Protein AF-A0A8T4NSN8-F1 (afdb_monomer_lite)

pLDDT: mean 71.2, std 11.83, range [30.77, 90.0]

Secondary structure (DSSP, 8-state):
--HHHHHHHHHHHHHT-----------PPTTGGGSHHHHHHHHHHHHHHHSSPPPHHHHHHTT-HHHHHHHHHHSS-HHHHHHHTTPPPS-PPTTTTTSHHHHHHHHHHHHHHHSSPPPHHHHHHTT-HHHHHHHHHHSS-HHHHHHHTT--PPPPTTGGGSHHHHHHHHHHHHHHHSSPPPHHHHHHTT-HHHHHHGGGGTHHHHHHHHTTPPPSSPPTTTTTSHHHHHHHHHHHHHHHSSPPPTTGGGSTTTTTHHHHHHHHS--HHHHHHHTTPPP----TTGGGSHHHHHHHHHHHHHHHTSPPPHHHHHHTT-TTHHHHHHHHSS-HHHHHHHTT-------TT-S-HHHHHHHHHHHHHHHSSPPPHHHHHT--STTTTHHHHHHHTTHHHHHHHHTT---SPPPTT--SHHHHHHHHHHHHHHHSS---HHHHHHTT-HHHHHHHHHHT-HHHHHHHTT-----PPTT---HHHHHHHHHHHHHHHSS---HHHHHHTT-HHHHHHHHHTTHHHHHHHHTTPPP--PPTT---HHHHHHHHHHHHHHHSSPPPHHHHHHTT-TTHHHHHHHHHSSHHHHHHHHHHTTT-----GGGG-HHHHHHHHHHHHHHTT-SSPPPHHHHHHTT-HHHHHHHHHHSS-HHHHHHHTTPPPPPPTT---HHHHHHHHHHHHHHTT-SS---HHHHHHTT--SHHHHHHHHHSSHHHHHHHHHHHH-TT------

Radius of gyration: 43.22 Å; chains: 1; bounding box: 116×67×111 Å

Structure (mmCIF, N/CA/C/O backbone):
data_AF-A0A8T4NSN8-F1
#
_entry.id   AF-A0A8T4NSN8-F1
#
loop_
_atom_site.group_PDB
_atom_site.id
_atom_site.type_symbol
_atom_site.label_atom_id
_atom_site.label_alt_id
_atom_site.label_comp_id
_atom_site.label_asym_id
_atom_site.label_entity_id
_atom_site.label_seq_id
_atom_site.pdbx_PDB_ins_code
_atom_site.Cartn_x
_atom_site.Cartn_y
_atom_site.Cartn_z
_atom_site.occupancy
_atom_site.B_iso_or_equiv
_atom_site.auth_seq_id
_atom_site.auth_comp_id
_atom_site.auth_asym_id
_atom_site.auth_atom_id
_atom_site.pdbx_PDB_model_num
ATOM 1 N N . MET A 1 1 ? 42.656 -11.124 -7.553 1.00 43.31 1 MET A N 1
ATOM 2 C CA . MET A 1 1 ? 43.455 -11.627 -6.415 1.00 43.31 1 MET A CA 1
ATOM 3 C C . MET A 1 1 ? 42.505 -12.344 -5.460 1.00 43.31 1 MET A C 1
ATOM 5 O O . MET A 1 1 ? 41.558 -11.720 -5.000 1.00 43.31 1 MET A O 1
ATOM 9 N N . THR A 1 2 ? 42.633 -13.662 -5.276 1.00 46.94 2 THR A N 1
ATOM 10 C CA . THR A 1 2 ? 41.737 -14.428 -4.383 1.00 46.94 2 THR A CA 1
ATOM 11 C C . THR A 1 2 ? 42.083 -14.153 -2.915 1.00 46.94 2 THR A C 1
ATOM 13 O O . THR A 1 2 ? 43.189 -13.708 -2.618 1.00 46.94 2 THR A O 1
ATOM 16 N N . LYS A 1 3 ? 41.165 -14.437 -1.978 1.00 44.88 3 LYS A N 1
ATOM 17 C CA . LYS A 1 3 ? 41.401 -14.251 -0.531 1.00 44.88 3 LYS A CA 1
ATOM 18 C C . LYS A 1 3 ? 42.665 -14.979 -0.040 1.00 44.88 3 LYS A C 1
ATOM 20 O O . LYS A 1 3 ? 43.412 -14.428 0.754 1.00 44.88 3 LYS A O 1
ATOM 25 N N . LYS A 1 4 ? 42.944 -16.158 -0.607 1.00 42.41 4 LYS A N 1
ATOM 26 C CA . LYS A 1 4 ? 44.151 -16.951 -0.336 1.00 42.41 4 LYS A CA 1
ATOM 27 C C . LYS A 1 4 ? 45.431 -16.283 -0.862 1.00 42.41 4 LYS A C 1
ATOM 29 O O . LYS A 1 4 ? 46.445 -16.303 -0.182 1.00 42.41 4 LYS A O 1
ATOM 34 N N . ASN A 1 5 ? 45.372 -15.631 -2.026 1.00 40.62 5 ASN A N 1
ATOM 35 C CA . ASN A 1 5 ? 46.506 -14.864 -2.558 1.00 40.62 5 ASN A CA 1
ATOM 36 C C . ASN A 1 5 ? 46.759 -13.588 -1.743 1.00 40.62 5 ASN A C 1
ATOM 38 O O . ASN A 1 5 ? 47.892 -13.136 -1.671 1.00 40.62 5 ASN A O 1
ATOM 42 N N . LEU A 1 6 ? 45.718 -13.024 -1.121 1.00 51.31 6 LEU A N 1
ATOM 43 C CA . LEU A 1 6 ? 45.852 -11.892 -0.205 1.00 51.31 6 LEU A CA 1
ATOM 44 C C . LEU A 1 6 ? 46.512 -12.315 1.119 1.00 51.31 6 LEU A C 1
ATOM 46 O O . LEU A 1 6 ? 47.332 -11.577 1.643 1.00 51.31 6 LEU A O 1
ATOM 50 N N . GLU A 1 7 ? 46.178 -13.499 1.640 1.00 52.62 7 GLU A N 1
ATOM 51 C CA . GLU A 1 7 ? 46.778 -14.057 2.864 1.00 52.62 7 GLU A CA 1
ATOM 52 C C . GLU A 1 7 ? 48.266 -14.397 2.665 1.00 52.62 7 GLU A C 1
ATOM 54 O O . GLU A 1 7 ? 49.088 -13.959 3.462 1.00 52.62 7 GLU A O 1
ATOM 59 N N . ILE A 1 8 ? 48.633 -15.041 1.548 1.00 50.19 8 ILE A N 1
ATOM 60 C CA . ILE A 1 8 ? 50.039 -15.343 1.203 1.00 50.19 8 ILE A CA 1
ATOM 61 C C . ILE A 1 8 ? 50.852 -14.057 0.978 1.00 50.19 8 ILE A C 1
ATOM 63 O O . ILE A 1 8 ? 51.996 -13.952 1.414 1.00 50.19 8 ILE A O 1
ATOM 67 N N . PHE A 1 9 ? 50.255 -13.050 0.330 1.00 47.56 9 PHE A N 1
ATOM 68 C CA . PHE A 1 9 ? 50.888 -11.744 0.132 1.00 47.56 9 PHE A CA 1
ATOM 69 C C . PHE A 1 9 ? 51.117 -11.005 1.460 1.00 47.56 9 PHE A C 1
ATOM 71 O O . PHE A 1 9 ? 52.137 -10.344 1.633 1.00 47.56 9 PHE A O 1
ATOM 78 N N . LEU A 1 10 ? 50.187 -11.127 2.410 1.00 55.97 10 LEU A N 1
ATOM 79 C CA . LEU A 1 10 ? 50.304 -10.505 3.729 1.00 55.97 10 LEU A CA 1
ATOM 80 C C . LEU A 1 10 ? 51.309 -11.230 4.632 1.00 55.97 10 LEU A C 1
ATOM 82 O O . LEU A 1 10 ? 52.004 -10.554 5.381 1.00 55.97 10 LEU A O 1
ATOM 86 N N . GLU A 1 11 ? 51.435 -12.557 4.540 1.00 51.31 11 GLU A N 1
ATOM 87 C CA . GLU A 1 11 ? 52.481 -13.316 5.246 1.00 51.31 11 GLU A CA 1
ATOM 88 C C . GLU A 1 11 ? 53.883 -12.987 4.704 1.00 51.31 11 GLU A C 1
ATOM 90 O O . GLU A 1 11 ? 54.787 -12.694 5.480 1.00 51.31 11 GLU A O 1
ATOM 95 N N . ALA A 1 12 ? 54.056 -12.901 3.380 1.00 49.34 12 ALA A N 1
ATOM 96 C CA . ALA A 1 12 ? 55.334 -12.526 2.765 1.00 49.34 12 ALA A CA 1
ATOM 97 C C . ALA A 1 12 ? 55.767 -11.076 3.073 1.00 49.34 12 ALA A C 1
ATOM 99 O O . ALA A 1 12 ? 56.957 -10.796 3.227 1.00 49.34 12 ALA A O 1
ATOM 100 N N . TYR A 1 13 ? 54.805 -10.154 3.205 1.00 49.44 13 TYR A N 1
ATOM 101 C CA . TYR A 1 13 ? 55.066 -8.750 3.543 1.00 49.44 13 TYR A CA 1
ATOM 102 C C . TYR A 1 13 ? 55.557 -8.559 4.989 1.00 49.44 13 TYR A C 1
ATOM 104 O O . TYR A 1 13 ? 56.225 -7.570 5.285 1.00 49.44 13 TYR A O 1
ATOM 112 N N . VAL A 1 14 ? 55.245 -9.494 5.894 1.00 52.75 14 VAL A N 1
ATOM 113 C CA . VAL A 1 14 ? 55.689 -9.447 7.298 1.00 52.75 14 VAL A CA 1
ATOM 114 C C . VAL A 1 14 ? 57.152 -9.886 7.449 1.00 52.75 14 VAL A C 1
ATOM 116 O O . VAL A 1 14 ? 57.853 -9.336 8.296 1.00 52.75 14 VAL A O 1
ATOM 119 N N . ASP A 1 15 ? 57.640 -10.780 6.583 1.00 45.19 15 ASP A N 1
ATOM 120 C CA . ASP A 1 15 ? 58.973 -11.394 6.703 1.00 45.19 15 ASP A CA 1
ATOM 121 C C . ASP A 1 15 ? 60.046 -10.798 5.768 1.00 45.19 15 ASP A C 1
ATOM 123 O O . ASP A 1 15 ? 61.200 -11.230 5.785 1.00 45.19 15 ASP A O 1
ATOM 127 N N . GLY A 1 16 ? 59.698 -9.801 4.945 1.00 46.28 16 GLY A N 1
ATOM 128 C CA . GLY A 1 16 ? 60.659 -9.040 4.132 1.00 46.28 16 GLY A CA 1
ATOM 129 C C . GLY A 1 16 ? 61.369 -9.832 3.025 1.00 46.28 16 GLY A C 1
ATOM 130 O O . GLY A 1 16 ? 62.393 -9.378 2.518 1.00 46.28 16 GLY A O 1
ATOM 131 N N . LYS A 1 17 ? 60.852 -11.004 2.637 1.00 46.84 17 LYS A N 1
ATOM 132 C CA . LYS A 1 17 ? 61.375 -11.791 1.511 1.00 46.84 17 LYS A CA 1
ATOM 133 C C . LYS A 1 17 ? 60.618 -11.461 0.227 1.00 46.84 17 LYS A C 1
ATOM 135 O O . LYS A 1 17 ? 59.389 -11.507 0.204 1.00 46.84 17 LYS A O 1
ATOM 140 N N . GLU A 1 18 ? 61.350 -11.181 -0.852 1.00 38.94 18 GLU A N 1
ATOM 141 C CA . GLU A 1 18 ? 60.781 -11.164 -2.201 1.00 38.94 18 GLU A CA 1
ATOM 142 C C . GLU A 1 18 ? 60.285 -12.570 -2.549 1.00 38.94 18 GLU A C 1
ATOM 144 O O . GLU A 1 18 ? 61.045 -13.538 -2.544 1.00 38.94 18 GLU A O 1
ATOM 149 N N . VAL A 1 19 ? 58.986 -12.684 -2.819 1.00 39.09 19 VAL A N 1
ATOM 150 C CA . VAL A 1 19 ? 58.384 -13.911 -3.333 1.00 39.09 19 VAL A CA 1
ATOM 151 C C . VAL A 1 19 ? 58.186 -13.718 -4.827 1.00 39.09 19 VAL A C 1
ATOM 153 O O . VAL A 1 19 ? 57.400 -12.864 -5.242 1.00 39.09 19 VAL A O 1
ATOM 156 N N . GLU A 1 20 ? 58.882 -14.520 -5.635 1.00 34.34 20 GLU A N 1
ATOM 157 C CA . GLU A 1 20 ? 58.523 -14.711 -7.039 1.00 34.34 20 GLU A CA 1
ATOM 158 C C . GLU A 1 20 ? 57.070 -15.188 -7.099 1.00 34.34 20 GLU A C 1
ATOM 160 O O . GLU A 1 20 ? 56.727 -16.291 -6.664 1.00 34.34 20 GLU A O 1
ATOM 165 N N . ILE A 1 21 ? 56.192 -14.338 -7.632 1.00 36.50 21 ILE A N 1
ATOM 166 C CA . ILE A 1 21 ? 54.833 -14.737 -7.978 1.00 36.50 21 ILE A CA 1
ATOM 167 C C . ILE A 1 21 ? 54.958 -15.616 -9.218 1.00 36.50 21 ILE A C 1
ATOM 169 O O . ILE A 1 21 ? 54.878 -15.142 -10.349 1.00 36.50 21 ILE A O 1
ATOM 173 N N . VAL A 1 22 ? 55.153 -16.914 -9.003 1.00 35.22 22 VAL A N 1
ATOM 174 C CA . VAL A 1 22 ? 54.892 -17.896 -10.047 1.00 35.22 22 VAL A CA 1
ATOM 175 C C . VAL A 1 22 ? 53.382 -17.880 -10.253 1.00 35.22 22 VAL A C 1
ATOM 177 O O . VAL A 1 22 ? 52.615 -18.389 -9.432 1.00 35.22 22 VAL A O 1
ATOM 180 N N . GLU A 1 23 ? 52.926 -17.238 -11.327 1.00 36.19 23 GLU A N 1
ATOM 181 C CA . GLU A 1 23 ? 51.589 -17.493 -11.838 1.00 36.19 23 GLU A CA 1
ATOM 182 C C . GLU A 1 23 ? 51.524 -18.982 -12.188 1.00 36.19 23 GLU A C 1
ATOM 184 O O . GLU A 1 23 ? 51.917 -19.397 -13.279 1.00 36.19 23 GLU A O 1
ATOM 189 N N . GLU A 1 24 ? 50.998 -19.810 -11.281 1.00 35.75 24 GLU A N 1
ATOM 190 C CA . GLU A 1 24 ? 50.406 -21.084 -11.672 1.00 35.75 24 GLU A CA 1
ATOM 191 C C . GLU A 1 24 ? 49.175 -20.763 -12.526 1.00 35.75 24 GLU A C 1
ATOM 193 O O . GLU A 1 24 ? 48.019 -20.818 -12.095 1.00 35.75 24 GLU A O 1
ATOM 198 N N . ASN A 1 25 ? 49.440 -20.410 -13.780 1.00 40.09 25 ASN A N 1
ATOM 199 C CA . ASN A 1 25 ? 48.504 -20.510 -14.869 1.00 40.09 25 ASN A CA 1
ATOM 200 C C . ASN A 1 25 ? 48.143 -21.990 -14.971 1.00 40.09 25 ASN A C 1
ATOM 202 O O . ASN A 1 25 ? 48.745 -22.770 -15.702 1.00 40.09 25 ASN A O 1
ATOM 206 N N . ASN A 1 26 ? 47.132 -22.378 -14.194 1.00 47.28 26 ASN A N 1
ATOM 207 C CA . ASN A 1 26 ? 46.470 -23.675 -14.214 1.00 47.28 26 ASN A CA 1
ATOM 208 C C . ASN A 1 26 ? 45.646 -23.795 -15.516 1.00 47.28 26 ASN A C 1
ATOM 210 O O . ASN A 1 26 ? 44.453 -24.115 -15.505 1.00 47.28 26 ASN A O 1
ATOM 214 N N . ILE A 1 27 ? 46.272 -23.479 -16.656 1.00 53.75 27 ILE A N 1
ATOM 215 C CA . ILE A 1 27 ? 45.757 -23.709 -17.996 1.00 53.75 27 ILE A CA 1
ATOM 216 C C . ILE A 1 27 ? 45.714 -25.219 -18.130 1.00 53.75 27 ILE A C 1
ATOM 218 O O . ILE A 1 27 ? 46.708 -25.894 -18.387 1.00 53.75 27 ILE A O 1
ATOM 222 N N . LYS A 1 28 ? 44.533 -25.767 -17.862 1.00 69.06 28 LYS A N 1
ATOM 223 C CA . LYS A 1 28 ? 44.295 -27.182 -18.069 1.00 69.06 28 LYS A CA 1
ATOM 224 C C . LYS A 1 28 ? 44.540 -27.491 -19.551 1.00 69.06 28 LYS A C 1
ATOM 226 O O . LYS A 1 28 ? 44.109 -26.697 -20.393 1.00 69.06 28 LYS A O 1
ATOM 231 N N . PRO A 1 29 ? 45.218 -28.606 -19.873 1.00 68.69 29 PRO A N 1
ATOM 232 C CA . PRO A 1 29 ? 45.622 -28.910 -21.239 1.00 68.69 29 PRO A CA 1
ATOM 233 C C . PRO A 1 29 ? 44.414 -28.927 -22.177 1.00 68.69 29 PRO A C 1
ATOM 235 O O . PRO A 1 29 ? 43.277 -29.188 -21.761 1.00 68.69 29 PRO A O 1
ATOM 238 N N . GLN A 1 30 ? 44.652 -28.646 -23.456 1.00 60.28 30 GLN A N 1
ATOM 239 C CA . GLN A 1 30 ? 43.602 -28.615 -24.469 1.00 60.28 30 GLN A CA 1
ATOM 240 C C . GLN A 1 30 ? 42.805 -29.932 -24.447 1.00 60.28 30 GLN A C 1
ATOM 242 O O . GLN A 1 30 ? 43.364 -31.019 -24.534 1.00 60.28 30 GLN A O 1
ATOM 247 N N . GLY A 1 31 ? 41.482 -29.842 -24.278 1.00 72.31 31 GLY A N 1
ATOM 248 C CA . GLY A 1 31 ? 40.605 -31.015 -24.164 1.00 72.31 31 GLY A CA 1
ATOM 249 C C . GLY A 1 31 ? 40.368 -31.537 -22.740 1.00 72.31 31 GLY A C 1
ATOM 250 O O . GLY A 1 31 ? 39.499 -32.388 -22.574 1.00 72.31 31 GLY A O 1
ATOM 251 N N . HIS A 1 32 ? 41.012 -30.988 -21.702 1.00 81.44 32 HIS A N 1
ATOM 252 C CA . HIS A 1 32 ? 40.790 -31.395 -20.303 1.00 81.44 32 HIS A CA 1
ATOM 253 C C . HIS A 1 32 ? 39.307 -31.374 -19.899 1.00 81.44 32 HIS A C 1
ATOM 255 O O . HIS A 1 32 ? 38.822 -32.309 -19.266 1.00 81.44 32 HIS A O 1
ATOM 261 N N . TRP A 1 33 ? 38.566 -30.346 -20.324 1.00 86.00 33 TRP A N 1
ATOM 262 C CA . TRP A 1 33 ? 37.142 -30.191 -20.016 1.00 86.00 33 TRP A CA 1
ATOM 263 C C . TRP A 1 33 ? 36.194 -30.981 -20.927 1.00 86.00 33 TRP A C 1
ATOM 265 O O . TRP A 1 33 ? 34.992 -30.998 -20.675 1.00 86.00 33 TRP A O 1
ATOM 275 N N . LYS A 1 34 ? 36.702 -31.661 -21.965 1.00 86.12 34 LYS A N 1
ATOM 276 C CA . LYS A 1 34 ? 35.897 -32.614 -22.747 1.00 86.12 34 LYS A CA 1
ATOM 277 C C . LYS A 1 34 ? 35.608 -33.885 -21.943 1.00 86.12 34 LYS A C 1
ATOM 279 O O . LYS A 1 34 ? 34.569 -34.501 -22.136 1.00 86.12 34 LYS A O 1
ATOM 284 N N . ASN A 1 35 ? 36.497 -34.256 -21.019 1.00 86.00 35 ASN A N 1
ATOM 285 C CA . ASN A 1 35 ? 36.339 -35.446 -20.189 1.00 86.00 35 ASN A CA 1
ATOM 286 C C . ASN A 1 35 ? 35.360 -35.188 -19.028 1.00 86.00 35 ASN A C 1
ATOM 288 O O . ASN A 1 35 ? 35.591 -34.313 -18.190 1.00 86.00 35 ASN A O 1
ATOM 292 N N . TRP A 1 36 ? 34.289 -35.983 -18.966 1.00 82.12 36 TRP A N 1
ATOM 293 C CA . TRP A 1 36 ? 33.267 -35.914 -17.920 1.00 82.12 36 TRP A CA 1
ATOM 294 C C . TRP A 1 36 ? 33.846 -36.061 -16.505 1.00 82.12 36 TRP A C 1
ATOM 296 O O . TRP A 1 36 ? 33.484 -35.288 -15.621 1.00 82.12 36 TRP A O 1
ATOM 306 N N . ASN A 1 37 ? 34.806 -36.966 -16.298 1.00 82.44 37 ASN A N 1
ATOM 307 C CA . ASN A 1 37 ? 35.368 -37.244 -14.970 1.00 82.44 37 ASN A CA 1
ATOM 308 C C . ASN A 1 37 ? 36.069 -36.016 -14.364 1.00 82.44 37 ASN A C 1
ATOM 310 O O . ASN A 1 37 ? 36.048 -35.819 -13.146 1.00 82.44 37 ASN A O 1
ATOM 314 N N . ASN A 1 38 ? 36.642 -35.154 -15.211 1.00 86.94 38 ASN A N 1
ATOM 315 C CA . ASN A 1 38 ? 37.282 -33.909 -14.782 1.00 86.94 38 ASN A CA 1
ATOM 316 C C . ASN A 1 38 ? 36.240 -32.865 -14.354 1.00 86.94 38 ASN A C 1
ATOM 318 O O . ASN A 1 38 ? 36.426 -32.182 -13.349 1.00 86.94 38 ASN A O 1
ATOM 322 N N . ILE A 1 39 ? 35.119 -32.772 -15.078 1.00 88.19 39 ILE A N 1
ATOM 323 C CA . ILE A 1 39 ? 33.987 -31.901 -14.727 1.00 88.19 39 ILE A CA 1
ATOM 324 C C . ILE A 1 39 ? 33.340 -32.363 -13.419 1.00 88.19 39 ILE A C 1
ATOM 326 O O . ILE A 1 39 ? 33.121 -31.557 -12.515 1.00 88.19 39 ILE A O 1
ATOM 330 N N . GLU A 1 40 ? 33.062 -33.661 -13.307 1.00 87.19 40 GLU A N 1
ATOM 331 C CA . GLU A 1 40 ? 32.437 -34.275 -12.139 1.00 87.19 40 GLU A CA 1
ATOM 332 C C . GLU A 1 40 ? 33.279 -34.083 -10.873 1.00 87.19 40 GLU A C 1
ATOM 334 O O . GLU A 1 40 ? 32.754 -33.648 -9.846 1.00 87.19 40 GLU A O 1
ATOM 339 N N . SER A 1 41 ? 34.585 -34.350 -10.945 1.00 83.50 41 SER A N 1
ATOM 340 C CA . SER A 1 41 ? 35.493 -34.208 -9.800 1.00 83.50 41 SER A CA 1
ATOM 341 C C . SER A 1 41 ? 35.569 -32.760 -9.311 1.00 83.50 41 SER A C 1
ATOM 343 O O . SER A 1 41 ? 35.465 -32.490 -8.109 1.00 83.50 41 SER A O 1
ATOM 345 N N . GLU A 1 42 ? 35.679 -31.814 -10.244 1.00 86.62 42 GLU A N 1
ATOM 346 C CA . GLU A 1 42 ? 35.807 -30.396 -9.924 1.00 86.62 42 GLU A CA 1
ATOM 347 C C . GLU A 1 42 ? 34.500 -29.820 -9.358 1.00 86.62 42 GLU A C 1
ATOM 349 O O . GLU A 1 42 ? 34.510 -29.098 -8.357 1.00 86.62 42 GLU A O 1
ATOM 354 N N . LEU A 1 43 ? 33.351 -30.208 -9.923 1.00 87.50 43 LEU A N 1
ATOM 355 C CA . LEU A 1 43 ? 32.044 -29.821 -9.396 1.00 87.50 43 LEU A CA 1
ATOM 356 C C . LEU A 1 43 ? 31.763 -30.444 -8.029 1.00 87.50 43 LEU A C 1
ATOM 358 O O . LEU A 1 43 ? 31.295 -29.728 -7.147 1.00 87.50 43 LEU A O 1
ATOM 362 N N . LYS A 1 44 ? 32.088 -31.723 -7.794 1.00 85.81 44 LYS A N 1
ATOM 363 C CA . LYS A 1 44 ? 31.947 -32.347 -6.464 1.00 85.81 44 LYS A CA 1
ATOM 364 C C . LYS A 1 44 ? 32.769 -31.606 -5.409 1.00 85.81 44 LYS A C 1
ATOM 366 O O . LYS A 1 44 ? 32.277 -31.375 -4.301 1.00 85.81 44 LYS A O 1
ATOM 371 N N . ARG A 1 45 ? 33.985 -31.166 -5.754 1.00 85.56 45 ARG A N 1
ATOM 372 C CA . ARG A 1 45 ? 34.831 -30.347 -4.873 1.00 85.56 45 ARG A CA 1
ATOM 373 C C . ARG A 1 45 ? 34.169 -29.010 -4.529 1.00 85.56 45 ARG A C 1
ATOM 375 O O . ARG A 1 45 ? 34.078 -28.666 -3.351 1.00 85.56 45 ARG A O 1
ATOM 382 N N . ILE A 1 46 ? 33.654 -28.298 -5.532 1.00 84.56 46 ILE A N 1
ATOM 383 C CA . ILE A 1 46 ? 32.959 -27.012 -5.355 1.00 84.56 46 ILE A CA 1
ATOM 384 C C . ILE A 1 46 ? 31.685 -27.189 -4.517 1.00 84.56 46 ILE A C 1
ATOM 386 O O . ILE A 1 46 ? 31.447 -26.440 -3.570 1.00 84.56 46 ILE A O 1
ATOM 390 N N . ILE A 1 47 ? 30.886 -28.219 -4.810 1.00 83.81 47 ILE A N 1
ATOM 391 C CA . ILE A 1 47 ? 29.660 -28.541 -4.070 1.00 83.81 47 ILE A CA 1
ATOM 392 C C . ILE A 1 47 ? 29.975 -28.829 -2.602 1.00 83.81 47 ILE A C 1
ATOM 394 O O . ILE A 1 47 ? 29.274 -28.324 -1.726 1.00 83.81 47 ILE A O 1
ATOM 398 N N . LYS A 1 48 ? 31.046 -29.578 -2.313 1.00 79.44 48 LYS A N 1
ATOM 399 C CA . LYS A 1 48 ? 31.488 -29.859 -0.940 1.00 79.44 48 LYS A CA 1
ATOM 400 C C . LYS A 1 48 ? 31.866 -28.581 -0.183 1.00 79.44 48 LYS A C 1
ATOM 402 O O . LYS A 1 48 ? 31.539 -28.464 0.995 1.00 79.44 48 LYS A O 1
ATOM 407 N N . GLN A 1 49 ? 32.507 -27.619 -0.849 1.00 73.50 49 GLN A N 1
ATOM 408 C CA . GLN A 1 49 ? 32.935 -26.356 -0.236 1.00 73.50 49 GLN A CA 1
ATOM 409 C C . GLN A 1 49 ? 31.760 -25.428 0.102 1.00 73.50 49 GLN A C 1
ATOM 411 O O . GLN A 1 49 ? 31.712 -24.880 1.199 1.00 73.50 49 GLN A O 1
ATOM 416 N N . GLN A 1 50 ? 30.788 -25.274 -0.802 1.00 77.75 50 GLN A N 1
ATOM 417 C CA . GLN A 1 50 ? 29.669 -24.335 -0.610 1.00 77.75 50 GLN A CA 1
ATOM 418 C C . GLN A 1 50 ? 28.365 -24.990 -0.120 1.00 77.75 50 GLN A C 1
ATOM 420 O O . GLN A 1 50 ? 27.370 -24.301 0.112 1.00 77.75 50 GLN A O 1
ATOM 425 N N . ARG A 1 51 ? 28.343 -26.325 -0.006 1.00 75.38 51 ARG A N 1
ATOM 426 C CA . ARG A 1 51 ? 27.176 -27.158 0.348 1.00 75.38 51 ARG A CA 1
ATOM 427 C C . ARG A 1 51 ? 25.942 -26.948 -0.546 1.00 75.38 51 ARG A C 1
ATOM 429 O O . ARG A 1 51 ? 24.815 -27.184 -0.117 1.00 75.38 51 ARG A O 1
ATOM 436 N N . LYS A 1 52 ? 26.138 -26.482 -1.783 1.00 79.31 52 LYS A N 1
ATOM 437 C CA . LYS A 1 52 ? 25.093 -26.206 -2.788 1.00 79.31 52 LYS A CA 1
ATOM 438 C C . LYS A 1 52 ? 25.620 -26.489 -4.195 1.00 79.31 52 LYS A C 1
ATOM 440 O O . LYS A 1 52 ? 26.822 -26.402 -4.437 1.00 79.31 52 LYS A O 1
ATOM 445 N N . PHE A 1 53 ? 24.721 -26.787 -5.132 1.00 79.62 53 PHE A N 1
ATOM 446 C CA . PHE A 1 53 ? 25.091 -26.916 -6.542 1.00 79.62 53 PHE A CA 1
ATOM 447 C C . PHE A 1 53 ? 25.404 -25.533 -7.148 1.00 79.62 53 PHE A C 1
ATOM 449 O O . PHE A 1 53 ? 24.559 -24.638 -7.034 1.00 79.62 53 PHE A O 1
ATOM 456 N N . PRO A 1 54 ? 26.579 -25.327 -7.774 1.00 79.06 54 PRO A N 1
ATOM 457 C CA . PRO A 1 54 ? 27.001 -24.016 -8.269 1.00 79.06 54 PRO A CA 1
ATOM 458 C C . PRO A 1 54 ? 26.118 -23.497 -9.410 1.00 79.06 54 PRO A C 1
ATOM 460 O O . PRO A 1 54 ? 25.660 -24.255 -10.264 1.00 79.06 54 PRO A O 1
ATOM 463 N N . THR A 1 55 ? 25.900 -22.181 -9.448 1.00 82.00 55 THR A N 1
ATOM 464 C CA . THR A 1 55 ? 25.249 -21.498 -10.578 1.00 82.00 55 THR A CA 1
ATOM 465 C C . THR A 1 55 ? 26.283 -21.063 -11.619 1.00 82.00 55 THR A C 1
ATOM 467 O O . THR A 1 55 ? 27.474 -20.957 -11.325 1.00 82.00 55 THR A O 1
ATOM 470 N N . SER A 1 56 ? 25.839 -20.762 -12.843 1.00 79.31 56 SER A N 1
ATOM 471 C CA . SER A 1 56 ? 26.712 -20.218 -13.895 1.00 79.31 56 SER A CA 1
ATOM 472 C C . SER A 1 56 ? 27.375 -18.898 -13.480 1.00 79.31 56 SER A C 1
ATOM 474 O O . SER A 1 56 ? 28.551 -18.684 -13.768 1.00 79.31 56 SER A O 1
ATOM 476 N N . THR A 1 57 ? 26.650 -18.041 -12.757 1.00 76.62 57 THR A N 1
ATOM 477 C CA . THR A 1 57 ? 27.178 -16.808 -12.155 1.00 76.62 57 THR A CA 1
ATOM 478 C C . THR A 1 57 ? 28.258 -17.111 -11.120 1.00 76.62 57 THR A C 1
ATOM 480 O O . THR A 1 57 ? 29.360 -16.580 -11.221 1.00 76.62 57 THR A O 1
ATOM 483 N N . TYR A 1 58 ? 27.993 -18.042 -10.196 1.00 84.50 58 TYR A N 1
ATOM 484 C CA . TYR A 1 58 ? 28.955 -18.427 -9.164 1.00 84.50 58 TYR A CA 1
ATOM 485 C C . TYR A 1 58 ? 30.275 -18.930 -9.763 1.00 84.50 58 TYR A C 1
ATOM 487 O O . TYR A 1 58 ? 31.342 -18.477 -9.351 1.00 84.50 58 TYR A O 1
ATOM 495 N N . LEU A 1 59 ? 30.216 -19.820 -10.764 1.00 84.19 59 LEU A N 1
ATOM 496 C CA . LEU A 1 59 ? 31.418 -20.358 -11.412 1.00 84.19 59 LEU A CA 1
ATOM 497 C C . LEU A 1 59 ? 32.244 -19.263 -12.100 1.00 84.19 59 LEU A C 1
ATOM 499 O O . LEU A 1 59 ? 33.470 -19.291 -12.039 1.00 84.19 59 LEU A O 1
ATOM 503 N N . ARG A 1 60 ? 31.592 -18.278 -12.729 1.00 80.81 60 ARG A N 1
ATOM 504 C CA . ARG A 1 60 ? 32.281 -17.160 -13.391 1.00 80.81 60 ARG A CA 1
ATOM 505 C C . ARG A 1 60 ? 32.940 -16.203 -12.400 1.00 80.81 60 ARG A C 1
ATOM 507 O O . ARG A 1 60 ? 34.062 -15.775 -12.645 1.00 80.81 60 ARG A O 1
ATOM 514 N N . GLU A 1 61 ? 32.260 -15.880 -11.306 1.00 77.50 61 GLU A N 1
ATOM 515 C CA . GLU A 1 61 ? 32.716 -14.878 -10.332 1.00 77.50 61 GLU A CA 1
ATOM 516 C C . GLU A 1 61 ? 33.749 -15.424 -9.337 1.00 77.50 61 GLU A C 1
ATOM 518 O O . GLU A 1 61 ? 34.533 -14.657 -8.789 1.00 77.50 61 GLU A O 1
ATOM 523 N N . ASN A 1 62 ? 33.804 -16.746 -9.133 1.00 76.44 62 ASN A N 1
ATOM 524 C CA . ASN A 1 62 ? 34.685 -17.382 -8.144 1.00 76.44 62 ASN A CA 1
ATOM 525 C C . ASN A 1 62 ? 35.875 -18.127 -8.775 1.00 76.44 62 ASN A C 1
ATOM 527 O O . ASN A 1 62 ? 36.386 -19.081 -8.202 1.00 76.44 62 ASN A O 1
ATOM 531 N N . GLY A 1 63 ? 36.331 -17.704 -9.960 1.00 76.69 63 GLY A N 1
ATOM 532 C CA . GLY A 1 63 ? 37.558 -18.232 -10.577 1.00 76.69 63 GLY A CA 1
ATOM 533 C C . GLY A 1 63 ? 37.423 -19.594 -11.271 1.00 76.69 63 GLY A C 1
ATOM 534 O O . GLY A 1 63 ? 38.425 -20.169 -11.680 1.00 76.69 63 GLY A O 1
ATOM 535 N N . HIS A 1 64 ? 36.201 -20.095 -11.476 1.00 84.62 64 HIS A N 1
ATOM 536 C CA . HIS A 1 64 ? 35.914 -21.349 -12.190 1.00 84.62 64 HIS A CA 1
ATOM 537 C C . HIS A 1 64 ? 35.366 -21.101 -13.609 1.00 84.62 64 HIS A C 1
ATOM 539 O O . HIS A 1 64 ? 34.560 -21.871 -14.138 1.00 84.62 64 HIS A O 1
ATOM 545 N N . ALA A 1 65 ? 35.788 -20.004 -14.245 1.00 81.31 65 ALA A N 1
ATOM 546 C CA . ALA A 1 65 ? 35.286 -19.598 -15.555 1.00 81.31 65 ALA A CA 1
ATOM 547 C C . ALA A 1 65 ? 35.626 -20.614 -16.663 1.00 81.31 65 ALA A C 1
ATOM 549 O O . ALA A 1 65 ? 34.787 -20.872 -17.525 1.00 81.31 65 ALA A O 1
ATOM 550 N N . SER A 1 66 ? 36.810 -21.237 -16.620 1.00 84.25 66 SER A N 1
ATOM 551 C CA . SER A 1 66 ? 37.230 -22.267 -17.585 1.00 84.25 66 SER A CA 1
ATOM 552 C C . SER A 1 66 ? 36.390 -23.547 -17.477 1.00 84.25 66 SER A C 1
ATOM 554 O O . SER A 1 66 ? 35.957 -24.079 -18.498 1.00 84.25 66 SER A O 1
ATOM 556 N N . LEU A 1 67 ? 36.067 -23.974 -16.251 1.00 86.56 67 LEU A N 1
ATOM 557 C CA . LEU A 1 67 ? 35.129 -25.065 -15.973 1.00 86.56 67 LEU A CA 1
ATOM 558 C C . LEU A 1 67 ? 33.736 -24.755 -16.542 1.00 86.56 67 LEU A C 1
ATOM 560 O O . LEU A 1 67 ? 33.151 -25.587 -17.230 1.00 86.56 67 LEU A O 1
ATOM 564 N N . TYR A 1 68 ? 33.216 -23.543 -16.312 1.00 90.00 68 TYR A N 1
ATOM 565 C CA . TYR A 1 68 ? 31.923 -23.128 -16.868 1.00 90.00 68 TYR A CA 1
ATOM 566 C C . TYR A 1 68 ? 31.905 -23.164 -18.405 1.00 90.00 68 TYR A C 1
ATOM 568 O O . TYR A 1 68 ? 30.943 -23.667 -18.989 1.00 90.00 68 TYR A O 1
ATOM 576 N N . GLN A 1 69 ? 32.959 -22.671 -19.063 1.00 85.19 69 GLN A N 1
ATOM 577 C CA . GLN A 1 69 ? 33.059 -22.730 -20.525 1.00 85.19 69 GLN A CA 1
ATOM 578 C C . GLN A 1 69 ? 33.111 -24.178 -21.026 1.00 85.19 69 GLN A C 1
ATOM 580 O O . GLN A 1 69 ? 32.409 -24.512 -21.976 1.00 85.19 69 GLN A O 1
ATOM 585 N N . GLY A 1 70 ? 33.852 -25.056 -20.345 1.00 87.69 70 GLY A N 1
ATOM 586 C CA . GLY A 1 70 ? 33.890 -26.486 -20.647 1.00 87.69 70 GLY A CA 1
ATOM 587 C C . GLY A 1 70 ? 32.526 -27.174 -20.532 1.00 87.69 70 GLY A C 1
ATOM 588 O O . GLY A 1 70 ? 32.114 -27.892 -21.442 1.00 87.69 70 GLY A O 1
ATOM 589 N N . ILE A 1 71 ? 31.784 -26.889 -19.457 1.00 88.38 71 ILE A N 1
ATOM 590 C CA . ILE A 1 71 ? 30.407 -27.369 -19.250 1.00 88.38 71 ILE A CA 1
ATOM 591 C C . ILE A 1 71 ? 29.486 -26.903 -20.385 1.00 88.38 71 ILE A C 1
ATOM 593 O O . ILE A 1 71 ? 28.701 -27.691 -20.914 1.00 88.38 71 ILE A O 1
ATOM 597 N N . LYS A 1 72 ? 29.582 -25.622 -20.765 1.00 87.62 72 LYS A N 1
ATOM 598 C CA . LYS A 1 72 ? 28.760 -25.023 -21.823 1.00 87.62 72 LYS A CA 1
ATOM 599 C C . LYS A 1 72 ? 29.086 -25.597 -23.205 1.00 87.62 72 LYS A C 1
ATOM 601 O O . LYS A 1 72 ? 28.169 -25.813 -23.987 1.00 87.62 72 LYS A O 1
ATOM 606 N N . GLN A 1 73 ? 30.365 -25.803 -23.509 1.00 85.38 73 GLN A N 1
ATOM 607 C CA . GLN A 1 73 ? 30.825 -26.195 -24.840 1.00 85.38 73 GLN A CA 1
ATOM 608 C C . GLN A 1 73 ? 30.683 -27.699 -25.109 1.00 85.38 73 GLN A C 1
ATOM 610 O O . GLN A 1 73 ? 30.414 -28.072 -26.246 1.00 85.38 73 GLN A O 1
ATOM 615 N N . TYR A 1 74 ? 30.864 -28.553 -24.093 1.00 87.62 74 TYR A N 1
ATOM 616 C CA . TYR A 1 74 ? 30.986 -30.005 -24.299 1.00 87.62 74 TYR A CA 1
ATOM 617 C C . TYR A 1 74 ? 29.935 -30.859 -23.580 1.00 87.62 74 TYR A C 1
ATOM 619 O O . TYR A 1 74 ? 29.782 -32.023 -23.934 1.00 87.62 74 TYR A O 1
ATOM 627 N N . HIS A 1 75 ? 29.207 -30.325 -22.590 1.00 81.31 75 HIS A N 1
ATOM 628 C CA . HIS A 1 75 ? 28.350 -31.138 -21.705 1.00 81.31 75 HIS A CA 1
ATOM 629 C C . HIS A 1 75 ? 26.910 -30.625 -21.580 1.00 81.31 75 HIS A C 1
ATOM 631 O O . HIS A 1 75 ? 26.271 -30.848 -20.555 1.00 81.31 75 HIS A O 1
ATOM 637 N N . GLY A 1 76 ? 26.403 -29.912 -22.593 1.00 75.56 76 GLY A N 1
ATOM 638 C CA . GLY A 1 76 ? 24.987 -29.507 -22.662 1.00 75.56 76 GLY A CA 1
ATOM 639 C C . GLY A 1 76 ? 24.575 -28.379 -21.702 1.00 75.56 76 GLY A C 1
ATOM 640 O O . GLY A 1 76 ? 23.426 -27.938 -21.677 1.00 75.56 76 GLY A O 1
ATOM 641 N N . GLY A 1 77 ? 25.528 -27.833 -20.940 1.00 82.62 77 GLY A N 1
ATOM 642 C CA . GLY A 1 77 ? 25.297 -26.743 -19.997 1.00 82.62 77 GLY A CA 1
ATOM 643 C C . GLY A 1 77 ? 25.018 -27.198 -18.560 1.00 82.62 77 GLY A C 1
ATOM 644 O O . GLY A 1 77 ? 24.855 -28.373 -18.248 1.00 82.62 77 GLY A O 1
ATOM 645 N N . ILE A 1 78 ? 24.990 -26.224 -17.642 1.00 81.44 78 ILE A N 1
ATOM 646 C CA . ILE A 1 78 ? 25.042 -26.480 -16.191 1.00 81.44 78 ILE A CA 1
ATOM 647 C C . ILE A 1 78 ? 23.849 -27.285 -15.652 1.00 81.44 78 ILE A C 1
ATOM 649 O O . ILE A 1 78 ? 24.001 -28.006 -14.672 1.00 81.44 78 ILE A O 1
ATOM 653 N N . GLU A 1 79 ? 22.680 -27.194 -16.292 1.00 77.94 79 GLU A N 1
ATOM 654 C CA . GLU A 1 79 ? 21.477 -27.930 -15.876 1.00 77.94 79 GLU A CA 1
ATOM 655 C C . GLU A 1 79 ? 21.511 -29.407 -16.302 1.00 77.94 79 GLU A C 1
ATOM 657 O O . GLU A 1 79 ? 21.026 -30.261 -15.568 1.00 77.94 79 GLU A O 1
ATOM 662 N N . GLU A 1 80 ? 22.135 -29.731 -17.434 1.00 78.19 80 GLU A N 1
ATOM 663 C CA . GLU A 1 80 ? 22.277 -31.117 -17.897 1.00 78.19 80 GLU A CA 1
ATOM 664 C C . GLU A 1 80 ? 23.344 -31.857 -17.077 1.00 78.19 80 GLU A C 1
ATOM 666 O O . GLU A 1 80 ? 23.151 -32.991 -16.639 1.00 78.19 80 GLU A O 1
ATOM 671 N N . VAL A 1 81 ? 24.431 -31.157 -16.741 1.00 83.25 81 VAL A N 1
ATOM 672 C CA . VAL A 1 81 ? 25.450 -31.636 -15.796 1.00 83.25 81 VAL A CA 1
ATOM 673 C C . VAL A 1 81 ? 24.876 -31.833 -14.387 1.00 83.25 81 VAL A C 1
ATOM 675 O O . VAL A 1 81 ? 25.205 -32.808 -13.715 1.00 83.25 81 VAL A O 1
ATOM 678 N N . ARG A 1 82 ? 23.983 -30.941 -13.939 1.00 81.00 82 ARG A N 1
ATOM 679 C CA . ARG A 1 82 ? 23.251 -31.061 -12.667 1.00 81.00 82 ARG A CA 1
ATOM 680 C C . ARG A 1 82 ? 22.397 -32.329 -12.621 1.00 81.00 82 ARG A C 1
ATOM 682 O O . ARG A 1 82 ? 22.448 -33.043 -11.622 1.00 81.00 82 ARG A O 1
ATOM 689 N N . GLN A 1 83 ? 21.682 -32.629 -13.705 1.00 76.38 83 GLN A N 1
ATOM 690 C CA . GLN A 1 83 ? 20.881 -33.846 -13.828 1.00 76.38 83 GLN A CA 1
ATOM 691 C C . GLN A 1 83 ? 21.757 -35.109 -13.835 1.00 76.38 83 GLN A C 1
ATOM 693 O O . GLN A 1 83 ? 21.465 -36.050 -13.102 1.00 76.38 83 GLN A O 1
ATOM 698 N N . LYS A 1 84 ? 22.870 -35.110 -14.585 1.00 79.19 84 LYS A N 1
ATOM 699 C CA . LYS A 1 84 ? 23.841 -36.224 -14.607 1.00 79.19 84 LYS A CA 1
ATOM 700 C C . LYS A 1 84 ? 24.475 -36.512 -13.241 1.00 79.19 84 LYS A C 1
ATOM 702 O O . LYS A 1 84 ? 24.810 -37.654 -12.959 1.00 79.19 84 LYS A O 1
ATOM 707 N N . LEU A 1 85 ? 24.614 -35.496 -12.386 1.00 75.44 85 LEU A N 1
ATOM 708 C CA . LEU A 1 85 ? 25.115 -35.635 -11.012 1.00 75.44 85 LEU A CA 1
ATOM 709 C C . LEU A 1 85 ? 24.019 -35.972 -9.983 1.00 75.44 85 LEU A C 1
ATOM 711 O O . LEU A 1 85 ? 24.307 -36.007 -8.789 1.00 75.44 85 LEU A O 1
ATOM 715 N N . GLY A 1 86 ? 22.775 -36.197 -10.421 1.00 70.50 86 GLY A N 1
ATOM 716 C CA . GLY A 1 86 ? 21.660 -36.582 -9.550 1.00 70.50 86 GLY A CA 1
ATOM 717 C C . GLY A 1 86 ? 21.057 -35.440 -8.725 1.00 70.50 86 GLY A C 1
ATOM 718 O O . GLY A 1 86 ? 20.385 -35.701 -7.731 1.00 70.50 86 GLY A O 1
ATOM 719 N N . TYR A 1 87 ? 21.286 -34.176 -9.102 1.00 70.19 87 TYR A N 1
ATOM 720 C CA . TYR A 1 87 ? 20.708 -33.008 -8.425 1.00 70.19 87 TYR A CA 1
ATOM 721 C C . TYR A 1 87 ? 19.426 -32.521 -9.121 1.00 70.19 87 TYR A C 1
ATOM 723 O O . TYR A 1 87 ? 19.332 -32.510 -10.347 1.00 70.19 87 TYR A O 1
ATOM 731 N N . GLU A 1 88 ? 18.456 -32.033 -8.340 1.00 59.34 88 GLU A N 1
ATOM 732 C CA . GLU A 1 88 ? 17.183 -31.496 -8.850 1.00 59.34 88 GLU A CA 1
ATOM 733 C C . GLU A 1 88 ? 17.382 -30.250 -9.738 1.00 59.34 88 GLU A C 1
ATOM 735 O O . GLU A 1 88 ? 18.052 -29.290 -9.335 1.00 59.34 88 GLU A O 1
ATOM 740 N N . THR A 1 89 ? 16.790 -30.253 -10.941 1.00 59.88 89 THR A N 1
ATOM 741 C CA . THR A 1 89 ? 16.878 -29.176 -11.949 1.00 59.88 89 THR A CA 1
ATOM 742 C C . THR A 1 89 ? 15.923 -28.013 -11.675 1.00 59.88 89 THR A C 1
ATOM 744 O O . THR A 1 89 ? 14.785 -28.220 -11.256 1.00 59.88 89 THR A O 1
ATOM 747 N N . ASN A 1 90 ? 16.329 -26.782 -12.014 1.00 57.38 90 ASN A N 1
ATOM 748 C CA . ASN A 1 90 ? 15.481 -25.587 -11.848 1.00 57.38 90 ASN A CA 1
ATOM 749 C C . ASN A 1 90 ? 14.444 -25.402 -12.973 1.00 57.38 90 ASN A C 1
ATOM 751 O O . ASN A 1 90 ? 13.523 -24.591 -12.842 1.00 57.38 90 ASN A O 1
ATOM 755 N N . LYS A 1 91 ? 14.572 -26.131 -14.090 1.00 55.31 91 LYS A N 1
ATOM 756 C CA . LYS A 1 91 ? 13.568 -26.138 -15.160 1.00 55.31 91 LYS A CA 1
ATOM 757 C C . LYS A 1 91 ? 12.429 -27.080 -14.784 1.00 55.31 91 LYS A C 1
ATOM 759 O O . LYS A 1 91 ? 12.539 -28.291 -14.924 1.00 55.31 91 LYS A O 1
ATOM 764 N N . LYS A 1 92 ? 11.317 -26.508 -14.326 1.00 63.44 92 LYS A N 1
ATOM 765 C CA . LYS A 1 92 ? 10.050 -27.236 -14.236 1.00 63.44 92 LYS A CA 1
ATOM 766 C C . LYS A 1 92 ? 9.601 -27.598 -15.662 1.00 63.44 92 LYS A C 1
ATOM 768 O O . LYS A 1 92 ? 9.652 -26.743 -16.547 1.00 63.44 92 LYS A O 1
ATOM 773 N N . THR A 1 93 ? 9.231 -28.855 -15.890 1.00 54.47 93 THR A N 1
ATOM 774 C CA . THR A 1 93 ? 8.853 -29.390 -17.210 1.00 54.47 93 THR A CA 1
ATOM 775 C C . THR A 1 93 ? 7.644 -28.658 -17.805 1.00 54.47 93 THR A C 1
ATOM 777 O O . THR A 1 93 ? 6.861 -28.018 -17.095 1.00 54.47 93 THR A O 1
ATOM 780 N N . VAL A 1 94 ? 7.479 -28.733 -19.130 1.00 53.38 94 VAL A N 1
ATOM 781 C CA . VAL A 1 94 ? 6.281 -28.208 -19.805 1.00 53.38 94 VAL A CA 1
ATOM 782 C C . VAL A 1 94 ? 5.049 -28.895 -19.206 1.00 53.38 94 VAL A C 1
ATOM 784 O O . VAL A 1 94 ? 5.007 -30.115 -19.108 1.00 53.38 94 VAL A O 1
ATOM 787 N N . GLY A 1 95 ? 4.074 -28.107 -18.747 1.00 66.94 95 GLY A N 1
ATOM 788 C CA . GLY A 1 95 ? 2.868 -28.614 -18.081 1.00 66.94 95 GLY A CA 1
ATOM 789 C C . GLY A 1 95 ? 2.953 -28.740 -16.551 1.00 66.94 95 GLY A C 1
ATOM 790 O O . GLY A 1 95 ? 1.927 -28.940 -15.902 1.00 66.94 95 GLY A O 1
ATOM 791 N N . TYR A 1 96 ? 4.128 -28.535 -15.938 1.00 72.62 96 TYR A N 1
ATOM 792 C CA . TYR A 1 96 ? 4.281 -28.589 -14.475 1.00 72.62 96 TYR A CA 1
ATOM 793 C C . TYR A 1 96 ? 3.332 -27.621 -13.759 1.00 72.62 96 TYR A C 1
ATOM 795 O O . TYR A 1 96 ? 2.671 -27.991 -12.795 1.00 72.62 96 TYR A O 1
ATOM 803 N N . TRP A 1 97 ? 3.239 -26.390 -14.267 1.00 81.50 97 TRP A N 1
ATOM 804 C CA . TRP A 1 97 ? 2.436 -25.313 -13.688 1.00 81.50 97 TRP A CA 1
ATOM 805 C C . TRP A 1 97 ? 0.940 -25.390 -14.005 1.00 81.50 97 TRP A C 1
ATOM 807 O O . TRP A 1 97 ? 0.148 -24.734 -13.333 1.00 81.50 97 TRP A O 1
ATOM 817 N N . SER A 1 98 ? 0.540 -26.165 -15.013 1.00 81.06 98 SER A N 1
ATOM 818 C CA . SER A 1 98 ? -0.876 -26.433 -15.289 1.00 81.06 98 SER A CA 1
ATOM 819 C C . SER A 1 98 ? -1.442 -27.537 -14.396 1.00 81.06 98 SER A C 1
ATOM 821 O O . SER A 1 98 ? -2.653 -27.583 -14.210 1.00 81.06 98 SER A O 1
ATOM 823 N N . ASN A 1 99 ? -0.596 -28.390 -13.806 1.00 75.62 99 ASN A N 1
ATOM 824 C CA . ASN A 1 99 ? -1.038 -29.390 -12.837 1.00 75.62 99 ASN A CA 1
ATOM 825 C C . ASN A 1 99 ? -1.332 -28.727 -11.477 1.00 75.62 99 ASN A C 1
ATOM 827 O O . ASN A 1 99 ? -0.488 -28.027 -10.912 1.00 75.62 99 ASN A O 1
ATOM 831 N N . TRP A 1 100 ? -2.541 -28.962 -10.966 1.00 78.69 100 TRP A N 1
ATOM 832 C CA . TRP A 1 100 ? -3.008 -28.464 -9.675 1.00 78.69 100 TRP A CA 1
ATOM 833 C C . TRP A 1 100 ? -2.129 -28.919 -8.502 1.00 78.69 100 TRP A C 1
ATOM 835 O O . TRP A 1 100 ? -1.726 -28.078 -7.702 1.00 78.69 100 TRP A O 1
ATOM 845 N N . GLU A 1 101 ? -1.770 -30.202 -8.432 1.00 69.12 101 GLU A N 1
ATOM 846 C CA . GLU A 1 101 ? -1.017 -30.780 -7.306 1.00 69.12 101 GLU A CA 1
ATOM 847 C C . GLU A 1 101 ? 0.351 -30.109 -7.135 1.00 69.12 101 GLU A C 1
ATOM 849 O O . GLU A 1 101 ? 0.815 -29.853 -6.025 1.00 69.12 101 GLU A O 1
ATOM 854 N N . ASN A 1 102 ? 0.990 -29.739 -8.245 1.00 75.12 102 ASN A N 1
ATOM 855 C CA . ASN A 1 102 ? 2.276 -29.046 -8.230 1.00 75.12 102 ASN A CA 1
ATOM 856 C C . ASN A 1 102 ? 2.163 -27.612 -7.694 1.00 75.12 102 ASN A C 1
ATOM 858 O O . ASN A 1 102 ? 3.056 -27.140 -6.986 1.00 75.12 102 ASN A O 1
ATOM 862 N N . VAL A 1 103 ? 1.079 -26.912 -8.039 1.00 83.88 103 VAL A N 1
ATOM 863 C CA . VAL A 1 103 ? 0.797 -25.552 -7.555 1.00 83.88 103 VAL A CA 1
ATOM 864 C C . VAL A 1 103 ? 0.438 -25.578 -6.073 1.00 83.88 103 VAL A C 1
ATOM 866 O O . VAL A 1 103 ? 0.971 -24.775 -5.306 1.00 83.88 103 VAL A O 1
ATOM 869 N N . GLU A 1 104 ? -0.397 -26.530 -5.665 1.00 82.88 104 GLU A N 1
ATOM 870 C CA . GLU A 1 104 ? -0.775 -26.768 -4.274 1.00 82.88 104 GLU A CA 1
ATOM 871 C C . GLU A 1 104 ? 0.449 -27.085 -3.402 1.00 82.88 104 GLU A C 1
ATOM 873 O O . GLU A 1 104 ? 0.653 -26.449 -2.367 1.00 82.88 104 GLU A O 1
ATOM 878 N N . ASN A 1 105 ? 1.331 -27.980 -3.852 1.00 72.75 105 ASN A N 1
ATOM 879 C CA . ASN A 1 105 ? 2.553 -28.337 -3.131 1.00 72.75 105 ASN A CA 1
ATOM 880 C C . ASN A 1 105 ? 3.518 -27.153 -2.960 1.00 72.75 105 ASN A C 1
ATOM 882 O O . ASN A 1 105 ? 4.043 -26.930 -1.865 1.00 72.75 105 ASN A O 1
ATOM 886 N N . GLU A 1 106 ? 3.747 -26.361 -4.012 1.00 82.75 106 GLU A N 1
ATOM 887 C CA . GLU A 1 106 ? 4.610 -25.173 -3.929 1.00 82.75 106 GLU A CA 1
ATOM 888 C C . GLU A 1 106 ? 4.004 -24.100 -3.008 1.00 82.75 106 GLU A C 1
ATOM 890 O O . GLU A 1 106 ? 4.729 -23.484 -2.220 1.00 82.75 106 GLU A O 1
ATOM 895 N N . LEU A 1 107 ? 2.681 -23.900 -3.046 1.00 85.12 107 LEU A N 1
ATOM 896 C CA . LEU A 1 107 ? 1.994 -22.979 -2.139 1.00 85.12 107 LEU A CA 1
ATOM 897 C C . LEU A 1 107 ? 2.029 -23.463 -0.689 1.00 85.12 107 LEU A C 1
ATOM 899 O O . LEU A 1 107 ? 2.347 -22.662 0.186 1.00 85.12 107 LEU A O 1
ATOM 903 N N . ASN A 1 108 ? 1.813 -24.750 -0.420 1.00 81.44 108 ASN A N 1
ATOM 904 C CA . ASN A 1 108 ? 1.895 -25.322 0.928 1.00 81.44 108 ASN A CA 1
ATOM 905 C C . ASN A 1 108 ? 3.282 -25.122 1.559 1.00 81.44 108 ASN A C 1
ATOM 907 O O . ASN A 1 108 ? 3.393 -24.749 2.731 1.00 81.44 108 ASN A O 1
ATOM 911 N N . GLN A 1 109 ? 4.357 -25.280 0.781 1.00 78.38 109 GLN A N 1
ATOM 912 C CA . GLN A 1 109 ? 5.715 -24.990 1.255 1.00 78.38 109 GLN A CA 1
ATOM 913 C C . GLN A 1 109 ? 5.914 -23.512 1.617 1.00 78.38 109 GLN A C 1
ATOM 915 O O . GLN A 1 109 ? 6.637 -23.199 2.567 1.00 78.38 109 GLN A O 1
ATOM 920 N N . ILE A 1 110 ? 5.293 -22.599 0.868 1.00 82.62 110 ILE A N 1
ATOM 921 C CA . ILE A 1 110 ? 5.355 -21.158 1.132 1.00 82.62 110 ILE A CA 1
ATOM 922 C C . ILE A 1 110 ? 4.521 -20.816 2.365 1.00 82.62 110 ILE A C 1
ATOM 924 O O . ILE A 1 110 ? 5.040 -20.175 3.276 1.00 82.62 110 ILE A O 1
ATOM 928 N N . ILE A 1 111 ? 3.284 -21.307 2.445 1.00 83.38 111 ILE A N 1
ATOM 929 C CA . ILE A 1 111 ? 2.376 -21.115 3.581 1.00 83.38 111 ILE A CA 1
ATOM 930 C C . ILE A 1 111 ? 3.033 -21.590 4.878 1.00 83.38 111 ILE A C 1
ATOM 932 O O . ILE A 1 111 ? 2.991 -20.878 5.877 1.00 83.38 111 ILE A O 1
ATOM 936 N N . LYS A 1 112 ? 3.734 -22.731 4.866 1.00 78.44 112 LYS A N 1
ATOM 937 C CA . LYS A 1 112 ? 4.482 -23.218 6.037 1.00 78.44 112 LYS A CA 1
ATOM 938 C C . LYS A 1 112 ? 5.565 -22.234 6.505 1.00 78.44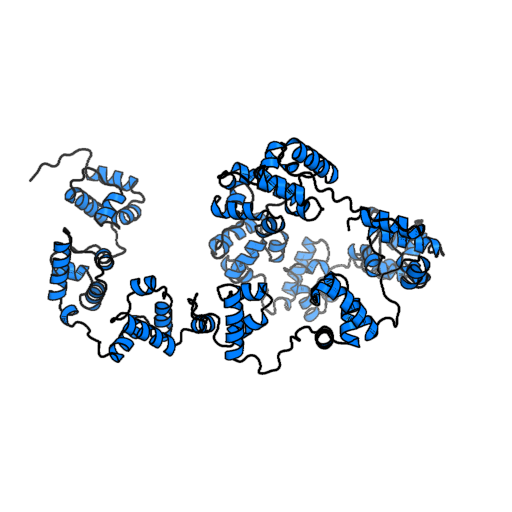 112 LYS A C 1
ATOM 940 O O . LYS A 1 112 ? 5.835 -22.153 7.701 1.00 78.44 112 LYS A O 1
ATOM 945 N N . LYS A 1 113 ? 6.179 -21.483 5.584 1.00 76.31 113 LYS A N 1
ATOM 946 C CA . LYS A 1 113 ? 7.213 -20.480 5.892 1.00 76.31 113 LYS A CA 1
ATOM 947 C C . LYS A 1 113 ? 6.623 -19.156 6.377 1.00 76.31 113 LYS A C 1
ATOM 949 O O . LYS A 1 113 ? 7.124 -18.611 7.354 1.00 76.31 113 LYS A O 1
ATOM 954 N N . VAL A 1 114 ? 5.583 -18.646 5.713 1.00 77.62 114 VAL A N 1
ATOM 955 C CA . VAL A 1 114 ? 4.987 -17.332 6.032 1.00 77.62 114 VAL A CA 1
ATOM 956 C C . VAL A 1 114 ? 3.846 -17.405 7.057 1.00 77.62 114 VAL A C 1
ATOM 958 O O . VAL A 1 114 ? 3.430 -16.385 7.589 1.00 77.62 114 VAL A O 1
ATOM 961 N N . LYS A 1 115 ? 3.365 -18.611 7.387 1.00 76.81 115 LYS A N 1
ATOM 962 C CA . LYS A 1 115 ? 2.256 -18.901 8.319 1.00 76.81 115 LYS A CA 1
ATOM 963 C C . LYS A 1 115 ? 0.898 -18.284 7.941 1.00 76.81 115 LYS A C 1
ATOM 965 O O . LYS A 1 115 ? -0.008 -18.249 8.767 1.00 76.81 115 LYS A O 1
ATOM 970 N N . HIS A 1 116 ? 0.726 -17.835 6.701 1.00 79.38 116 HIS A N 1
ATOM 971 C CA . HIS A 1 116 ? -0.549 -17.393 6.131 1.00 79.38 116 HIS A CA 1
ATOM 972 C C . HIS A 1 116 ? -0.585 -17.677 4.624 1.00 79.38 116 HIS A C 1
ATOM 974 O O . HIS A 1 116 ? 0.427 -18.038 4.023 1.00 79.38 116 HIS A O 1
ATOM 980 N N . PHE A 1 117 ? -1.748 -17.508 3.991 1.00 81.25 117 PHE A N 1
ATOM 981 C CA . PHE A 1 117 ? -1.840 -17.611 2.535 1.00 81.25 117 PHE A CA 1
ATOM 982 C C . PHE A 1 117 ? -1.073 -16.441 1.884 1.00 81.25 117 PHE A C 1
ATOM 984 O O . PHE A 1 117 ? -1.357 -15.290 2.233 1.00 81.25 117 PHE A O 1
ATOM 991 N N . PRO A 1 118 ? -0.094 -16.690 0.996 1.00 80.81 118 PRO A N 1
ATOM 992 C CA . PRO A 1 118 ? 0.752 -15.639 0.437 1.00 80.81 118 PRO A CA 1
ATOM 993 C C . PRO A 1 118 ? -0.018 -14.745 -0.541 1.00 80.81 118 PRO A C 1
ATOM 995 O O . PRO A 1 118 ? -0.887 -15.203 -1.281 1.00 80.81 118 PRO A O 1
ATOM 998 N N . THR A 1 119 ? 0.332 -13.464 -0.576 1.00 85.00 119 THR A N 1
ATOM 999 C CA . THR A 1 119 ? -0.132 -12.481 -1.564 1.00 85.00 119 THR A CA 1
ATOM 1000 C C . THR A 1 119 ? 0.744 -12.493 -2.819 1.00 85.00 119 THR A C 1
ATOM 1002 O O . THR A 1 119 ? 1.881 -12.964 -2.806 1.00 85.00 119 THR A O 1
ATOM 1005 N N . GLN A 1 120 ? 0.262 -11.894 -3.914 1.00 79.88 120 GLN A N 1
ATOM 1006 C CA . GLN A 1 120 ? 1.047 -11.768 -5.150 1.00 79.88 120 GLN A CA 1
ATOM 1007 C C . GLN A 1 120 ? 2.380 -11.027 -4.929 1.00 79.88 120 GLN A C 1
ATOM 1009 O O . GLN A 1 120 ? 3.396 -11.381 -5.525 1.00 79.88 120 GLN A O 1
ATOM 1014 N N . SER A 1 121 ? 2.387 -10.014 -4.054 1.00 77.44 121 SER A N 1
ATOM 1015 C CA . SER A 1 121 ? 3.596 -9.257 -3.712 1.00 77.44 121 SER A CA 1
ATOM 1016 C C . SER A 1 121 ? 4.590 -10.103 -2.917 1.00 77.44 121 SER A C 1
ATOM 1018 O O . SER A 1 121 ? 5.791 -10.020 -3.153 1.00 77.44 121 SER A O 1
ATOM 1020 N N . GLU A 1 122 ? 4.111 -10.942 -2.001 1.00 80.19 122 GLU A N 1
ATOM 1021 C CA . GLU A 1 122 ? 4.973 -11.837 -1.221 1.00 80.19 122 GLU A CA 1
ATOM 1022 C C . GLU A 1 122 ? 5.555 -12.949 -2.090 1.00 80.19 122 GLU A C 1
ATOM 1024 O O . GLU A 1 122 ? 6.741 -13.249 -1.981 1.00 80.19 122 GLU A O 1
ATOM 1029 N N . LEU A 1 123 ? 4.776 -13.500 -3.028 1.00 85.38 123 LEU A N 1
ATOM 1030 C CA . LEU A 1 123 ? 5.301 -14.431 -4.030 1.00 85.38 123 LEU A CA 1
ATOM 1031 C C . LEU A 1 123 ? 6.424 -13.787 -4.858 1.00 85.38 123 LEU A C 1
ATOM 1033 O O . LEU A 1 123 ? 7.436 -14.435 -5.124 1.00 85.38 123 LEU A O 1
ATOM 1037 N N . LEU A 1 124 ? 6.289 -12.510 -5.225 1.00 79.81 124 LEU A N 1
ATOM 1038 C CA . LEU A 1 124 ? 7.329 -11.774 -5.944 1.00 79.81 124 LEU A CA 1
ATOM 1039 C C . LEU A 1 124 ? 8.585 -11.558 -5.084 1.00 79.81 124 LEU A C 1
ATOM 1041 O O . LEU A 1 124 ? 9.690 -11.840 -5.544 1.00 79.81 124 LEU A O 1
ATOM 1045 N N . GLN A 1 125 ? 8.423 -11.112 -3.836 1.00 75.25 125 GLN A N 1
ATOM 1046 C CA . GLN A 1 125 ? 9.534 -10.885 -2.900 1.00 75.25 125 GLN A CA 1
ATOM 1047 C C . GLN A 1 125 ? 10.295 -12.174 -2.561 1.00 75.25 125 GLN A C 1
ATOM 1049 O O . GLN A 1 125 ? 11.507 -12.145 -2.370 1.00 75.25 125 GLN A O 1
ATOM 1054 N N . LEU A 1 126 ? 9.605 -13.316 -2.547 1.00 76.06 126 LEU A N 1
ATOM 1055 C CA . LEU A 1 126 ? 10.202 -14.637 -2.345 1.00 76.06 126 LEU A CA 1
ATOM 1056 C C . LEU A 1 126 ? 10.845 -15.222 -3.618 1.00 76.06 126 LEU A C 1
ATOM 1058 O O . LEU A 1 126 ? 11.285 -16.373 -3.605 1.00 76.06 126 LEU A O 1
ATOM 1062 N N . GLY A 1 127 ? 10.881 -14.473 -4.727 1.00 75.44 127 GLY A N 1
ATOM 1063 C CA . GLY A 1 127 ? 11.425 -14.939 -6.007 1.00 75.44 127 GLY A CA 1
ATOM 1064 C C . GLY A 1 127 ? 10.572 -16.018 -6.687 1.00 75.44 127 GLY A C 1
ATOM 1065 O O . GLY A 1 127 ? 11.047 -16.728 -7.569 1.00 75.44 127 GLY A O 1
ATOM 1066 N N . LYS A 1 128 ? 9.303 -16.161 -6.290 1.00 83.50 128 LYS A N 1
ATOM 1067 C CA . LYS A 1 128 ? 8.331 -17.141 -6.802 1.00 83.50 128 LYS A CA 1
ATOM 1068 C C . LYS A 1 128 ? 7.394 -16.512 -7.844 1.00 83.50 128 LYS A C 1
ATOM 1070 O O . LYS A 1 128 ? 6.214 -16.851 -7.931 1.00 83.50 128 LYS A O 1
ATOM 1075 N N . SER A 1 129 ? 7.924 -15.613 -8.673 1.00 77.75 129 SER A N 1
ATOM 1076 C CA . SER A 1 129 ? 7.173 -14.904 -9.720 1.00 77.75 129 SER A CA 1
ATOM 1077 C C . SER A 1 129 ? 6.559 -15.849 -10.760 1.00 77.75 129 SER A C 1
ATOM 1079 O O . SER A 1 129 ? 5.422 -15.634 -11.174 1.00 77.75 129 SER A O 1
ATOM 1081 N N . SER A 1 130 ? 7.249 -16.937 -11.120 1.00 81.44 130 SER A N 1
ATOM 1082 C CA . SER A 1 130 ? 6.731 -17.959 -12.044 1.00 81.44 130 SER A CA 1
ATOM 1083 C C . SER A 1 130 ? 5.496 -18.684 -11.504 1.00 81.44 130 SER A C 1
ATOM 1085 O O . SER A 1 130 ? 4.561 -18.927 -12.261 1.00 81.44 130 SER A O 1
ATOM 1087 N N . LEU A 1 131 ? 5.457 -18.974 -10.196 1.00 84.81 131 LEU A N 1
ATOM 1088 C CA . LEU A 1 131 ? 4.287 -19.553 -9.526 1.00 84.81 131 LEU A CA 1
ATOM 1089 C C . LEU A 1 131 ? 3.120 -18.556 -9.535 1.00 84.81 131 LEU A C 1
ATOM 1091 O O . LEU A 1 131 ? 2.009 -18.910 -9.919 1.00 84.81 131 LEU A O 1
ATOM 1095 N N . GLY A 1 132 ? 3.379 -17.292 -9.186 1.00 86.69 132 GLY A N 1
ATOM 1096 C CA . GLY A 1 132 ? 2.358 -16.241 -9.228 1.00 86.69 132 GLY A CA 1
ATOM 1097 C C . GLY A 1 132 ? 1.777 -16.019 -10.631 1.00 86.69 132 GLY A C 1
ATOM 1098 O O . GLY A 1 132 ? 0.573 -15.812 -10.774 1.00 86.69 132 GLY A O 1
ATOM 1099 N N . ALA A 1 133 ? 2.607 -16.093 -11.676 1.00 85.06 133 ALA A N 1
ATOM 1100 C CA . ALA A 1 133 ? 2.163 -16.003 -13.067 1.00 85.06 133 ALA A CA 1
ATOM 1101 C C . ALA A 1 133 ? 1.361 -17.243 -13.503 1.00 85.06 133 ALA A C 1
ATOM 1103 O O . ALA A 1 133 ? 0.323 -17.114 -14.151 1.00 85.06 133 ALA A O 1
ATOM 1104 N N . ALA A 1 134 ? 1.810 -18.439 -13.113 1.00 86.19 134 ALA A N 1
ATOM 1105 C CA . ALA A 1 134 ? 1.128 -19.702 -13.381 1.00 86.19 134 ALA A CA 1
ATOM 1106 C C . ALA A 1 134 ? -0.275 -19.763 -12.767 1.00 86.19 134 ALA A C 1
ATOM 1108 O O . ALA A 1 134 ? -1.226 -20.140 -13.449 1.00 86.19 134 ALA A O 1
ATOM 1109 N N . ILE A 1 135 ? -0.410 -19.341 -11.507 1.00 89.38 135 ILE A N 1
ATOM 1110 C CA . ILE A 1 135 ? -1.690 -19.256 -10.794 1.00 89.38 135 ILE A CA 1
ATOM 1111 C C . ILE A 1 135 ? -2.685 -18.379 -11.566 1.00 89.38 135 ILE A C 1
ATOM 1113 O O . ILE A 1 135 ? -3.837 -18.769 -11.758 1.00 89.38 135 ILE A O 1
ATOM 1117 N N . GLY A 1 136 ? -2.235 -17.219 -12.057 1.00 85.81 136 GLY A N 1
ATOM 1118 C CA . GLY A 1 136 ? -3.060 -16.323 -12.870 1.00 85.81 136 GLY A CA 1
ATOM 1119 C C . GLY A 1 136 ? -3.459 -16.922 -14.219 1.00 85.81 136 GLY A C 1
ATOM 1120 O O . GLY A 1 136 ? -4.607 -16.792 -14.630 1.00 85.81 136 GLY A O 1
ATOM 1121 N N . LYS A 1 137 ? -2.523 -17.592 -14.899 1.00 86.88 137 LYS A N 1
ATOM 1122 C CA . LYS A 1 137 ? -2.726 -18.109 -16.258 1.00 86.88 137 LYS A CA 1
ATOM 1123 C C . LYS A 1 137 ? -3.558 -19.393 -16.314 1.00 86.88 137 LYS A C 1
ATOM 1125 O O . LYS A 1 137 ? -4.330 -19.558 -17.252 1.00 86.88 137 LYS A O 1
ATOM 1130 N N . HIS A 1 138 ? -3.374 -20.304 -15.360 1.00 88.62 138 HIS A N 1
ATOM 1131 C CA . HIS A 1 138 ? -3.913 -21.668 -15.437 1.00 88.62 138 HIS A CA 1
ATOM 1132 C C . HIS A 1 138 ? -4.951 -22.003 -14.361 1.00 88.62 138 HIS A C 1
ATOM 1134 O O . HIS A 1 138 ? -5.720 -22.936 -14.558 1.00 88.62 138 HIS A O 1
ATOM 1140 N N . HIS A 1 139 ? -5.009 -21.259 -13.250 1.00 84.94 139 HIS A N 1
ATOM 1141 C CA . HIS A 1 139 ? -5.803 -21.650 -12.072 1.00 84.94 139 HIS A CA 1
ATOM 1142 C C . HIS A 1 139 ? -6.800 -20.579 -11.610 1.00 84.94 139 HIS A C 1
ATOM 1144 O O . HIS A 1 139 ? -7.208 -20.562 -10.452 1.00 84.94 139 HIS A O 1
ATOM 1150 N N . GLY A 1 140 ? -7.196 -19.665 -12.503 1.00 79.56 140 GLY A N 1
ATOM 1151 C CA . GLY A 1 140 ? -8.226 -18.654 -12.215 1.00 79.56 140 GLY A CA 1
ATOM 1152 C C . GLY A 1 140 ? -7.772 -17.517 -11.291 1.00 79.56 140 GLY A C 1
ATOM 1153 O O . GLY A 1 140 ? -8.578 -16.678 -10.896 1.00 79.56 140 GLY A O 1
ATOM 1154 N N . GLY A 1 141 ? -6.478 -17.449 -10.970 1.00 85.50 141 GLY A N 1
ATOM 1155 C CA . GLY A 1 141 ? -5.912 -16.427 -10.099 1.00 85.50 141 GLY A CA 1
ATOM 1156 C C . GLY A 1 141 ? -5.872 -16.815 -8.622 1.00 85.50 141 GLY A C 1
ATOM 1157 O O . GLY A 1 141 ? -6.417 -17.821 -8.175 1.00 85.50 141 GLY A O 1
ATOM 1158 N N . LEU A 1 142 ? -5.176 -15.985 -7.845 1.00 83.50 142 LEU A N 1
ATOM 1159 C CA . LEU A 1 142 ? -4.798 -16.300 -6.467 1.00 83.50 142 LEU A CA 1
ATOM 1160 C C . LEU A 1 142 ? -6.006 -16.454 -5.531 1.00 83.50 142 LEU A C 1
ATOM 1162 O O . LEU A 1 142 ? -5.939 -17.231 -4.588 1.00 83.50 142 LEU A O 1
ATOM 1166 N N . LEU A 1 143 ? -7.115 -15.758 -5.813 1.00 79.31 143 LEU A N 1
ATOM 1167 C CA . LEU A 1 143 ? -8.371 -15.908 -5.072 1.00 79.31 143 LEU A CA 1
ATOM 1168 C C . LEU A 1 143 ? -9.012 -17.278 -5.310 1.00 79.31 143 LEU A C 1
ATOM 1170 O O . LEU A 1 143 ? -9.340 -17.948 -4.342 1.00 79.31 143 LEU A O 1
ATOM 1174 N N . SER A 1 144 ? -9.115 -17.728 -6.563 1.00 81.69 144 SER A N 1
ATOM 1175 C CA . SER A 1 144 ? -9.669 -19.048 -6.889 1.00 81.69 144 SER A CA 1
ATOM 1176 C C . SER A 1 144 ? -8.830 -20.182 -6.305 1.00 81.69 144 SER A C 1
ATOM 1178 O O . SER A 1 144 ? -9.374 -21.150 -5.786 1.00 81.69 144 SER A O 1
ATOM 1180 N N . VAL A 1 145 ? -7.502 -20.041 -6.317 1.00 86.56 145 VAL A N 1
ATOM 1181 C CA . VAL A 1 145 ? -6.604 -21.002 -5.662 1.00 86.56 145 VAL A CA 1
ATOM 1182 C C . VAL A 1 145 ? -6.763 -20.975 -4.140 1.00 86.56 145 VAL A C 1
ATOM 1184 O O . VAL A 1 145 ? -6.766 -22.030 -3.515 1.00 86.56 145 VAL A O 1
ATOM 1187 N N . LYS A 1 146 ? -6.960 -19.794 -3.541 1.00 84.75 146 LYS A N 1
ATOM 1188 C CA . LYS A 1 146 ? -7.228 -19.643 -2.105 1.00 84.75 146 LYS A CA 1
ATOM 1189 C C . LYS A 1 146 ? -8.530 -20.339 -1.689 1.00 84.75 146 LYS A C 1
ATOM 1191 O O . LYS A 1 146 ? -8.504 -21.097 -0.724 1.00 84.75 146 LYS A O 1
ATOM 1196 N N . GLU A 1 147 ? -9.613 -20.152 -2.452 1.00 79.75 147 GLU A N 1
ATOM 1197 C CA . GLU A 1 147 ? -10.894 -20.865 -2.271 1.00 79.75 147 GLU A CA 1
ATOM 1198 C C . GLU A 1 147 ? -10.696 -22.380 -2.390 1.00 79.75 147 GLU A C 1
ATOM 1200 O O . GLU A 1 147 ? -11.129 -23.138 -1.525 1.00 79.75 147 GLU A O 1
ATOM 1205 N N . LYS A 1 148 ? -9.988 -22.820 -3.437 1.00 81.81 148 LYS A N 1
ATOM 1206 C CA . 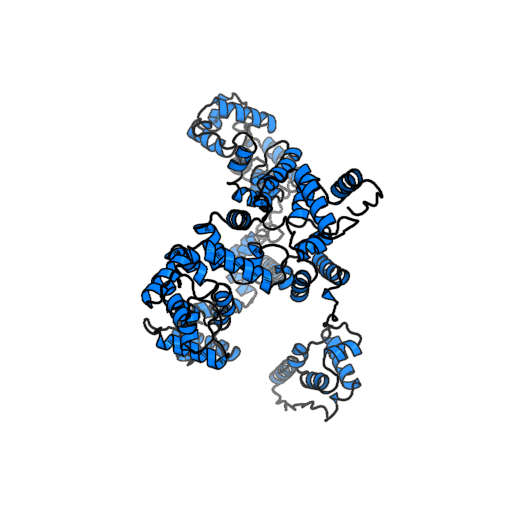LYS A 1 148 ? -9.758 -24.240 -3.724 1.00 81.81 148 LYS A CA 1
ATOM 1207 C C . LYS A 1 148 ? -8.903 -24.943 -2.663 1.00 81.81 148 LYS A C 1
ATOM 1209 O O . LYS A 1 148 ? -9.098 -26.128 -2.433 1.00 81.81 148 LYS A O 1
ATOM 1214 N N . MET A 1 149 ? -8.006 -24.220 -1.988 1.00 80.19 149 MET A N 1
ATOM 1215 C CA . MET A 1 149 ? -7.219 -24.725 -0.852 1.00 80.19 149 MET A CA 1
ATOM 1216 C C . MET A 1 149 ? -7.952 -24.610 0.500 1.00 80.19 149 MET A C 1
ATOM 1218 O O . MET A 1 149 ? -7.338 -24.816 1.544 1.00 80.19 149 MET A O 1
ATOM 1222 N N . GLY A 1 150 ? -9.238 -24.239 0.512 1.00 70.38 150 GLY A N 1
ATOM 1223 C CA . GLY A 1 150 ? -10.042 -24.149 1.736 1.00 70.38 150 GLY A CA 1
ATOM 1224 C C . GLY A 1 150 ? -9.725 -22.940 2.624 1.00 70.38 150 GLY A C 1
ATOM 1225 O O . GLY A 1 150 ? -10.126 -22.909 3.786 1.00 70.38 150 GLY A O 1
ATOM 1226 N N . TYR A 1 151 ? -9.015 -21.935 2.104 1.00 69.56 151 TYR A N 1
ATOM 1227 C CA . TYR A 1 151 ? -8.770 -20.678 2.810 1.00 69.56 151 TYR A CA 1
ATOM 1228 C C . TYR A 1 151 ? -9.880 -19.669 2.500 1.00 69.56 151 TYR A C 1
ATOM 1230 O O . TYR A 1 151 ? -10.321 -19.556 1.359 1.00 69.56 151 TYR A O 1
ATOM 1238 N N . ASP A 1 152 ? -10.269 -18.862 3.494 1.00 59.75 152 ASP A N 1
ATOM 1239 C CA . ASP A 1 152 ? -11.278 -17.809 3.321 1.00 59.75 152 ASP A CA 1
ATOM 1240 C C . ASP A 1 152 ? -10.814 -16.784 2.271 1.00 59.75 152 ASP A C 1
ATOM 1242 O O . ASP A 1 152 ? -9.904 -15.967 2.496 1.00 59.75 152 ASP A O 1
ATOM 1246 N N . ALA A 1 153 ? -11.370 -16.876 1.067 1.00 57.28 153 ALA A N 1
ATOM 1247 C CA . ALA A 1 153 ? -11.055 -15.967 -0.010 1.00 57.28 153 ALA A CA 1
ATOM 1248 C C . ALA A 1 153 ? -11.847 -14.682 0.169 1.00 57.28 153 ALA A C 1
ATOM 1250 O O . ALA A 1 153 ? -13.073 -14.670 0.254 1.00 57.28 153 ALA A O 1
ATOM 1251 N N . GLY A 1 154 ? -11.117 -13.568 0.224 1.00 61.22 154 GLY A N 1
ATOM 1252 C CA . GLY A 1 154 ? -11.739 -12.257 0.297 1.00 61.22 154 GLY A CA 1
ATOM 1253 C C . GLY A 1 154 ? -12.764 -12.089 -0.824 1.00 61.22 154 GLY A C 1
ATOM 1254 O O . GLY A 1 154 ? -12.569 -12.557 -1.946 1.00 61.22 154 GLY A O 1
ATOM 1255 N N . LYS A 1 155 ? -13.866 -11.412 -0.509 1.00 67.44 155 LYS A N 1
ATOM 1256 C CA . LYS A 1 155 ? -14.986 -11.222 -1.432 1.00 67.44 155 LYS A CA 1
ATOM 1257 C C . LYS A 1 155 ? -14.526 -10.563 -2.745 1.00 67.44 155 LYS A C 1
ATOM 1259 O O . LYS A 1 155 ? -13.690 -9.657 -2.730 1.00 67.44 155 LYS A O 1
ATOM 1264 N N . LYS A 1 156 ? -15.090 -11.011 -3.875 1.00 63.25 156 LYS A N 1
ATOM 1265 C CA . LYS A 1 156 ? -14.735 -10.564 -5.238 1.00 63.25 156 LYS A CA 1
ATOM 1266 C C . LYS A 1 156 ? -14.851 -9.041 -5.408 1.00 63.25 156 LYS A C 1
ATOM 1268 O O . LYS A 1 156 ? -15.648 -8.376 -4.743 1.00 63.25 156 LYS A O 1
ATOM 1273 N N . SER A 1 157 ? -14.076 -8.486 -6.344 1.00 54.78 157 SER A N 1
ATOM 1274 C CA . SER A 1 157 ? -14.143 -7.061 -6.700 1.00 54.78 157 SER A CA 1
ATOM 1275 C C . SER A 1 157 ? -15.575 -6.672 -7.086 1.00 54.78 157 SER A C 1
ATOM 1277 O O . SER A 1 157 ? -16.172 -7.296 -7.957 1.00 54.78 157 SER A O 1
ATOM 1279 N N . GLY A 1 158 ? -16.136 -5.663 -6.413 1.00 72.50 158 GLY A N 1
ATOM 1280 C CA . GLY A 1 158 ? -17.522 -5.220 -6.604 1.00 72.50 158 GLY A CA 1
ATOM 1281 C C . GLY A 1 158 ? -18.534 -5.761 -5.588 1.00 72.50 158 GLY A C 1
ATOM 1282 O O . GLY A 1 158 ? -19.575 -5.133 -5.434 1.00 72.50 158 GLY A O 1
ATOM 1283 N N . TYR A 1 159 ? -18.212 -6.811 -4.820 1.00 77.06 159 TYR A N 1
ATOM 1284 C CA . TYR A 1 159 ? -19.116 -7.395 -3.812 1.00 77.06 159 TYR A CA 1
ATOM 1285 C C . TYR A 1 159 ? -19.678 -6.345 -2.844 1.00 77.06 159 TYR A C 1
ATOM 1287 O O . TYR A 1 159 ? -20.879 -6.274 -2.615 1.00 77.06 159 TYR A O 1
ATOM 1295 N N . TRP A 1 160 ? -18.811 -5.460 -2.348 1.00 84.94 160 TRP A N 1
ATOM 1296 C CA . TRP A 1 160 ? -19.179 -4.415 -1.393 1.00 84.94 160 TRP A CA 1
ATOM 1297 C C . TRP A 1 160 ? -19.910 -3.207 -1.998 1.00 84.94 160 TRP A C 1
ATOM 1299 O O . TRP A 1 160 ? -20.380 -2.346 -1.254 1.00 84.94 160 TRP A O 1
ATOM 1309 N N . LYS A 1 161 ? -19.982 -3.099 -3.332 1.00 84.56 161 LYS A N 1
ATOM 1310 C CA . LYS A 1 161 ? -20.753 -2.037 -3.999 1.00 84.56 161 LYS A CA 1
ATOM 1311 C C . LYS A 1 161 ? -22.250 -2.328 -3.973 1.00 84.56 161 LYS A C 1
ATOM 1313 O O . LYS A 1 161 ? -23.035 -1.391 -4.063 1.00 84.56 161 LYS A O 1
ATOM 1318 N N . ASP A 1 162 ? -22.631 -3.590 -3.815 1.00 84.62 162 ASP A N 1
ATOM 1319 C CA . ASP A 1 162 ? -24.013 -3.986 -3.587 1.00 84.62 162 ASP A CA 1
ATOM 1320 C C . ASP A 1 162 ? -24.385 -3.758 -2.114 1.00 84.62 162 ASP A C 1
ATOM 1322 O O . ASP A 1 162 ? -23.662 -4.168 -1.201 1.00 84.62 162 ASP A O 1
ATOM 1326 N N . PHE A 1 163 ? -25.500 -3.066 -1.877 1.00 85.94 163 PHE A N 1
ATOM 1327 C CA . PHE A 1 163 ? -25.990 -2.822 -0.524 1.00 85.94 163 PHE A CA 1
ATOM 1328 C C . PHE A 1 163 ? -26.542 -4.097 0.128 1.00 85.94 163 PHE A C 1
ATOM 1330 O O . PHE A 1 163 ? -26.414 -4.229 1.343 1.00 85.94 163 PHE A O 1
ATOM 1337 N N . GLY A 1 164 ? -27.093 -5.039 -0.649 1.00 80.94 164 GLY A N 1
ATOM 1338 C CA . GLY A 1 164 ? -27.587 -6.327 -0.147 1.00 80.94 164 GLY A CA 1
ATOM 1339 C C . GLY A 1 164 ? -26.475 -7.128 0.526 1.00 80.94 164 GLY A C 1
ATOM 1340 O O . GLY A 1 164 ? -26.581 -7.485 1.691 1.00 80.94 164 GLY A O 1
ATOM 1341 N N . ASN A 1 165 ? -25.322 -7.240 -0.134 1.00 84.81 165 ASN A N 1
ATOM 1342 C CA . ASN A 1 165 ? -24.148 -7.915 0.429 1.00 84.81 165 ASN A CA 1
ATOM 1343 C C . ASN A 1 165 ? -23.621 -7.247 1.711 1.00 84.81 165 ASN A C 1
ATOM 1345 O O . ASN A 1 165 ? -23.142 -7.916 2.624 1.00 84.81 165 ASN A O 1
ATOM 1349 N N . VAL A 1 166 ? -23.670 -5.912 1.783 1.00 87.69 166 VAL A N 1
ATOM 1350 C CA . VAL A 1 166 ? -23.281 -5.167 2.992 1.00 87.69 166 VAL A CA 1
ATOM 1351 C C . VAL A 1 166 ? -24.278 -5.409 4.124 1.00 87.69 166 VAL A C 1
ATOM 1353 O O . VAL A 1 166 ? -23.860 -5.546 5.273 1.00 87.69 166 VAL A O 1
ATOM 1356 N N . LYS A 1 167 ? -25.575 -5.464 3.805 1.00 88.00 167 LYS A N 1
ATOM 1357 C CA . LYS A 1 167 ? -26.652 -5.767 4.747 1.00 88.00 167 LYS A CA 1
ATOM 1358 C C . LYS A 1 167 ? -26.489 -7.173 5.330 1.00 88.00 167 LYS A C 1
ATOM 1360 O O . LYS A 1 167 ? -26.403 -7.279 6.546 1.00 88.00 167 LYS A O 1
ATOM 1365 N N . ASP A 1 168 ? -26.340 -8.200 4.499 1.00 80.06 168 ASP A N 1
ATOM 1366 C CA . ASP A 1 168 ? -26.262 -9.597 4.949 1.00 80.06 168 ASP A CA 1
ATOM 1367 C C . ASP A 1 168 ? -25.056 -9.845 5.872 1.00 80.06 168 ASP A C 1
ATOM 1369 O O . ASP A 1 168 ? -25.153 -10.519 6.896 1.00 80.06 168 ASP A O 1
ATOM 1373 N N . GLU A 1 169 ? -23.893 -9.274 5.539 1.00 85.06 169 GLU A N 1
ATOM 1374 C CA . GLU A 1 169 ? -22.692 -9.393 6.376 1.00 85.06 169 GLU A CA 1
ATOM 1375 C C . GLU A 1 169 ? -22.832 -8.627 7.702 1.00 85.06 169 GLU A C 1
ATOM 1377 O O . GLU A 1 169 ? -22.304 -9.061 8.726 1.00 85.06 169 GLU A O 1
ATOM 1382 N N . LEU A 1 170 ? -23.560 -7.504 7.718 1.00 85.19 170 LEU A N 1
ATOM 1383 C CA . LEU A 1 170 ? -23.887 -6.801 8.960 1.00 85.19 170 LEU A CA 1
ATOM 1384 C C . LEU A 1 170 ? -24.905 -7.570 9.800 1.00 85.19 170 LEU A C 1
ATOM 1386 O O . LEU A 1 170 ? -24.734 -7.621 11.013 1.00 85.19 170 LEU A O 1
ATOM 1390 N N . GLU A 1 171 ? -25.924 -8.172 9.189 1.00 81.88 171 GLU A N 1
ATOM 1391 C CA . GLU A 1 171 ? -26.949 -8.953 9.888 1.00 81.88 171 GLU A CA 1
ATOM 1392 C C . GLU A 1 171 ? -26.342 -10.155 10.610 1.00 81.88 171 GLU A C 1
ATOM 1394 O O . GLU A 1 171 ? -26.627 -10.334 11.789 1.00 81.88 171 GLU A O 1
ATOM 1399 N N . LYS A 1 172 ? -25.394 -10.876 9.997 1.00 78.12 172 LYS A N 1
ATOM 1400 C CA . LYS A 1 172 ? -24.637 -11.951 10.675 1.00 78.12 172 LYS A CA 1
ATOM 1401 C C . LYS A 1 172 ? -23.885 -11.461 11.913 1.00 78.12 172 LYS A C 1
ATOM 1403 O O . LYS A 1 172 ? -23.820 -12.145 12.934 1.00 78.12 172 LYS A O 1
ATOM 1408 N N . ILE A 1 173 ? -23.274 -10.276 11.827 1.00 76.88 173 ILE A N 1
ATOM 1409 C CA . ILE A 1 173 ? -22.563 -9.685 12.967 1.00 76.88 173 ILE A CA 1
ATOM 1410 C C . ILE A 1 173 ? -23.568 -9.293 14.047 1.00 76.88 173 ILE A C 1
ATOM 1412 O O . ILE A 1 173 ? -23.335 -9.600 15.208 1.00 76.88 173 ILE A O 1
ATOM 1416 N N . ILE A 1 174 ? -24.681 -8.666 13.665 1.00 78.31 174 ILE A N 1
ATOM 1417 C CA . ILE A 1 174 ? -25.738 -8.233 14.583 1.00 78.31 174 ILE A CA 1
ATOM 1418 C C . ILE A 1 174 ? -26.398 -9.425 15.273 1.00 78.31 174 ILE A C 1
ATOM 1420 O O . ILE A 1 174 ? -26.638 -9.356 16.471 1.00 78.31 174 ILE A O 1
ATOM 1424 N N . GLU A 1 175 ? -26.648 -10.518 14.560 1.00 70.00 175 GLU A N 1
ATOM 1425 C CA . GLU A 1 175 ? -27.165 -11.767 15.121 1.00 70.00 175 GLU A CA 1
ATOM 1426 C C . GLU A 1 175 ? -26.203 -12.329 16.176 1.00 70.00 175 GLU A C 1
ATOM 1428 O O . GLU A 1 175 ? -26.618 -12.716 17.265 1.00 70.00 175 GLU A O 1
ATOM 1433 N N . LYS A 1 176 ? -24.894 -12.269 15.903 1.00 64.88 176 LYS A N 1
ATOM 1434 C CA . LYS A 1 176 ? -23.857 -12.709 16.841 1.00 64.88 176 LYS A CA 1
ATOM 1435 C C . LYS A 1 176 ? -23.683 -11.779 18.047 1.00 64.88 176 LYS A C 1
ATOM 1437 O O . LYS A 1 176 ? -23.366 -12.254 19.134 1.00 64.88 176 LYS A O 1
ATOM 1442 N N . THR A 1 177 ? -23.799 -10.462 17.868 1.00 66.19 177 THR A N 1
ATOM 1443 C CA . THR A 1 177 ? -23.491 -9.472 18.918 1.00 66.19 177 THR A CA 1
ATOM 1444 C C . THR A 1 177 ? -24.714 -8.910 19.630 1.00 66.19 177 THR A C 1
ATOM 1446 O O . THR A 1 177 ? -24.552 -8.227 20.638 1.00 66.19 177 THR A O 1
ATOM 1449 N N . GLY A 1 178 ? -25.920 -9.100 19.097 1.00 62.28 178 GLY A N 1
ATOM 1450 C CA . GLY A 1 178 ? -27.168 -8.486 19.565 1.00 62.28 178 GLY A CA 1
ATOM 1451 C C . GLY A 1 178 ? -27.258 -6.960 19.378 1.00 62.28 178 GLY A C 1
ATOM 1452 O O . GLY A 1 178 ? -28.336 -6.379 19.493 1.00 62.28 178 GLY A O 1
ATOM 1453 N N . GLU A 1 179 ? -26.147 -6.283 19.074 1.00 73.75 179 GLU A N 1
ATOM 1454 C CA . GLU A 1 179 ? -26.070 -4.839 18.837 1.00 73.75 179 GLU A CA 1
ATOM 1455 C C . GLU A 1 179 ? -25.514 -4.515 17.441 1.00 73.75 179 GLU A C 1
ATOM 1457 O O . GLU A 1 179 ? -24.682 -5.241 16.897 1.00 73.75 179 GLU A O 1
ATOM 1462 N N . PHE A 1 180 ? -25.918 -3.366 16.883 1.00 77.50 180 PHE A N 1
ATOM 1463 C CA . PHE A 1 180 ? -25.345 -2.844 15.640 1.00 77.50 180 PHE A CA 1
ATOM 1464 C C . PHE A 1 180 ? -23.858 -2.491 15.828 1.00 77.50 180 PHE A C 1
ATOM 1466 O O . PHE A 1 180 ? -23.553 -1.640 16.675 1.00 77.50 180 PHE A O 1
ATOM 1473 N N . PRO A 1 181 ? -22.936 -3.067 15.035 1.00 76.62 181 PRO A N 1
ATOM 1474 C CA . PRO A 1 181 ? -21.505 -2.978 15.298 1.00 76.62 181 PRO A CA 1
ATOM 1475 C C . PRO A 1 181 ? -20.960 -1.550 15.151 1.00 76.62 181 PRO A C 1
ATOM 1477 O O . PRO A 1 181 ? -21.375 -0.776 14.285 1.00 76.62 181 PRO A O 1
ATOM 1480 N N . THR A 1 182 ? -19.985 -1.196 15.994 1.00 78.75 182 THR A N 1
ATOM 1481 C CA . THR A 1 182 ? -19.245 0.073 15.892 1.00 78.75 182 THR A CA 1
ATOM 1482 C C . THR A 1 182 ? -18.061 -0.051 14.934 1.00 78.75 182 THR A C 1
ATOM 1484 O O . THR A 1 182 ? -17.555 -1.142 14.665 1.00 78.75 182 THR A O 1
ATOM 1487 N N . GLN A 1 183 ? -17.550 1.080 14.443 1.00 76.31 183 GLN A N 1
ATOM 1488 C CA . GLN A 1 183 ? -16.391 1.074 13.546 1.00 76.31 183 GLN A CA 1
ATOM 1489 C C . GLN A 1 183 ? -15.131 0.492 14.211 1.00 76.31 183 GLN A C 1
ATOM 1491 O O . GLN A 1 183 ? -14.347 -0.212 13.568 1.00 76.31 183 GLN A O 1
ATOM 1496 N N . THR A 1 184 ? -14.968 0.731 15.514 1.00 73.19 184 THR A N 1
ATOM 1497 C CA . THR A 1 184 ? -13.899 0.146 16.331 1.00 73.19 184 THR A CA 1
ATOM 1498 C C . THR A 1 184 ? -14.057 -1.367 16.445 1.00 73.19 184 THR A C 1
ATOM 1500 O O . THR A 1 184 ? -13.081 -2.090 16.243 1.00 73.19 184 THR A O 1
ATOM 1503 N N . TYR A 1 185 ? -15.276 -1.851 16.711 1.00 79.31 185 TYR A N 1
ATOM 1504 C CA . TYR A 1 185 ? -15.566 -3.283 16.789 1.00 79.31 185 TYR A CA 1
ATOM 1505 C C . TYR A 1 185 ? -15.229 -3.992 15.473 1.00 79.31 185 TYR A C 1
ATOM 1507 O O . TYR A 1 185 ? -14.502 -4.985 15.484 1.00 79.31 185 TYR A O 1
ATOM 1515 N N . LEU A 1 186 ? -15.677 -3.444 14.338 1.00 81.06 186 LEU A N 1
ATOM 1516 C CA . LEU A 1 186 ? -15.412 -4.025 13.020 1.00 81.06 186 LEU A CA 1
ATOM 1517 C C . LEU A 1 186 ? -13.915 -4.116 12.720 1.00 81.06 186 LEU A C 1
ATOM 1519 O O . LEU A 1 186 ? -13.443 -5.127 12.216 1.00 81.06 186 LEU A O 1
ATOM 1523 N N . THR A 1 187 ? -13.154 -3.081 13.071 1.00 74.56 187 THR A N 1
ATOM 1524 C CA . THR A 1 187 ? -11.706 -3.052 12.827 1.00 74.56 187 THR A CA 1
ATOM 1525 C C . THR A 1 187 ? -10.972 -4.068 13.709 1.00 74.56 187 THR A C 1
ATOM 1527 O O . THR A 1 187 ? -10.145 -4.822 13.206 1.00 74.56 187 THR A O 1
ATOM 1530 N N . ARG A 1 188 ? -11.285 -4.129 15.012 1.00 69.06 188 ARG A N 1
ATOM 1531 C CA . ARG A 1 188 ? -10.611 -5.031 15.967 1.00 69.06 188 ARG A CA 1
ATOM 1532 C C . ARG A 1 188 ? -10.920 -6.509 15.737 1.00 69.06 188 ARG A C 1
ATOM 1534 O O . ARG A 1 188 ? -10.087 -7.344 16.057 1.00 69.06 188 ARG A O 1
ATOM 1541 N N . ASN A 1 189 ? -12.083 -6.818 15.168 1.00 71.00 189 ASN A N 1
ATOM 1542 C CA . ASN A 1 189 ? -12.529 -8.191 14.923 1.00 71.00 189 ASN A CA 1
ATOM 1543 C C . ASN A 1 189 ? -12.343 -8.635 13.460 1.00 71.00 189 ASN A C 1
ATOM 1545 O O . ASN A 1 189 ? -12.989 -9.577 13.019 1.00 71.00 189 ASN A O 1
ATOM 1549 N N . GLY A 1 190 ? -11.479 -7.960 12.690 1.00 70.75 190 GLY A N 1
ATOM 1550 C CA . GLY A 1 190 ? -11.094 -8.407 11.344 1.00 70.75 190 GLY A CA 1
ATOM 1551 C C . GLY A 1 190 ? -12.071 -8.053 10.213 1.00 70.75 190 GLY A C 1
ATOM 1552 O O . GLY A 1 190 ? -11.803 -8.359 9.055 1.00 70.75 190 GLY A O 1
ATOM 1553 N N . TYR A 1 191 ? -13.149 -7.316 10.484 1.00 81.50 191 TYR A N 1
ATOM 1554 C CA . TYR A 1 191 ? -14.141 -6.878 9.491 1.00 81.50 191 TYR A CA 1
ATOM 1555 C C . TYR A 1 191 ? -13.742 -5.577 8.761 1.00 81.50 191 TYR A C 1
ATOM 1557 O O . TYR A 1 191 ? -14.584 -4.742 8.414 1.00 81.50 191 TYR A O 1
ATOM 1565 N N . ALA A 1 192 ? -12.446 -5.376 8.504 1.00 77.44 192 ALA A N 1
ATOM 1566 C CA . ALA A 1 192 ? -11.922 -4.168 7.855 1.00 77.44 192 ALA A CA 1
ATOM 1567 C C . ALA A 1 192 ? -12.443 -3.988 6.412 1.00 77.44 192 ALA A C 1
ATOM 1569 O O . ALA A 1 192 ? -12.687 -2.861 5.965 1.00 77.44 192 ALA A O 1
ATOM 1570 N N . SER A 1 193 ? -12.674 -5.096 5.703 1.00 81.56 193 SER A N 1
ATOM 1571 C CA . SER A 1 193 ? -13.236 -5.104 4.346 1.00 81.56 193 SER A CA 1
ATOM 1572 C C . SER A 1 193 ? -14.692 -4.638 4.325 1.00 81.56 193 SER A C 1
ATOM 1574 O O . SER A 1 193 ? -15.039 -3.794 3.504 1.00 81.56 193 SER A O 1
ATOM 1576 N N . LEU A 1 194 ? -15.514 -5.089 5.279 1.00 83.25 194 LEU A N 1
ATOM 1577 C CA . LEU A 1 194 ? -16.892 -4.616 5.457 1.00 83.25 194 LEU A CA 1
ATOM 1578 C C . LEU A 1 194 ? -16.920 -3.129 5.837 1.00 83.25 194 LEU A C 1
ATOM 1580 O O . LEU A 1 194 ? -17.692 -2.351 5.279 1.00 83.25 194 LEU A O 1
ATOM 1584 N N . ASN A 1 195 ? -16.021 -2.707 6.733 1.00 83.81 195 ASN A N 1
ATOM 1585 C CA . ASN A 1 195 ? -15.871 -1.301 7.108 1.00 83.81 195 ASN A CA 1
ATOM 1586 C C . ASN A 1 195 ? -15.544 -0.406 5.898 1.00 83.81 195 ASN A C 1
ATOM 1588 O O . ASN A 1 195 ? -16.101 0.681 5.743 1.00 83.81 195 ASN A O 1
ATOM 1592 N N . SER A 1 196 ? -14.669 -0.883 5.013 1.00 83.06 196 SER A N 1
ATOM 1593 C CA . SER A 1 196 ? -14.343 -0.203 3.755 1.00 83.06 196 SER A CA 1
ATOM 1594 C C . SER A 1 196 ? -15.521 -0.235 2.780 1.00 83.06 196 SER A C 1
ATOM 1596 O O . SER A 1 196 ? -15.852 0.788 2.188 1.00 83.06 196 SER A O 1
ATOM 1598 N N . GLY A 1 197 ? -16.207 -1.374 2.681 1.00 86.38 197 GLY A N 1
ATOM 1599 C CA . GLY A 1 197 ? -17.377 -1.573 1.835 1.00 86.38 197 GLY A CA 1
ATOM 1600 C C . GLY A 1 197 ? -18.521 -0.611 2.138 1.00 86.38 197 GLY A C 1
ATOM 1601 O O . GLY A 1 197 ? -19.054 0.035 1.238 1.00 86.38 197 GLY A O 1
ATOM 1602 N N . MET A 1 198 ? -18.820 -0.398 3.420 1.00 88.00 198 MET A N 1
ATOM 1603 C CA . MET A 1 198 ? -19.829 0.572 3.852 1.00 88.00 198 MET A CA 1
ATOM 1604 C C . MET A 1 198 ? -19.530 2.013 3.420 1.00 88.00 198 MET A C 1
ATOM 1606 O O . MET A 1 198 ? -20.458 2.817 3.331 1.00 88.00 198 MET A O 1
ATOM 1610 N N . ARG A 1 199 ? -18.272 2.375 3.118 1.00 86.50 199 ARG A N 1
ATOM 1611 C CA . ARG A 1 199 ? -17.939 3.723 2.622 1.00 86.50 199 ARG A CA 1
ATOM 1612 C C . ARG A 1 199 ? -18.569 4.005 1.258 1.00 86.50 199 ARG A C 1
ATOM 1614 O O . ARG A 1 199 ? -18.992 5.135 1.037 1.00 86.50 199 ARG A O 1
ATOM 1621 N N . HIS A 1 200 ? -18.727 2.992 0.401 1.00 86.12 200 HIS A N 1
ATOM 1622 C CA . HIS A 1 200 ? -19.462 3.125 -0.866 1.00 86.12 200 HIS A CA 1
ATOM 1623 C C . HIS A 1 200 ? -20.942 3.472 -0.659 1.00 86.12 200 HIS A C 1
ATOM 1625 O O . HIS A 1 200 ? -21.565 4.071 -1.529 1.00 86.12 200 HIS A O 1
ATOM 1631 N N . HIS A 1 201 ? -21.482 3.166 0.522 1.00 87.25 201 HIS A N 1
ATOM 1632 C CA . HIS A 1 201 ? -22.878 3.400 0.896 1.00 87.25 201 HIS A CA 1
ATOM 1633 C C . HIS A 1 201 ? -23.055 4.594 1.840 1.00 87.25 201 HIS A C 1
ATOM 1635 O O . HIS A 1 201 ? -24.106 4.755 2.463 1.00 87.25 201 HIS A O 1
ATOM 1641 N N . GLY A 1 202 ? -22.036 5.453 1.942 1.00 81.06 202 GLY A N 1
ATOM 1642 C CA . GLY A 1 202 ? -22.076 6.663 2.760 1.00 81.06 202 GLY A CA 1
ATOM 1643 C C . GLY A 1 202 ? -21.677 6.463 4.227 1.00 81.06 202 GLY A C 1
ATOM 1644 O O . GLY A 1 202 ? -21.961 7.323 5.060 1.00 81.06 202 GLY A O 1
ATOM 1645 N N . GLY A 1 203 ? -21.007 5.352 4.540 1.00 84.56 203 GLY A N 1
ATOM 1646 C CA . GLY A 1 203 ? -20.424 5.068 5.850 1.00 84.56 203 GLY A CA 1
ATOM 1647 C C . GLY A 1 203 ? -21.407 4.486 6.869 1.00 84.56 203 GLY A C 1
ATOM 1648 O O . GLY A 1 203 ? -22.616 4.421 6.641 1.00 84.56 203 GLY A O 1
ATOM 1649 N N . LEU A 1 204 ? -20.867 4.075 8.024 1.00 83.88 204 LEU A N 1
ATOM 1650 C CA . LEU A 1 204 ? -21.586 3.342 9.077 1.00 83.88 204 LEU A CA 1
ATOM 1651 C C . LEU A 1 204 ? -22.898 4.028 9.490 1.00 83.88 204 LEU A C 1
ATOM 1653 O O . LEU A 1 204 ? -23.916 3.364 9.640 1.00 83.88 204 LEU A O 1
ATOM 1657 N N . THR A 1 205 ? -22.900 5.358 9.620 1.00 80.50 205 THR A N 1
ATOM 1658 C CA . THR A 1 205 ? -24.078 6.135 10.038 1.00 80.50 205 THR A CA 1
ATOM 1659 C C . THR A 1 205 ? -25.232 6.043 9.037 1.00 80.50 205 THR A C 1
ATOM 1661 O O . THR A 1 205 ? -26.371 5.805 9.434 1.00 80.50 205 THR A O 1
ATOM 1664 N N . ARG A 1 206 ? -24.958 6.193 7.732 1.00 82.56 206 ARG A N 1
ATOM 1665 C CA . ARG A 1 206 ? -25.994 6.107 6.688 1.00 82.56 206 ARG A CA 1
ATOM 1666 C C . ARG A 1 206 ? -26.470 4.674 6.485 1.00 82.56 206 ARG A C 1
ATOM 1668 O O . ARG A 1 206 ? -27.666 4.462 6.324 1.00 82.56 206 ARG A O 1
ATOM 1675 N N . VAL A 1 207 ? -25.560 3.702 6.548 1.00 88.75 207 VAL A N 1
ATOM 1676 C CA . VAL A 1 207 ? -25.893 2.271 6.473 1.00 88.75 207 VAL A CA 1
ATOM 1677 C C . VAL A 1 207 ? -26.792 1.860 7.643 1.00 88.75 207 VAL A C 1
ATOM 1679 O O . VAL A 1 207 ? -27.840 1.263 7.426 1.00 88.75 207 VAL A O 1
ATOM 1682 N N . ARG A 1 208 ? -26.459 2.280 8.869 1.00 85.88 208 ARG A N 1
ATOM 1683 C CA . ARG A 1 208 ? -27.281 2.068 10.070 1.00 85.88 208 ARG A CA 1
ATOM 1684 C C . ARG A 1 208 ? -28.692 2.642 9.923 1.00 85.88 208 ARG A C 1
ATOM 1686 O O . ARG A 1 208 ? -29.659 1.966 10.257 1.00 85.88 208 ARG A O 1
ATOM 1693 N N . LYS A 1 209 ? -28.807 3.858 9.376 1.00 83.38 209 LYS A N 1
ATOM 1694 C CA . LYS A 1 209 ? -30.098 4.505 9.096 1.00 83.38 209 LYS A CA 1
ATOM 1695 C C . LYS A 1 209 ? -30.905 3.753 8.033 1.00 83.38 209 LYS A C 1
ATOM 1697 O O . LYS A 1 209 ? -32.097 3.547 8.227 1.00 83.38 209 LYS A O 1
ATOM 1702 N N . LYS A 1 210 ? -30.265 3.310 6.942 1.00 85.19 210 LYS A N 1
ATOM 1703 C CA . LYS A 1 210 ? -30.909 2.498 5.890 1.00 85.19 210 LYS A CA 1
ATOM 1704 C C . LYS A 1 210 ? -31.452 1.167 6.418 1.00 85.19 210 LYS A C 1
ATOM 1706 O O . LYS A 1 210 ? -32.450 0.688 5.903 1.00 85.19 210 LYS A O 1
ATOM 1711 N N . LEU A 1 211 ? -30.813 0.599 7.440 1.00 81.50 211 LEU A N 1
ATOM 1712 C CA . LEU A 1 211 ? -31.237 -0.639 8.099 1.00 81.50 211 LEU A CA 1
ATOM 1713 C C . LEU A 1 211 ? -32.252 -0.412 9.237 1.00 81.50 211 LEU A C 1
ATOM 1715 O O . LEU A 1 211 ? -32.570 -1.344 9.962 1.00 81.50 211 LEU A O 1
ATOM 1719 N N . GLY A 1 212 ? -32.750 0.816 9.428 1.00 78.75 212 GLY A N 1
ATOM 1720 C CA . GLY A 1 212 ? -33.783 1.122 10.428 1.00 78.75 212 GLY A CA 1
ATOM 1721 C C . GLY A 1 212 ? -33.287 1.204 11.879 1.00 78.75 212 GLY A C 1
ATOM 1722 O O . GLY A 1 212 ? -34.092 1.344 12.799 1.00 78.75 212 GLY A O 1
ATOM 1723 N N . TYR A 1 213 ? -31.973 1.165 12.120 1.00 75.25 213 TYR A N 1
ATOM 1724 C CA . TYR A 1 213 ? -31.412 1.250 13.471 1.00 75.25 213 TYR A CA 1
ATOM 1725 C C . TYR A 1 213 ? -31.306 2.706 13.956 1.00 75.25 213 TYR A C 1
ATOM 1727 O O . TYR A 1 213 ? -30.863 3.598 13.230 1.00 75.25 213 TYR A O 1
ATOM 1735 N N . LYS A 1 214 ? -31.640 2.944 15.235 1.00 66.94 214 LYS A N 1
ATOM 1736 C CA . LYS A 1 214 ? -31.600 4.275 15.887 1.00 66.94 214 LYS A CA 1
ATOM 1737 C C . LYS A 1 214 ? -30.204 4.910 15.814 1.00 66.94 214 LYS A C 1
ATOM 1739 O O . LYS A 1 214 ? -29.218 4.217 16.074 1.00 66.94 214 LYS A O 1
ATOM 1744 N N . GLU A 1 215 ? -30.117 6.209 15.511 1.00 58.16 215 GLU A N 1
ATOM 1745 C CA . GLU A 1 215 ? -28.851 6.947 15.346 1.00 58.16 215 GLU A CA 1
ATOM 1746 C C . GLU A 1 215 ? -27.943 6.898 16.591 1.00 58.16 215 GLU A C 1
ATOM 1748 O O . GLU A 1 215 ? -28.392 6.908 17.740 1.00 58.16 215 GLU A O 1
ATOM 1753 N N . LEU A 1 216 ? -26.635 6.818 16.326 1.00 58.66 216 LEU A N 1
ATOM 1754 C CA . LEU A 1 216 ? -25.562 6.685 17.318 1.00 58.66 216 LEU A CA 1
ATOM 1755 C C . LEU A 1 216 ? -25.045 8.064 17.771 1.00 58.66 216 LEU A C 1
ATOM 1757 O O . LEU A 1 216 ? -24.670 8.241 18.927 1.00 58.66 216 LEU A O 1
ATOM 1761 N N . VAL A 1 217 ? -25.089 9.049 16.867 1.00 55.56 217 VAL A N 1
ATOM 1762 C CA . VAL A 1 217 ? -24.784 10.455 17.146 1.00 55.56 217 VAL A CA 1
ATOM 1763 C C . VAL A 1 217 ? -26.047 11.105 17.692 1.00 55.56 217 VAL A C 1
ATOM 1765 O O . VAL A 1 217 ? -27.081 11.131 17.031 1.00 55.56 217 VAL A O 1
ATOM 1768 N N . LYS A 1 218 ? -25.978 11.590 18.928 1.00 60.00 218 LYS A N 1
ATOM 1769 C CA . LYS A 1 218 ? -27.087 12.310 19.548 1.00 60.00 218 LYS A CA 1
ATOM 1770 C C . LYS A 1 218 ? -27.188 13.726 18.958 1.00 60.00 218 LYS A C 1
ATOM 1772 O O . LYS A 1 218 ? -26.141 14.314 18.681 1.00 60.00 218 LYS A O 1
ATOM 1777 N N . PRO A 1 219 ? -28.402 14.275 18.757 1.00 55.44 219 PRO A N 1
ATOM 1778 C CA . PRO A 1 219 ? -28.575 15.613 18.196 1.00 55.44 219 PRO A CA 1
ATOM 1779 C C . PRO A 1 219 ? -27.850 16.673 19.036 1.00 55.44 219 PRO A C 1
ATOM 1781 O O . PRO A 1 219 ? -27.635 16.502 20.240 1.00 55.44 219 PRO A O 1
ATOM 1784 N N . LYS A 1 220 ? -27.458 17.779 18.393 1.00 52.94 220 LYS A N 1
ATOM 1785 C CA . LYS A 1 220 ? -26.795 18.912 19.055 1.00 52.94 220 LYS A CA 1
ATOM 1786 C C . LYS A 1 220 ? -27.678 19.397 20.215 1.00 52.94 220 LYS A C 1
ATOM 1788 O O . LYS A 1 220 ? -28.852 19.667 20.004 1.00 52.94 220 LYS A O 1
ATOM 1793 N N . GLY A 1 221 ? -27.127 19.455 21.428 1.00 63.38 221 GLY A N 1
ATOM 1794 C CA . GLY A 1 221 ? -27.870 19.815 22.647 1.00 63.38 221 GLY A CA 1
ATOM 1795 C C . GLY A 1 221 ? -28.372 18.634 23.491 1.00 63.38 221 GLY A C 1
ATOM 1796 O O . GLY A 1 221 ? -28.653 18.820 24.667 1.00 63.38 221 GLY A O 1
ATOM 1797 N N . TYR A 1 222 ? -28.375 17.396 22.979 1.00 71.12 222 TYR A N 1
ATOM 1798 C CA . TYR A 1 222 ? -28.876 16.224 23.722 1.00 71.12 222 TYR A CA 1
ATOM 1799 C C . TYR A 1 222 ? -28.208 16.023 25.094 1.00 71.12 222 TYR A C 1
ATOM 1801 O O . TYR A 1 222 ? -28.871 15.652 26.060 1.00 71.12 222 TYR A O 1
ATOM 1809 N N . TRP A 1 223 ? -26.898 16.277 25.194 1.00 76.81 223 TRP A N 1
ATOM 1810 C CA . TRP A 1 223 ? -26.142 16.149 26.446 1.00 76.81 223 TRP A CA 1
ATOM 1811 C C . TRP A 1 223 ? -26.217 17.385 27.355 1.00 76.81 223 TRP A C 1
ATOM 1813 O O . TRP A 1 223 ? -25.713 17.332 28.473 1.00 76.81 223 TRP A O 1
ATOM 1823 N N . GLN A 1 224 ? -26.834 18.484 26.910 1.00 78.56 224 GLN A N 1
ATOM 1824 C CA . GLN A 1 224 ? -27.103 19.647 27.766 1.00 78.56 224 GLN A CA 1
ATOM 1825 C C . GLN A 1 224 ? -28.227 19.336 28.762 1.00 78.56 224 GLN A C 1
ATOM 1827 O O . GLN A 1 224 ? -28.217 19.823 29.888 1.00 78.56 224 GLN A O 1
ATOM 1832 N N . GLU A 1 225 ? -29.159 18.459 28.389 1.00 76.56 225 GLU A N 1
ATOM 1833 C CA . GLU A 1 225 ? -30.232 18.012 29.270 1.00 76.56 225 GLU A CA 1
ATOM 1834 C C . GLU A 1 225 ? -29.729 17.008 30.319 1.00 76.56 225 GLU A C 1
ATOM 1836 O O . GLU A 1 225 ? -29.306 15.890 30.001 1.00 76.56 225 GLU A O 1
ATOM 1841 N N . TRP A 1 226 ? -29.853 17.377 31.598 1.00 78.69 226 TRP A N 1
ATOM 1842 C CA . TRP A 1 226 ? -29.437 16.550 32.739 1.00 78.69 226 TRP A CA 1
ATOM 1843 C C . TRP A 1 226 ? -30.009 15.123 32.697 1.00 78.69 226 TRP A C 1
ATOM 1845 O O . TRP A 1 226 ? -29.281 14.154 32.907 1.00 78.69 226 TRP A O 1
ATOM 1855 N N . LYS A 1 227 ? -31.290 14.978 32.332 1.00 76.38 227 LYS A N 1
ATOM 1856 C CA . LYS A 1 227 ? -32.000 13.691 32.222 1.00 76.38 227 LYS A CA 1
ATOM 1857 C C . LYS A 1 227 ? -31.257 12.667 31.356 1.00 76.38 227 LYS A C 1
ATOM 1859 O O . LYS A 1 227 ? -31.274 11.470 31.650 1.00 76.38 227 LYS A O 1
ATOM 1864 N N . HIS A 1 228 ? -30.614 13.113 30.277 1.00 78.69 228 HIS A N 1
ATOM 1865 C CA . HIS A 1 228 ? -29.902 12.230 29.355 1.00 78.69 228 HIS A CA 1
ATOM 1866 C C . HIS A 1 228 ? -28.543 11.791 29.902 1.00 78.69 228 HIS A C 1
ATOM 1868 O O . HIS A 1 228 ? -28.163 10.626 29.733 1.00 78.69 228 HIS A O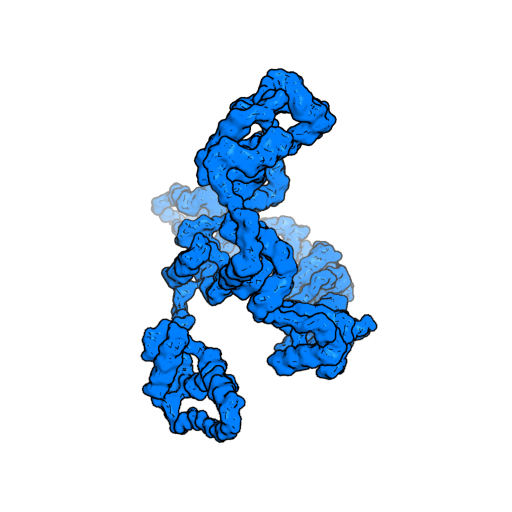 1
ATOM 1874 N N . VAL A 1 229 ? -27.842 12.695 30.588 1.00 80.94 229 VAL A N 1
ATOM 1875 C CA . VAL A 1 229 ? -26.581 12.407 31.283 1.00 80.94 229 VAL A CA 1
ATOM 1876 C C . VAL A 1 229 ? -26.833 11.433 32.434 1.00 80.94 229 VAL A C 1
ATOM 1878 O O . VAL A 1 229 ? -26.230 10.361 32.470 1.00 80.94 229 VAL A O 1
ATOM 1881 N N . GLU A 1 230 ? -27.808 11.730 33.295 1.00 82.06 230 GLU A N 1
ATOM 1882 C CA . GLU A 1 230 ? -28.175 10.907 34.451 1.00 82.06 230 GLU A CA 1
ATOM 1883 C C . GLU A 1 230 ? -28.581 9.485 34.039 1.00 82.06 230 GLU A C 1
ATOM 1885 O O . GLU A 1 230 ? -28.065 8.505 34.576 1.00 82.06 230 GLU A O 1
ATOM 1890 N N . LYS A 1 231 ? -29.463 9.346 33.038 1.00 77.31 231 LYS A N 1
ATOM 1891 C CA . LYS A 1 231 ? -29.902 8.033 32.537 1.00 77.31 231 LYS A CA 1
ATOM 1892 C C . LYS A 1 231 ? -28.733 7.191 32.024 1.00 77.31 231 LYS A C 1
ATOM 1894 O O . LYS A 1 231 ? -28.722 5.974 32.214 1.00 77.31 231 LYS A O 1
ATOM 1899 N N . THR A 1 232 ? -27.775 7.827 31.352 1.00 80.00 232 THR A N 1
ATOM 1900 C CA . THR A 1 232 ? -26.632 7.126 30.760 1.00 80.00 232 THR A CA 1
ATOM 1901 C C . THR A 1 232 ? -25.634 6.708 31.833 1.00 80.00 232 THR A C 1
ATOM 1903 O O . THR A 1 232 ? -25.231 5.549 31.856 1.00 80.00 232 THR A O 1
ATOM 1906 N N . LEU A 1 233 ? -25.324 7.590 32.786 1.00 82.81 233 LEU A N 1
ATOM 1907 C CA . LEU A 1 233 ? -24.447 7.262 33.910 1.00 82.81 233 LEU A CA 1
ATOM 1908 C C . LEU A 1 233 ? -25.057 6.184 34.814 1.00 82.81 233 LEU A C 1
ATOM 1910 O O . LEU A 1 233 ? -24.367 5.225 35.131 1.00 82.81 233 LEU A O 1
ATOM 1914 N N . LYS A 1 234 ? -26.362 6.231 35.128 1.00 79.81 234 LYS A N 1
ATOM 1915 C CA . LYS A 1 234 ? -27.051 5.147 35.866 1.00 79.81 234 LYS A CA 1
ATOM 1916 C C . LYS A 1 234 ? -26.988 3.799 35.149 1.00 79.81 234 LYS A C 1
ATOM 1918 O O . LYS A 1 234 ? -27.003 2.751 35.789 1.00 79.81 234 LYS A O 1
ATOM 1923 N N . LYS A 1 235 ? -26.978 3.795 33.814 1.00 75.06 235 LYS A N 1
ATOM 1924 C CA . LYS A 1 235 ? -26.786 2.566 33.038 1.00 75.06 235 LYS A CA 1
ATOM 1925 C C . LYS A 1 235 ? -25.343 2.070 33.158 1.00 75.06 235 LYS A C 1
ATOM 1927 O O . LYS A 1 235 ? -25.157 0.912 33.500 1.00 75.06 235 LYS A O 1
ATOM 1932 N N . MET A 1 236 ? -24.357 2.942 32.952 1.00 74.94 236 MET A N 1
ATOM 1933 C CA . MET A 1 236 ? -22.942 2.572 33.058 1.00 74.94 236 MET A CA 1
ATOM 1934 C C . MET A 1 236 ? -22.569 2.095 34.466 1.00 74.94 236 MET A C 1
ATOM 1936 O O . MET A 1 236 ? -21.864 1.108 34.592 1.00 74.94 236 MET A O 1
ATOM 1940 N N . ILE A 1 237 ? -23.093 2.731 35.517 1.00 74.94 237 ILE A N 1
ATOM 1941 C CA . ILE A 1 237 ? -22.896 2.304 36.912 1.00 74.94 237 ILE A CA 1
ATOM 1942 C C . ILE A 1 237 ? -23.400 0.871 37.121 1.00 74.94 237 ILE A C 1
ATOM 1944 O O . ILE A 1 237 ? -22.711 0.067 37.736 1.00 74.94 237 ILE A O 1
ATOM 1948 N N . ARG A 1 238 ? -24.575 0.527 36.575 1.00 68.94 238 ARG A N 1
ATOM 1949 C CA . ARG A 1 238 ? -25.116 -0.842 36.655 1.00 68.94 238 ARG A CA 1
ATOM 1950 C C . ARG A 1 238 ? -24.273 -1.863 35.891 1.00 68.94 238 ARG A C 1
ATOM 1952 O O . ARG A 1 238 ? -24.208 -3.006 36.315 1.00 68.94 238 ARG A O 1
ATOM 1959 N N . GLU A 1 239 ? -23.674 -1.465 34.771 1.00 67.94 239 GLU A N 1
ATOM 1960 C CA . GLU A 1 239 ? -22.843 -2.345 33.935 1.00 67.94 239 GLU A CA 1
ATOM 1961 C C . GLU A 1 239 ? -21.425 -2.530 34.500 1.00 67.94 239 GLU A C 1
ATOM 1963 O O . GLU A 1 239 ? -20.872 -3.619 34.409 1.00 67.94 239 GLU A O 1
ATOM 1968 N N . LEU A 1 240 ? -20.838 -1.477 35.075 1.00 66.75 240 LEU A N 1
ATOM 1969 C CA . LEU A 1 240 ? -19.455 -1.461 35.564 1.00 66.75 240 LEU A CA 1
ATOM 1970 C C . LEU A 1 240 ? -19.335 -1.826 37.049 1.00 66.75 240 LEU A C 1
ATOM 1972 O O . LEU A 1 240 ? -18.250 -2.169 37.507 1.00 66.75 240 LEU A O 1
ATOM 1976 N N . GLY A 1 241 ? -20.418 -1.696 37.818 1.00 56.97 241 GLY A N 1
ATOM 1977 C CA . GLY A 1 241 ? -20.402 -1.853 39.274 1.00 56.97 241 GLY A CA 1
ATOM 1978 C C . GLY A 1 241 ? -19.746 -0.690 40.030 1.00 56.97 241 GLY A C 1
ATOM 1979 O O . GLY A 1 241 ? -19.718 -0.709 41.252 1.00 56.97 241 GLY A O 1
ATOM 1980 N N . HIS A 1 242 ? -19.245 0.334 39.332 1.00 65.69 242 HIS A N 1
ATOM 1981 C CA . HIS A 1 242 ? -18.659 1.541 39.919 1.00 65.69 242 HIS A CA 1
ATOM 1982 C C . HIS A 1 242 ? -18.992 2.788 39.087 1.00 65.69 242 HIS A C 1
ATOM 1984 O O . HIS A 1 242 ? -19.438 2.698 37.938 1.00 65.69 242 HIS A O 1
ATOM 1990 N N . PHE A 1 243 ? -18.737 3.982 39.636 1.00 72.19 243 PHE A N 1
ATOM 1991 C CA . PHE A 1 243 ? -18.905 5.222 38.877 1.00 72.19 243 PHE A CA 1
ATOM 1992 C C . PHE A 1 243 ? -17.908 5.283 37.701 1.00 72.19 243 PHE A C 1
ATOM 1994 O O . PHE A 1 243 ? -16.723 4.992 37.905 1.00 72.19 243 PHE A O 1
ATOM 2001 N N . PRO A 1 244 ? -18.337 5.650 36.477 1.00 73.38 244 PRO A N 1
ATOM 2002 C CA . PRO A 1 244 ? -17.463 5.660 35.304 1.00 73.38 244 PRO A CA 1
ATOM 2003 C C . PRO A 1 244 ? -16.244 6.587 35.445 1.00 73.38 244 PRO A C 1
ATOM 2005 O O . PRO A 1 244 ? -16.373 7.772 35.759 1.00 73.38 244 PRO A O 1
ATOM 2008 N N . LYS A 1 245 ? -15.055 6.063 35.147 1.00 73.44 245 LYS A N 1
ATOM 2009 C CA . LYS A 1 245 ? -13.758 6.754 35.117 1.00 73.44 245 LYS A CA 1
ATOM 2010 C C . LYS A 1 245 ? -13.393 7.150 33.683 1.00 73.44 245 LYS A C 1
ATOM 2012 O O . LYS A 1 245 ? -13.973 6.678 32.713 1.00 73.44 245 LYS A O 1
ATOM 2017 N N . SER A 1 246 ? -12.363 7.987 33.523 1.00 65.31 246 SER A N 1
ATOM 2018 C CA . SER A 1 246 ? -11.903 8.481 32.207 1.00 65.31 246 SER A CA 1
ATOM 2019 C C . SER A 1 246 ? -11.616 7.364 31.184 1.00 65.31 246 SER A C 1
ATOM 2021 O O . SER A 1 246 ? -11.856 7.531 29.988 1.00 65.31 246 SER A O 1
ATOM 2023 N N . ILE A 1 247 ? -11.146 6.198 31.644 1.00 64.75 247 ILE A N 1
ATOM 2024 C CA . ILE A 1 247 ? -10.891 5.036 30.783 1.00 64.75 247 ILE A CA 1
ATOM 2025 C C . ILE A 1 247 ? -12.185 4.410 30.233 1.00 64.75 247 ILE A C 1
ATOM 2027 O O . ILE A 1 247 ? -12.196 3.973 29.083 1.00 64.75 247 ILE A O 1
ATOM 2031 N N . ASP A 1 248 ? -13.281 4.463 30.991 1.00 73.31 248 ASP A N 1
ATOM 2032 C CA . ASP A 1 248 ? -14.561 3.822 30.660 1.00 73.31 248 ASP A CA 1
ATOM 2033 C C . ASP A 1 248 ? -15.320 4.578 29.556 1.00 73.31 248 ASP A C 1
ATOM 2035 O O . ASP A 1 248 ? -16.162 4.016 28.858 1.00 73.31 248 ASP A O 1
ATOM 2039 N N . PHE A 1 249 ? -14.975 5.851 29.331 1.00 74.25 249 PHE A N 1
ATOM 2040 C CA . PHE A 1 249 ? -15.519 6.675 28.245 1.00 74.25 249 PHE A CA 1
ATOM 2041 C C . PHE A 1 249 ? -14.741 6.565 26.930 1.00 74.25 249 PHE A C 1
ATOM 2043 O O . PHE A 1 249 ? -15.115 7.208 25.949 1.00 74.25 249 PHE A O 1
ATOM 2050 N N . LYS A 1 250 ? -13.653 5.781 26.876 1.00 62.78 250 LYS A N 1
ATOM 2051 C CA . LYS A 1 250 ? -12.859 5.632 25.643 1.00 62.78 250 LYS A CA 1
ATOM 2052 C C . LYS A 1 250 ? -13.588 4.862 24.541 1.00 62.78 250 LYS A C 1
ATOM 2054 O O . LYS A 1 250 ? -13.137 4.899 23.396 1.00 62.78 250 LYS A O 1
ATOM 2059 N N . ASP A 1 251 ? -14.695 4.185 24.851 1.00 58.22 251 ASP A N 1
ATOM 2060 C CA . ASP A 1 251 ? -15.557 3.622 23.816 1.00 58.22 251 ASP A CA 1
ATOM 2061 C C . ASP A 1 251 ? -16.331 4.729 23.076 1.00 58.22 251 ASP A C 1
ATOM 2063 O O . ASP A 1 251 ? -16.907 5.647 23.662 1.00 58.22 251 ASP A O 1
ATOM 2067 N N . SER A 1 252 ? -16.383 4.593 21.754 1.00 55.56 252 SER A N 1
ATOM 2068 C CA . SER A 1 252 ? -17.074 5.465 20.799 1.00 55.56 252 SER A CA 1
ATOM 2069 C C . SER A 1 252 ? -18.546 5.749 21.133 1.00 55.56 252 SER A C 1
ATOM 2071 O O . SER A 1 252 ? -19.091 6.754 20.684 1.00 55.56 252 SER A O 1
ATOM 2073 N N . LYS A 1 253 ? -19.193 4.886 21.930 1.00 62.72 253 LYS A N 1
ATOM 2074 C CA . LYS A 1 253 ? -20.583 5.040 22.393 1.00 62.72 253 LYS A CA 1
ATOM 2075 C C . LYS A 1 253 ? -20.751 6.165 23.424 1.00 62.72 253 LYS A C 1
ATOM 2077 O O . LYS A 1 253 ? -21.820 6.770 23.478 1.00 62.72 253 LYS A O 1
ATOM 2082 N N . TYR A 1 254 ? -19.715 6.453 24.218 1.00 69.62 254 TYR A N 1
ATOM 2083 C CA . TYR A 1 254 ? -19.772 7.398 25.344 1.00 69.62 254 TYR A CA 1
ATOM 2084 C C . TYR A 1 254 ? -18.707 8.500 25.282 1.00 69.62 254 TYR A C 1
ATOM 2086 O O . TYR A 1 254 ? -18.698 9.387 26.134 1.00 69.62 254 TYR A O 1
ATOM 2094 N N . SER A 1 255 ? -17.857 8.509 24.252 1.00 69.50 255 SER A N 1
ATOM 2095 C CA . SER A 1 255 ? -16.729 9.439 24.123 1.00 69.50 255 SER A CA 1
ATOM 2096 C C . SER A 1 255 ? -17.116 10.922 24.094 1.00 69.50 255 SER A C 1
ATOM 2098 O O . SER A 1 255 ? -16.284 11.776 24.388 1.00 69.50 255 SER A O 1
ATOM 2100 N N . SER A 1 256 ? -18.368 11.256 23.759 1.00 75.12 256 SER A N 1
ATOM 2101 C CA . SER A 1 256 ? -18.871 12.639 23.759 1.00 75.12 256 SER A CA 1
ATOM 2102 C C . SER A 1 256 ? -19.381 13.127 25.122 1.00 75.12 256 SER A C 1
ATOM 2104 O O . SER A 1 256 ? -19.542 14.331 25.309 1.00 75.12 256 SER A O 1
ATOM 2106 N N . ILE A 1 257 ? -19.666 12.221 26.065 1.00 81.19 257 ILE A N 1
ATOM 2107 C CA . ILE A 1 257 ? -20.256 12.552 27.374 1.00 81.19 257 ILE A CA 1
ATOM 2108 C C . ILE A 1 257 ? -19.294 13.343 28.276 1.00 81.19 257 ILE A C 1
ATOM 2110 O O . ILE A 1 257 ? -19.739 14.345 28.836 1.00 81.19 257 ILE A O 1
ATOM 2114 N N . PRO A 1 258 ? -17.997 12.986 28.410 1.00 81.56 258 PRO A N 1
ATOM 2115 C CA . PRO A 1 258 ? -17.084 13.696 29.311 1.00 81.56 258 PRO A CA 1
ATOM 2116 C C . PRO A 1 258 ? -16.962 15.191 29.009 1.00 81.56 258 PRO A C 1
ATOM 2118 O O . PRO A 1 258 ? -16.972 16.011 29.927 1.00 81.56 258 PRO A O 1
ATOM 2121 N N . ASN A 1 259 ? -16.904 15.555 27.724 1.00 79.62 259 ASN A N 1
ATOM 2122 C CA . ASN A 1 259 ? -16.836 16.956 27.307 1.00 79.62 259 ASN A CA 1
ATOM 2123 C C . ASN A 1 259 ? -18.123 17.703 27.668 1.00 79.62 259 ASN A C 1
ATOM 2125 O O . ASN A 1 259 ? -18.055 18.791 28.229 1.00 79.62 259 ASN A O 1
ATOM 2129 N N . ALA A 1 260 ? -19.289 17.093 27.441 1.00 82.12 260 ALA A N 1
ATOM 2130 C CA . ALA A 1 260 ? -20.565 17.705 27.796 1.00 82.12 260 ALA A CA 1
ATOM 2131 C C . ALA A 1 260 ? -20.755 17.855 29.316 1.00 82.12 260 ALA A C 1
ATOM 2133 O O . ALA A 1 260 ? -21.283 18.867 29.770 1.00 82.12 260 ALA A O 1
ATOM 2134 N N . ILE 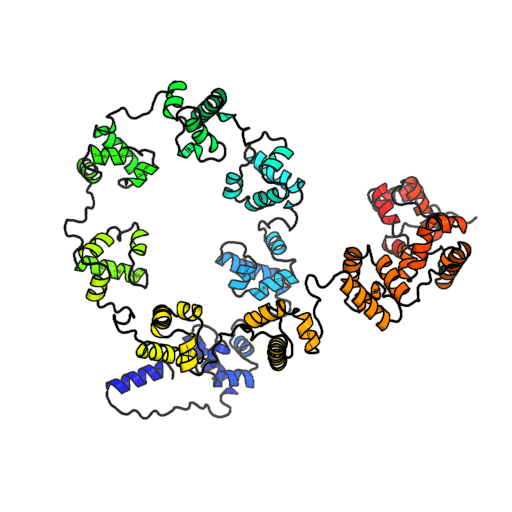A 1 261 ? -20.291 16.888 30.114 1.00 84.19 261 ILE A N 1
ATOM 2135 C CA . ILE A 1 261 ? -20.282 16.990 31.582 1.00 84.19 261 ILE A CA 1
ATOM 2136 C C . ILE A 1 261 ? -19.419 18.171 32.037 1.00 84.19 261 ILE A C 1
ATOM 2138 O O . ILE A 1 261 ? -19.824 18.931 32.917 1.00 84.19 261 ILE A O 1
ATOM 2142 N N . LYS A 1 262 ? -18.243 18.345 31.425 1.00 82.44 262 LYS A N 1
ATOM 2143 C CA . LYS A 1 262 ? -17.340 19.458 31.726 1.00 82.44 262 LYS A CA 1
ATOM 2144 C C . LYS A 1 262 ? -17.947 20.812 31.342 1.00 82.44 262 LYS A C 1
ATOM 2146 O O . LYS A 1 262 ? -17.889 21.730 32.151 1.00 82.44 262 LYS A O 1
ATOM 2151 N N . GLU A 1 263 ? -18.510 20.929 30.141 1.00 82.31 263 GLU A N 1
ATOM 2152 C CA . GLU A 1 263 ? -19.017 22.198 29.599 1.00 82.31 263 GLU A CA 1
ATOM 2153 C C . GLU A 1 263 ? -20.361 22.629 30.200 1.00 82.31 263 GLU A C 1
ATOM 2155 O O . GLU A 1 263 ? -20.538 23.808 30.491 1.00 82.31 263 GLU A O 1
ATOM 2160 N N . PHE A 1 264 ? -21.297 21.697 30.410 1.00 84.50 264 PHE A N 1
ATOM 2161 C CA . PHE A 1 264 ? -22.686 22.032 30.765 1.00 84.50 264 PHE A CA 1
ATOM 2162 C C . PHE A 1 264 ? -23.098 21.616 32.179 1.00 84.50 264 PHE A C 1
ATOM 2164 O O . PHE A 1 264 ? -24.048 22.175 32.719 1.00 84.50 264 PHE A O 1
ATOM 2171 N N . HIS A 1 265 ? -22.401 20.658 32.799 1.00 81.69 265 HIS A N 1
ATOM 2172 C CA . HIS A 1 265 ? -22.784 20.107 34.112 1.00 81.69 265 HIS A CA 1
ATOM 2173 C C . HIS A 1 265 ? -21.727 20.331 35.198 1.00 81.69 265 HIS A C 1
ATOM 2175 O O . HIS A 1 265 ? -21.831 19.781 36.292 1.00 81.69 265 HIS A O 1
ATOM 2181 N N . GLY A 1 266 ? -20.729 21.174 34.915 1.00 77.19 266 GLY A N 1
ATOM 2182 C CA . GLY A 1 266 ? -19.752 21.647 35.894 1.00 77.19 266 GLY A CA 1
ATOM 2183 C C . GLY A 1 266 ? -18.738 20.599 36.359 1.00 77.19 266 GLY A C 1
ATOM 2184 O O . GLY A 1 266 ? -18.148 20.760 37.426 1.00 77.19 266 GLY A O 1
ATOM 2185 N N . GLY A 1 267 ? -18.513 19.557 35.554 1.00 78.62 267 GLY A N 1
ATOM 2186 C CA . GLY A 1 267 ? -17.502 18.532 35.804 1.00 78.62 267 GLY A CA 1
ATOM 2187 C C . GLY A 1 267 ? -18.015 17.312 36.571 1.00 78.62 267 GLY A C 1
ATOM 2188 O O . GLY A 1 267 ? -19.111 17.297 37.126 1.00 78.62 267 GLY A O 1
ATOM 2189 N N . MET A 1 268 ? -17.205 16.252 36.572 1.00 74.62 268 MET A N 1
ATOM 2190 C CA . MET A 1 268 ? -17.617 14.929 37.054 1.00 74.62 268 MET A CA 1
ATOM 2191 C C . MET A 1 268 ? -17.959 14.913 38.551 1.00 74.62 268 MET A C 1
ATOM 2193 O O . MET A 1 268 ? -18.865 14.191 38.957 1.00 74.62 268 MET A O 1
ATOM 2197 N N . ASP A 1 269 ? -17.300 15.753 39.353 1.00 68.94 269 ASP A N 1
ATOM 2198 C CA . ASP A 1 269 ? -17.573 15.890 40.788 1.00 68.94 269 ASP A CA 1
ATOM 2199 C C . ASP A 1 269 ? -18.983 16.415 41.078 1.00 68.94 269 ASP A C 1
ATOM 2201 O O . ASP A 1 269 ? -19.714 15.806 41.858 1.00 68.94 269 ASP A O 1
ATOM 2205 N N . LYS A 1 270 ? -19.412 17.481 40.387 1.00 78.31 270 LYS A N 1
ATOM 2206 C CA . LYS A 1 270 ? -20.771 18.026 40.536 1.00 78.31 270 LYS A CA 1
ATOM 2207 C C . LYS A 1 270 ? -21.837 17.049 40.055 1.00 78.31 270 LYS A C 1
ATOM 2209 O O . LYS A 1 270 ? -22.928 16.988 40.613 1.00 78.31 270 LYS A O 1
ATOM 2214 N N . VAL A 1 271 ? -21.525 16.267 39.022 1.00 82.19 271 VAL A N 1
ATOM 2215 C CA . VAL A 1 271 ? -22.419 15.219 38.520 1.00 82.19 271 VAL A CA 1
ATOM 2216 C C . VAL A 1 271 ? -22.578 14.089 39.540 1.00 82.19 271 VAL A C 1
ATOM 2218 O O . VAL A 1 271 ? -23.705 13.655 39.764 1.00 82.19 271 VAL A O 1
ATOM 2221 N N . MET A 1 272 ? -21.499 13.645 40.193 1.00 75.00 272 MET A N 1
ATOM 2222 C CA . MET A 1 272 ? -21.562 12.641 41.268 1.00 75.00 272 MET A CA 1
ATOM 2223 C C . MET A 1 272 ? -22.395 13.124 42.459 1.00 75.00 272 MET A C 1
ATOM 2225 O O . MET A 1 272 ? -23.276 12.398 42.921 1.00 75.00 272 MET A O 1
ATOM 2229 N N . GLU A 1 273 ? -22.163 14.362 42.906 1.00 74.88 273 GLU A N 1
ATOM 2230 C CA . GLU A 1 273 ? -22.923 15.002 43.987 1.00 74.88 273 GLU A CA 1
ATOM 2231 C C . GLU A 1 273 ? -24.415 15.085 43.639 1.00 74.88 273 GLU A C 1
ATOM 2233 O O . GLU A 1 273 ? -25.276 14.653 44.406 1.00 74.88 273 GLU A O 1
ATOM 2238 N N . ARG A 1 274 ? -24.727 15.542 42.420 1.00 82.75 274 ARG A N 1
ATOM 2239 C CA . ARG A 1 274 ? -26.102 15.643 41.919 1.00 82.75 274 ARG A CA 1
ATOM 2240 C C . ARG A 1 274 ? -26.792 14.284 41.786 1.00 82.75 274 ARG A C 1
ATOM 2242 O O . ARG A 1 274 ? -28.006 14.203 41.950 1.00 82.75 274 ARG A O 1
ATOM 2249 N N . MET A 1 275 ? -26.039 13.220 41.504 1.00 79.75 275 MET A N 1
ATOM 2250 C CA . MET A 1 275 ? -26.547 11.844 41.468 1.00 79.75 275 MET A CA 1
ATOM 2251 C C . MET A 1 275 ? -26.647 11.191 42.851 1.00 79.75 275 MET A C 1
ATOM 2253 O O . MET A 1 275 ? -27.155 10.073 42.928 1.00 79.75 275 MET A O 1
ATOM 2257 N N . ARG A 1 276 ? -26.184 11.862 43.919 1.00 73.75 276 ARG A N 1
ATOM 2258 C CA . ARG A 1 276 ? -26.072 11.304 45.276 1.00 73.75 276 ARG A CA 1
ATOM 2259 C C . ARG A 1 276 ? -25.321 9.967 45.294 1.00 73.75 276 ARG A C 1
ATOM 2261 O O . ARG A 1 276 ? -25.691 9.053 46.022 1.00 73.75 276 ARG A O 1
ATOM 2268 N N . TYR A 1 277 ? -24.301 9.834 44.444 1.00 66.94 277 TYR A N 1
ATOM 2269 C CA . TYR A 1 277 ? -23.477 8.630 44.392 1.00 66.94 277 TYR A CA 1
ATOM 2270 C C . TYR A 1 277 ? -22.424 8.694 45.503 1.00 66.94 277 TYR A C 1
ATOM 2272 O O . TYR A 1 277 ? -21.590 9.604 45.507 1.00 66.94 277 TYR A O 1
ATOM 2280 N N . GLU A 1 278 ? -22.464 7.754 46.448 1.00 53.03 278 GLU A N 1
ATOM 2281 C CA . GLU A 1 278 ? -21.487 7.692 47.536 1.00 53.03 278 GLU A CA 1
ATOM 2282 C C . GLU A 1 278 ? -20.085 7.399 46.989 1.00 53.03 278 GLU A C 1
ATOM 2284 O O . GLU A 1 278 ? -19.860 6.503 46.174 1.00 53.03 278 GLU A O 1
ATOM 2289 N N . ARG A 1 279 ? -19.118 8.217 47.405 1.00 52.19 279 ARG A N 1
ATOM 2290 C CA . ARG A 1 279 ? -17.721 8.104 46.992 1.00 52.19 279 ARG A CA 1
ATOM 2291 C C . ARG A 1 279 ? -17.112 6.815 47.562 1.00 52.19 279 ARG A C 1
ATOM 2293 O O . ARG A 1 279 ? -16.857 6.756 48.755 1.00 52.19 279 ARG A O 1
ATOM 2300 N N . GLU A 1 280 ? -16.635 5.921 46.695 1.00 49.78 280 GLU A N 1
ATOM 2301 C CA . GLU A 1 280 ? -15.450 5.083 46.987 1.00 49.78 280 GLU A CA 1
ATOM 2302 C C . GLU A 1 280 ? -14.151 5.912 46.871 1.00 49.78 280 GLU A C 1
ATOM 2304 O O . GLU A 1 280 ? -13.091 5.438 46.464 1.00 49.78 280 GLU A O 1
ATOM 2309 N N . SER A 1 281 ? -14.213 7.215 47.155 1.00 46.53 281 SER A N 1
ATOM 2310 C CA . SER A 1 281 ? -12.997 8.003 47.291 1.00 46.53 281 SER A CA 1
ATOM 2311 C C . SER A 1 281 ? -12.352 7.525 48.570 1.00 46.53 281 SER A C 1
ATOM 2313 O O . SER A 1 281 ? -12.915 7.739 49.642 1.00 46.53 281 SER A O 1
ATOM 2315 N N . THR A 1 282 ? -11.164 6.934 48.457 1.00 51.84 282 THR A N 1
ATOM 2316 C CA . THR A 1 282 ? -10.272 6.744 49.600 1.00 51.84 282 THR A CA 1
ATOM 2317 C C . THR A 1 282 ? -10.307 8.037 50.426 1.00 51.84 282 THR A C 1
ATOM 2319 O O . THR A 1 282 ? -9.997 9.095 49.855 1.00 51.84 282 THR A O 1
ATOM 2322 N N . PRO A 1 283 ? -10.786 8.001 51.684 1.00 50.81 283 PRO A N 1
ATOM 2323 C CA . PRO A 1 283 ? -11.010 9.195 52.489 1.00 50.81 283 PRO A CA 1
ATOM 2324 C C . PRO A 1 283 ? -9.780 10.102 52.516 1.00 50.81 283 PRO A C 1
ATOM 2326 O O . PRO A 1 283 ? -8.647 9.642 52.351 1.00 50.81 283 PRO A O 1
ATOM 2329 N N . MET A 1 284 ? -9.977 11.403 52.725 1.00 46.25 284 MET A N 1
ATOM 2330 C CA . MET A 1 284 ? -8.869 12.352 52.841 1.00 46.25 284 MET A CA 1
ATOM 2331 C C . MET A 1 284 ? -7.928 11.899 53.972 1.00 46.25 284 MET A C 1
ATOM 2333 O O . MET A 1 284 ? -8.273 11.994 55.142 1.00 46.25 284 MET A O 1
ATOM 2337 N N . GLY A 1 285 ? -6.745 11.383 53.624 1.00 59.69 285 GLY A N 1
ATOM 2338 C CA . GLY A 1 285 ? -5.799 10.805 54.589 1.00 59.69 285 GLY A CA 1
ATOM 2339 C C . GLY A 1 285 ? -5.655 9.279 54.557 1.00 59.69 285 GLY A C 1
ATOM 2340 O O . GLY A 1 285 ? -4.735 8.780 55.189 1.00 59.69 285 GLY A O 1
ATOM 2341 N N . TYR A 1 286 ? -6.447 8.551 53.767 1.00 68.44 286 TYR A N 1
ATOM 2342 C CA . TYR A 1 286 ? -6.349 7.090 53.612 1.00 68.44 286 TYR A CA 1
ATOM 2343 C C . TYR A 1 286 ? -4.929 6.617 53.264 1.00 68.44 286 TYR A C 1
ATOM 2345 O O . TYR A 1 286 ? -4.408 5.692 53.873 1.00 68.44 286 TYR A O 1
ATOM 2353 N N . TRP A 1 287 ? -4.256 7.322 52.347 1.00 75.88 287 TRP A N 1
ATOM 2354 C CA . TRP A 1 287 ? -2.875 7.022 51.955 1.00 75.88 287 TRP A CA 1
ATOM 2355 C C . TRP A 1 287 ? -1.804 7.561 52.913 1.00 75.88 287 TRP A C 1
ATOM 2357 O O . TRP A 1 287 ? -0.622 7.349 52.660 1.00 75.88 287 TRP A O 1
ATOM 2367 N N . LYS A 1 288 ? -2.174 8.296 53.971 1.00 79.31 288 LYS A N 1
ATOM 2368 C CA . LYS A 1 288 ? -1.230 8.653 55.045 1.00 79.31 288 LYS A CA 1
ATOM 2369 C C . LYS A 1 288 ? -0.971 7.462 55.962 1.00 79.31 288 LYS A C 1
ATOM 2371 O O . LYS A 1 288 ? 0.109 7.377 56.532 1.00 79.31 288 LYS A O 1
ATOM 2376 N N . ASP A 1 289 ? -1.944 6.567 56.080 1.00 80.38 289 ASP A N 1
ATOM 2377 C CA . ASP A 1 289 ? -1.822 5.329 56.831 1.00 80.38 289 ASP A CA 1
ATOM 2378 C C . ASP A 1 289 ? -0.973 4.319 56.043 1.00 80.38 289 ASP A C 1
ATOM 2380 O O . ASP A 1 289 ? -1.221 4.053 54.861 1.00 80.38 289 ASP A O 1
ATOM 2384 N N . PHE A 1 290 ? 0.070 3.805 56.690 1.00 80.06 290 PHE A N 1
ATOM 2385 C CA . PHE A 1 290 ? 0.985 2.853 56.078 1.00 80.06 290 PHE A CA 1
ATOM 2386 C C . PHE A 1 290 ? 0.325 1.488 55.860 1.00 80.06 290 PHE A C 1
ATOM 2388 O O . PHE A 1 290 ? 0.645 0.834 54.870 1.00 80.06 290 PHE A O 1
ATOM 2395 N N . ASP A 1 291 ? -0.640 1.089 56.690 1.00 75.75 291 ASP A N 1
ATOM 2396 C CA . ASP A 1 291 ? -1.289 -0.221 56.585 1.00 75.75 291 ASP A CA 1
ATOM 2397 C C . ASP A 1 291 ? -2.141 -0.319 55.313 1.00 75.75 291 ASP A C 1
ATOM 2399 O O . ASP A 1 291 ? -2.119 -1.328 54.604 1.00 75.75 291 ASP A O 1
ATOM 2403 N N . ASN A 1 292 ? -2.794 0.783 54.934 1.00 77.75 292 ASN A N 1
ATOM 2404 C CA . ASN A 1 292 ? -3.529 0.888 53.671 1.00 77.75 292 ASN A CA 1
ATOM 2405 C C . ASN A 1 292 ? -2.600 0.818 52.452 1.00 77.75 292 ASN A C 1
ATOM 2407 O O . ASN A 1 292 ? -2.920 0.176 51.451 1.00 77.75 292 ASN A O 1
ATOM 2411 N N . VAL A 1 293 ? -1.430 1.461 52.525 1.00 81.81 293 VAL A N 1
ATOM 2412 C CA . VAL A 1 293 ? -0.412 1.385 51.465 1.00 81.81 293 VAL A CA 1
ATOM 2413 C C . VAL A 1 293 ? 0.158 -0.034 51.371 1.00 81.81 293 VAL A C 1
ATOM 2415 O O . VAL A 1 293 ? 0.248 -0.581 50.275 1.00 81.81 293 VAL A O 1
ATOM 2418 N N . SER A 1 294 ? 0.492 -0.642 52.510 1.00 81.56 294 SER A N 1
ATOM 2419 C CA . SER A 1 294 ? 1.022 -2.002 52.637 1.00 81.56 294 SER A CA 1
ATOM 2420 C C . SER A 1 294 ? 0.084 -3.045 52.028 1.00 81.56 294 SER A C 1
ATOM 2422 O O . SER A 1 294 ? 0.512 -3.856 51.201 1.00 81.56 294 SER A O 1
ATOM 2424 N N . LYS A 1 295 ? -1.212 -2.972 52.357 1.00 81.75 295 LYS A N 1
ATOM 2425 C CA . LYS A 1 295 ? -2.245 -3.873 51.838 1.00 81.75 295 LYS A CA 1
ATOM 2426 C C . LYS A 1 295 ? -2.320 -3.838 50.311 1.00 81.75 295 LYS A C 1
ATOM 2428 O O . LYS A 1 295 ? -2.180 -4.871 49.663 1.00 81.75 295 LYS A O 1
ATOM 2433 N N . ILE A 1 296 ? -2.474 -2.647 49.730 1.00 79.81 296 ILE A N 1
ATOM 2434 C CA . ILE A 1 296 ? -2.626 -2.488 48.275 1.00 79.81 296 ILE A CA 1
ATOM 2435 C C . ILE A 1 296 ? -1.348 -2.878 47.523 1.00 79.81 296 ILE A C 1
ATOM 2437 O O . ILE A 1 296 ? -1.420 -3.499 46.464 1.00 79.81 296 ILE A O 1
ATOM 2441 N N . ILE A 1 297 ? -0.170 -2.545 48.059 1.00 82.88 297 ILE A N 1
ATOM 2442 C CA . ILE A 1 297 ? 1.107 -2.952 47.460 1.00 82.88 297 ILE A CA 1
ATOM 2443 C C . ILE A 1 297 ? 1.266 -4.476 47.490 1.00 82.88 297 ILE A C 1
ATOM 2445 O O . ILE A 1 297 ? 1.695 -5.041 46.487 1.00 82.88 297 ILE A O 1
ATOM 2449 N N . SER A 1 298 ? 0.865 -5.138 48.578 1.00 81.25 298 SER A N 1
ATOM 2450 C CA . SER A 1 298 ? 0.916 -6.602 48.699 1.00 81.25 298 SER A CA 1
ATOM 2451 C C . SER A 1 298 ? -0.043 -7.295 47.722 1.00 81.25 298 SER A C 1
ATOM 2453 O O . SER A 1 298 ? 0.359 -8.228 47.033 1.00 81.25 298 SER A O 1
ATOM 2455 N N . GLU A 1 299 ? -1.276 -6.792 47.578 1.00 80.88 299 GLU A N 1
ATOM 2456 C CA . GLU A 1 299 ? -2.249 -7.295 46.591 1.00 80.88 299 GLU A CA 1
ATOM 2457 C C . GLU A 1 299 ? -1.754 -7.133 45.141 1.00 80.88 299 GLU A C 1
ATOM 2459 O O . GLU A 1 299 ? -1.990 -7.986 44.282 1.00 80.88 299 GLU A O 1
ATOM 2464 N N . LEU A 1 300 ? -1.078 -6.019 44.838 1.00 76.31 300 LEU A N 1
ATOM 2465 C CA . LEU A 1 300 ? -0.482 -5.786 43.520 1.00 76.31 300 LEU A CA 1
ATOM 2466 C C . LEU A 1 300 ? 0.737 -6.675 43.279 1.00 76.31 300 LEU A C 1
ATOM 2468 O O . LEU A 1 300 ? 0.905 -7.171 42.168 1.00 76.31 300 LEU A O 1
ATOM 2472 N N . GLU A 1 301 ? 1.567 -6.887 44.296 1.00 79.25 301 GLU A N 1
ATOM 2473 C CA . GLU A 1 301 ? 2.723 -7.777 44.222 1.00 79.25 301 GLU A CA 1
ATOM 2474 C C . GLU A 1 301 ? 2.296 -9.227 43.965 1.00 79.25 301 GLU A C 1
ATOM 2476 O O . GLU A 1 301 ? 2.879 -9.884 43.106 1.00 79.25 301 GLU A O 1
ATOM 2481 N N . GLU A 1 302 ? 1.235 -9.706 44.622 1.00 75.38 302 GLU A N 1
ATOM 2482 C CA . GLU A 1 302 ? 0.667 -11.037 44.373 1.00 75.38 302 GLU A CA 1
ATOM 2483 C C . GLU A 1 302 ? 0.182 -11.184 42.920 1.00 75.38 302 GLU A C 1
ATOM 2485 O O . GLU A 1 302 ? 0.458 -12.185 42.257 1.00 75.38 302 GLU A O 1
ATOM 2490 N N . LYS A 1 303 ? -0.479 -10.154 42.377 1.00 73.75 303 LYS A N 1
ATOM 2491 C CA . LYS A 1 303 ? -0.965 -10.159 40.987 1.00 73.75 303 LYS A CA 1
ATOM 2492 C C . LYS A 1 303 ? 0.152 -10.072 39.949 1.00 73.75 303 LYS A C 1
ATOM 2494 O O . LYS A 1 303 ? 0.052 -10.699 38.898 1.00 73.75 303 LYS A O 1
ATOM 2499 N N . LEU A 1 304 ? 1.181 -9.267 40.206 1.00 68.06 304 LEU A N 1
ATOM 2500 C CA . LEU A 1 304 ? 2.272 -9.013 39.259 1.00 68.06 304 LEU A CA 1
ATOM 2501 C C . LEU A 1 304 ? 3.428 -10.006 39.405 1.00 68.06 304 LEU A C 1
ATOM 2503 O O . LEU A 1 304 ? 4.275 -10.079 38.520 1.00 68.06 304 LEU A O 1
ATOM 2507 N N . GLN A 1 305 ? 3.468 -10.769 40.502 1.00 72.38 305 GLN A N 1
ATOM 2508 C CA . GLN A 1 305 ? 4.580 -11.653 40.875 1.00 72.38 305 GLN A CA 1
ATOM 2509 C C . GLN A 1 305 ? 5.925 -10.909 41.025 1.00 72.38 305 GLN A C 1
ATOM 2511 O O . GLN A 1 305 ? 6.996 -11.515 41.002 1.00 72.38 305 GLN A O 1
ATOM 2516 N N . HIS A 1 306 ? 5.886 -9.583 41.184 1.00 75.56 306 HIS A N 1
ATOM 2517 C CA . HIS A 1 306 ? 7.025 -8.729 41.506 1.00 75.56 306 HIS A CA 1
ATOM 2518 C C . HIS A 1 306 ? 6.547 -7.430 42.164 1.00 75.56 306 HIS A C 1
ATOM 2520 O O . HIS A 1 306 ? 5.383 -7.045 42.051 1.00 75.56 306 HIS A O 1
ATOM 2526 N N . PHE A 1 307 ? 7.461 -6.719 42.828 1.00 77.00 307 PHE A N 1
ATOM 2527 C CA . PHE A 1 307 ? 7.131 -5.454 43.481 1.00 77.00 307 PHE A CA 1
ATOM 2528 C C . PHE A 1 307 ? 6.666 -4.407 42.441 1.00 77.00 307 PHE A C 1
ATOM 2530 O O . PHE A 1 307 ? 7.368 -4.206 41.440 1.00 77.00 307 PHE A O 1
ATOM 2537 N N . PRO A 1 308 ? 5.508 -3.747 42.633 1.00 77.50 308 PRO A N 1
ATOM 2538 C CA . PRO A 1 308 ? 4.888 -2.895 41.617 1.00 77.50 308 PRO A CA 1
ATOM 2539 C C . PRO A 1 308 ? 5.645 -1.579 41.394 1.00 77.50 308 PRO A C 1
ATOM 2541 O O . PRO A 1 308 ? 6.031 -0.891 42.340 1.00 77.50 308 PRO A O 1
ATOM 2544 N N . SER A 1 309 ? 5.792 -1.161 40.136 1.00 80.38 309 SER A N 1
ATOM 2545 C CA . SER A 1 309 ? 6.296 0.165 39.761 1.00 80.38 309 SER A CA 1
ATOM 2546 C C . SER A 1 309 ? 5.208 1.246 39.810 1.00 80.38 309 SER A C 1
ATOM 2548 O O . SER A 1 309 ? 4.008 0.969 39.770 1.00 80.38 309 SER A O 1
ATOM 2550 N N . ALA A 1 310 ? 5.616 2.523 39.833 1.00 73.44 310 ALA A N 1
ATOM 2551 C CA . ALA A 1 310 ? 4.689 3.664 39.794 1.00 73.44 310 ALA A CA 1
ATOM 2552 C C . ALA A 1 310 ? 3.745 3.632 38.576 1.00 73.44 310 ALA A C 1
ATOM 2554 O O . ALA A 1 310 ? 2.583 4.026 38.676 1.00 73.44 310 ALA A O 1
ATOM 2555 N N . THR A 1 311 ? 4.229 3.143 37.432 1.00 69.56 311 THR A N 1
ATOM 2556 C CA . THR A 1 311 ? 3.431 2.998 36.208 1.00 69.56 311 THR A CA 1
ATOM 2557 C C . THR A 1 311 ? 2.423 1.855 36.332 1.00 69.56 311 THR A C 1
ATOM 2559 O O . THR A 1 311 ? 1.277 2.009 35.918 1.00 69.56 311 THR A O 1
ATOM 2562 N N . GLU A 1 312 ? 2.805 0.733 36.937 1.00 70.75 312 GLU A N 1
ATOM 2563 C CA . GLU A 1 312 ? 1.906 -0.411 37.142 1.00 70.75 312 GLU A CA 1
ATOM 2564 C C . GLU A 1 312 ? 0.810 -0.101 38.164 1.00 70.75 312 GLU A C 1
ATOM 2566 O O . GLU A 1 312 ? -0.352 -0.396 37.901 1.00 70.75 312 GLU A O 1
ATOM 2571 N N . MET A 1 313 ? 1.134 0.607 39.253 1.00 76.56 313 MET A N 1
ATOM 2572 C CA . MET A 1 313 ? 0.135 1.132 40.197 1.00 76.56 313 MET A CA 1
ATOM 2573 C C . MET A 1 313 ? -0.874 2.060 39.510 1.00 76.56 313 MET A C 1
ATOM 2575 O O . MET A 1 313 ? -2.081 1.958 39.732 1.00 76.56 313 MET A O 1
ATOM 2579 N N . HIS A 1 314 ? -0.387 2.952 38.641 1.00 71.88 314 HIS A N 1
ATOM 2580 C CA . HIS A 1 314 ? -1.244 3.846 37.869 1.00 71.88 314 HIS A CA 1
ATOM 2581 C C . HIS A 1 314 ? -2.173 3.064 36.924 1.00 71.88 314 HIS A C 1
ATOM 2583 O O . HIS A 1 314 ? -3.366 3.356 36.843 1.00 71.88 314 HIS A O 1
ATOM 2589 N N . ASN A 1 315 ? -1.648 2.050 36.234 1.00 63.41 315 ASN A N 1
ATOM 2590 C CA . ASN A 1 315 ? -2.418 1.220 35.304 1.00 63.41 315 ASN A CA 1
ATOM 2591 C C . ASN A 1 315 ? -3.426 0.299 36.011 1.00 63.41 315 ASN A C 1
ATOM 2593 O O . ASN A 1 315 ? -4.467 -0.003 35.436 1.00 63.41 315 ASN A O 1
ATOM 2597 N N . ALA A 1 316 ? -3.157 -0.090 37.259 1.00 63.59 316 ALA A N 1
ATOM 2598 C CA . ALA A 1 316 ? -4.058 -0.879 38.098 1.00 63.59 316 ALA A CA 1
ATOM 2599 C C . ALA A 1 316 ? -5.193 -0.057 38.745 1.00 63.59 316 ALA A C 1
ATOM 2601 O O . ALA A 1 316 ? -5.978 -0.593 39.521 1.00 63.59 316 ALA A O 1
ATOM 2602 N N . GLY A 1 317 ? -5.301 1.240 38.432 1.00 62.62 317 GLY A N 1
ATOM 2603 C CA . GLY A 1 317 ? -6.379 2.106 38.917 1.00 62.62 317 GLY A CA 1
ATOM 2604 C C . GLY A 1 317 ? -6.066 2.870 40.207 1.00 62.62 317 GLY A C 1
ATOM 2605 O O . GLY A 1 317 ? -6.920 3.626 40.668 1.00 62.62 317 GLY A O 1
ATOM 2606 N N . TYR A 1 318 ? -4.846 2.755 40.744 1.00 74.44 318 TYR A N 1
ATOM 2607 C CA . TYR A 1 318 ? -4.378 3.472 41.935 1.00 74.44 318 TYR A CA 1
ATOM 2608 C C . TYR A 1 318 ? -3.562 4.717 41.560 1.00 74.44 318 TYR A C 1
ATOM 2610 O O . TYR A 1 318 ? -2.425 4.902 41.989 1.00 74.44 318 TYR A O 1
ATOM 2618 N N . SER A 1 319 ? -4.127 5.604 40.739 1.00 70.94 319 SER A N 1
ATOM 2619 C CA . SER A 1 319 ? -3.397 6.752 40.175 1.00 70.94 319 SER A CA 1
ATOM 2620 C C . SER A 1 319 ? -2.872 7.748 41.221 1.00 70.94 319 SER A C 1
ATOM 2622 O O . SER A 1 319 ? -1.876 8.420 40.966 1.00 70.94 319 SER A O 1
ATOM 2624 N N . SER A 1 320 ? -3.503 7.844 42.398 1.00 78.00 320 SER A N 1
ATOM 2625 C CA . SER A 1 320 ? -3.074 8.722 43.501 1.00 78.00 320 SER A CA 1
ATOM 2626 C C . SER A 1 320 ? -2.039 8.093 44.442 1.00 78.00 320 SER A C 1
ATOM 2628 O O . SER A 1 320 ? -1.393 8.816 45.204 1.00 78.00 320 SER A O 1
ATOM 2630 N N . LEU A 1 321 ? -1.875 6.766 44.404 1.00 80.38 321 LEU A N 1
ATOM 2631 C CA . LEU A 1 321 ? -1.009 6.017 45.316 1.00 80.38 321 LEU A CA 1
ATOM 2632 C C . LEU A 1 321 ? 0.483 6.367 45.140 1.00 80.38 321 LEU A C 1
ATOM 2634 O O . LEU A 1 321 ? 1.115 6.685 46.147 1.00 80.38 321 LEU A O 1
ATOM 2638 N N . PRO A 1 322 ? 1.062 6.432 43.918 1.00 80.69 322 PRO A N 1
ATOM 2639 C CA . PRO A 1 322 ? 2.474 6.790 43.750 1.00 80.69 322 PRO A CA 1
ATOM 2640 C C . PRO A 1 322 ? 2.825 8.168 44.324 1.00 80.69 322 PRO A C 1
ATOM 2642 O O . PRO A 1 322 ? 3.849 8.333 44.988 1.00 80.69 322 PRO A O 1
ATOM 2645 N N . SER A 1 323 ? 1.956 9.162 44.114 1.00 78.81 323 SER A N 1
ATOM 2646 C CA . SER A 1 323 ? 2.143 10.512 44.652 1.00 78.81 323 SER A CA 1
ATOM 2647 C C . SER A 1 323 ? 2.028 10.546 46.177 1.00 78.81 323 SER A C 1
ATOM 2649 O O . SER A 1 323 ? 2.775 11.274 46.828 1.00 78.81 323 SER A O 1
ATOM 2651 N N . ALA A 1 324 ? 1.129 9.750 46.760 1.00 81.69 324 ALA A N 1
ATOM 2652 C CA . ALA A 1 324 ? 0.975 9.660 48.206 1.00 81.69 324 ALA A CA 1
ATOM 2653 C C . ALA A 1 324 ? 2.143 8.922 48.878 1.00 81.69 324 ALA A C 1
ATOM 2655 O O . ALA A 1 324 ? 2.641 9.390 49.899 1.00 81.69 324 ALA A O 1
ATOM 2656 N N . ILE A 1 325 ? 2.645 7.842 48.269 1.00 83.00 325 ILE A N 1
ATOM 2657 C CA . ILE A 1 325 ? 3.866 7.143 48.698 1.00 83.00 325 ILE A CA 1
ATOM 2658 C C . ILE A 1 325 ? 5.054 8.111 48.729 1.00 83.00 325 ILE A C 1
ATOM 2660 O O . ILE A 1 325 ? 5.790 8.162 49.714 1.00 83.00 325 ILE A O 1
ATOM 2664 N N . GLN A 1 326 ? 5.216 8.923 47.680 1.00 81.12 326 GLN A N 1
ATOM 2665 C CA . GLN A 1 326 ? 6.284 9.921 47.614 1.00 81.12 326 GLN A CA 1
ATOM 2666 C C . GLN A 1 326 ? 6.139 11.012 48.683 1.00 81.12 326 GLN A C 1
ATOM 2668 O O . GLN A 1 326 ? 7.138 11.450 49.248 1.00 81.12 326 GLN A O 1
ATOM 2673 N N . LYS A 1 327 ? 4.908 11.465 48.949 1.00 80.25 327 LYS A N 1
ATOM 2674 C CA . LYS A 1 327 ? 4.628 12.593 49.846 1.00 80.25 327 LYS A CA 1
ATOM 2675 C C . LYS A 1 327 ? 4.626 12.217 51.331 1.00 80.25 327 LYS A C 1
ATOM 2677 O O . LYS A 1 327 ? 5.072 13.020 52.141 1.00 80.25 327 LYS A O 1
ATOM 2682 N N . TYR A 1 328 ? 4.094 11.047 51.685 1.00 85.62 328 TYR A N 1
ATOM 2683 C CA . TYR A 1 328 ? 3.845 10.654 53.079 1.00 85.62 328 TYR A CA 1
ATOM 2684 C C . TYR A 1 328 ? 4.743 9.517 53.574 1.00 85.62 328 TYR A C 1
ATOM 2686 O O . TYR A 1 328 ? 4.967 9.417 54.775 1.00 85.62 328 TYR A O 1
ATOM 2694 N N . HIS A 1 329 ? 5.292 8.690 52.677 1.00 81.75 329 HIS A N 1
ATOM 2695 C CA . HIS A 1 329 ? 6.011 7.465 53.059 1.00 81.75 329 HIS A CA 1
ATOM 2696 C C . HIS A 1 329 ? 7.471 7.419 52.602 1.00 81.75 329 HIS A C 1
ATOM 2698 O O . HIS A 1 329 ? 8.096 6.368 52.693 1.00 81.75 329 HIS A O 1
ATOM 2704 N N . GLY A 1 330 ? 8.029 8.542 52.136 1.00 74.88 330 GLY A N 1
ATOM 2705 C CA . GLY A 1 330 ? 9.448 8.649 51.764 1.00 74.88 330 GLY A CA 1
ATOM 2706 C C . GLY A 1 330 ? 9.795 8.084 50.382 1.00 74.88 330 GLY A C 1
ATOM 2707 O O . GLY A 1 330 ? 10.963 8.049 50.005 1.00 74.88 330 GLY A O 1
ATOM 2708 N N . GLY A 1 331 ? 8.791 7.692 49.594 1.00 80.12 331 GLY A N 1
ATOM 2709 C CA . GLY A 1 331 ? 8.982 7.095 48.276 1.00 80.12 331 GLY A CA 1
ATOM 2710 C C . GLY A 1 331 ? 8.907 5.568 48.282 1.00 80.12 331 GLY A C 1
ATOM 2711 O O . GLY A 1 331 ? 8.867 4.905 49.316 1.00 80.12 331 GLY A O 1
ATOM 2712 N N . LEU A 1 332 ? 8.854 5.001 47.075 1.00 77.25 332 LEU A N 1
ATOM 2713 C CA . LEU A 1 332 ? 8.566 3.578 46.860 1.00 77.25 332 LEU A CA 1
ATOM 2714 C C . LEU A 1 332 ? 9.626 2.649 47.470 1.00 77.25 332 LEU A C 1
ATOM 2716 O O . LEU A 1 332 ? 9.323 1.532 47.873 1.00 77.25 332 LEU A O 1
ATOM 2720 N N . HIS A 1 333 ? 10.860 3.139 47.572 1.00 72.75 333 HIS A N 1
ATOM 2721 C CA . HIS A 1 333 ? 11.968 2.420 48.181 1.00 72.75 333 HIS A CA 1
ATOM 2722 C C . HIS A 1 333 ? 11.790 2.247 49.696 1.00 72.75 333 HIS A C 1
ATOM 2724 O O . HIS A 1 333 ? 11.867 1.125 50.184 1.00 72.75 333 HIS A O 1
ATOM 2730 N N . THR A 1 334 ? 11.464 3.321 50.418 1.00 80.88 334 THR A N 1
ATOM 2731 C CA . THR A 1 334 ? 11.211 3.281 51.866 1.00 80.88 334 THR A CA 1
ATOM 2732 C C . THR A 1 334 ? 10.014 2.395 52.204 1.00 80.88 334 THR A C 1
ATOM 2734 O O . THR A 1 334 ? 10.034 1.674 53.197 1.00 80.88 334 THR A O 1
ATOM 2737 N N . VAL A 1 335 ? 8.980 2.395 51.357 1.00 82.31 335 VAL A N 1
ATOM 2738 C CA . VAL A 1 335 ? 7.848 1.466 51.496 1.00 82.31 335 VAL A CA 1
ATOM 2739 C C . VAL A 1 335 ? 8.298 0.015 51.311 1.00 82.31 335 VAL A C 1
ATOM 2741 O O . VAL A 1 335 ? 7.927 -0.832 52.113 1.00 82.31 335 VAL A O 1
ATOM 2744 N N . ALA A 1 336 ? 9.134 -0.280 50.312 1.00 76.31 336 ALA A N 1
ATOM 2745 C CA . ALA A 1 336 ? 9.663 -1.628 50.099 1.00 76.31 336 ALA A CA 1
ATOM 2746 C C . ALA A 1 336 ? 10.534 -2.121 51.274 1.00 76.31 336 ALA A C 1
ATOM 2748 O O . ALA A 1 336 ? 10.409 -3.276 51.678 1.00 76.31 336 ALA A O 1
ATOM 2749 N N . GLU A 1 337 ? 11.363 -1.251 51.861 1.00 77.62 337 GLU A N 1
ATOM 2750 C CA . GLU A 1 337 ? 12.149 -1.566 53.065 1.00 77.62 337 GLU A CA 1
ATOM 2751 C C . GLU A 1 337 ? 11.257 -1.852 54.278 1.00 77.62 337 GLU A C 1
ATOM 2753 O O . GLU A 1 337 ? 11.451 -2.858 54.960 1.00 77.62 337 GLU A O 1
ATOM 2758 N N . LYS A 1 338 ? 10.234 -1.016 54.511 1.00 81.94 338 LYS A N 1
ATOM 2759 C CA . LYS A 1 338 ? 9.252 -1.225 55.587 1.00 81.94 338 LYS A CA 1
ATOM 2760 C C . LYS A 1 338 ? 8.456 -2.526 55.429 1.00 81.94 338 LYS A C 1
ATOM 2762 O O . LYS A 1 338 ? 8.029 -3.092 56.427 1.00 81.94 338 LYS A O 1
ATOM 2767 N N . LEU A 1 339 ? 8.285 -3.017 54.200 1.00 80.75 339 LEU A N 1
ATOM 2768 C CA . LEU A 1 339 ? 7.644 -4.303 53.891 1.00 80.75 339 LEU A CA 1
ATOM 2769 C C . LEU A 1 339 ? 8.606 -5.503 53.967 1.00 80.75 339 LEU A C 1
ATOM 2771 O O . LEU A 1 339 ? 8.265 -6.598 53.520 1.00 80.75 339 LEU A O 1
ATOM 2775 N N . GLY A 1 340 ? 9.827 -5.311 54.480 1.00 72.81 340 GLY A N 1
ATOM 2776 C CA . GLY A 1 340 ? 10.828 -6.373 54.604 1.00 72.81 340 GLY A CA 1
ATOM 2777 C C . GLY A 1 340 ? 11.337 -6.897 53.258 1.00 72.81 340 GLY A C 1
ATOM 2778 O O . GLY A 1 340 ? 11.962 -7.959 53.195 1.00 72.81 340 GLY A O 1
ATOM 2779 N N . LYS A 1 341 ? 11.078 -6.180 52.158 1.00 70.38 341 LYS A N 1
ATOM 2780 C CA . LYS A 1 341 ? 11.522 -6.586 50.827 1.00 70.38 341 LYS A CA 1
ATOM 2781 C C . LYS A 1 341 ? 12.980 -6.184 50.664 1.00 70.38 341 LYS A C 1
ATOM 2783 O O . LYS A 1 341 ? 13.340 -5.011 50.765 1.00 70.38 341 LYS A O 1
ATOM 2788 N N . LYS A 1 342 ? 13.829 -7.159 50.331 1.00 53.97 342 LYS A N 1
ATOM 2789 C CA . LYS A 1 342 ? 15.177 -6.886 49.823 1.00 53.97 342 LYS A CA 1
ATOM 2790 C C . LYS A 1 342 ? 15.032 -6.214 48.464 1.00 53.97 342 LYS A C 1
ATOM 2792 O O . LYS A 1 342 ? 14.975 -6.881 47.433 1.00 53.97 342 LYS A O 1
ATOM 2797 N N . THR A 1 343 ? 14.947 -4.887 48.451 1.00 51.81 343 THR A N 1
ATOM 2798 C CA . THR A 1 343 ? 15.151 -4.158 47.205 1.00 51.81 343 THR A CA 1
ATOM 2799 C C . THR A 1 343 ? 16.539 -4.539 46.711 1.00 51.81 343 THR A C 1
ATOM 2801 O O . THR A 1 343 ? 17.521 -4.409 47.441 1.00 51.81 343 THR A O 1
ATOM 2804 N N . GLN A 1 344 ? 16.644 -5.053 45.484 1.00 50.16 344 GLN A N 1
ATOM 2805 C CA . GLN A 1 344 ? 17.939 -5.151 44.816 1.00 50.16 344 GLN A CA 1
ATOM 2806 C C . GLN A 1 344 ? 18.387 -3.738 44.433 1.00 50.16 344 GLN A C 1
ATOM 2808 O O . GLN A 1 344 ? 18.539 -3.393 43.259 1.00 50.16 344 GLN A O 1
ATOM 2813 N N . LEU A 1 345 ? 18.575 -2.881 45.435 1.00 48.62 345 LEU A N 1
ATOM 2814 C CA . LEU A 1 345 ? 19.431 -1.738 45.278 1.00 48.62 345 LEU A CA 1
ATOM 2815 C C . LEU A 1 345 ? 20.808 -2.299 44.997 1.00 48.62 345 LEU A C 1
ATOM 2817 O O . LEU A 1 345 ? 21.475 -2.897 45.837 1.00 48.62 345 LEU A O 1
ATOM 2821 N N . ARG A 1 346 ? 21.214 -2.110 43.751 1.00 56.44 346 ARG A N 1
ATOM 2822 C CA . ARG A 1 346 ? 22.612 -2.152 43.372 1.00 56.44 346 ARG A CA 1
ATOM 2823 C C . ARG A 1 346 ? 23.342 -1.244 44.363 1.00 56.44 346 ARG A C 1
ATOM 2825 O O . ARG A 1 346 ? 23.086 -0.041 44.356 1.00 56.44 346 ARG A O 1
ATOM 2832 N N . GLU A 1 347 ? 24.174 -1.840 45.219 1.00 54.34 347 GLU A N 1
ATOM 2833 C CA . GLU A 1 347 ? 24.898 -1.157 46.300 1.00 54.34 347 GLU A CA 1
ATOM 2834 C C . GLU A 1 347 ? 25.492 0.173 45.823 1.00 54.34 347 GLU A C 1
ATOM 2836 O O . GLU A 1 347 ? 25.874 0.319 44.653 1.00 54.34 347 GLU A O 1
ATOM 2841 N N . ALA A 1 348 ? 25.592 1.161 46.712 1.00 46.97 348 ALA A N 1
ATOM 2842 C CA . ALA A 1 348 ? 26.245 2.422 46.389 1.00 46.97 348 ALA A CA 1
ATOM 2843 C C . ALA A 1 348 ? 27.665 2.146 45.856 1.00 46.97 348 ALA A C 1
ATOM 2845 O O . ALA A 1 348 ? 28.527 1.639 46.561 1.00 46.97 348 ALA A O 1
ATOM 2846 N N . GLY A 1 349 ? 27.901 2.435 44.571 1.00 62.69 349 GLY A N 1
ATOM 2847 C CA . GLY A 1 349 ? 29.163 2.090 43.899 1.00 62.69 349 GLY A CA 1
ATOM 2848 C C . GLY A 1 349 ? 29.112 0.882 42.957 1.00 62.69 349 GLY A C 1
ATOM 2849 O O . GLY A 1 349 ? 30.082 0.672 42.233 1.00 62.69 349 GLY A O 1
ATOM 2850 N N . TYR A 1 350 ? 27.981 0.175 42.845 1.00 71.44 350 TYR A N 1
ATOM 2851 C CA . TYR A 1 350 ? 27.783 -0.970 41.943 1.00 71.44 350 TYR A CA 1
ATOM 2852 C C . TYR A 1 350 ? 28.254 -0.695 40.513 1.00 71.44 350 TYR A C 1
ATOM 2854 O O . TYR A 1 350 ? 28.906 -1.533 39.890 1.00 71.44 350 TYR A O 1
ATOM 2862 N N . TRP A 1 351 ? 27.935 0.488 39.980 1.00 79.44 351 TRP A N 1
ATOM 2863 C CA . TRP A 1 351 ? 28.457 0.947 38.698 1.00 79.44 351 TRP A CA 1
ATOM 2864 C C . TRP A 1 351 ? 29.900 1.424 38.852 1.00 79.44 351 TRP A C 1
ATOM 2866 O O . TRP A 1 351 ? 30.182 2.626 38.853 1.00 79.44 351 TRP A O 1
ATOM 2876 N N . THR A 1 352 ? 30.824 0.474 38.969 1.00 84.75 352 THR A N 1
ATOM 2877 C CA . THR A 1 352 ? 32.258 0.724 38.807 1.00 84.75 352 THR A CA 1
ATOM 2878 C C . THR A 1 352 ? 32.587 0.904 37.326 1.00 84.75 352 THR A C 1
ATOM 2880 O O . THR A 1 352 ? 31.829 0.480 36.446 1.00 84.75 352 THR A O 1
ATOM 2883 N N . LEU A 1 353 ? 33.723 1.537 37.020 1.00 79.31 353 LEU A N 1
ATOM 2884 C CA . LEU A 1 353 ? 34.160 1.710 35.633 1.00 79.31 353 LEU A CA 1
ATOM 2885 C C . LEU A 1 353 ? 34.326 0.349 34.934 1.00 79.31 353 LEU A C 1
ATOM 2887 O O . LEU A 1 353 ? 33.922 0.197 33.784 1.00 79.31 353 LEU A O 1
ATOM 2891 N N . LYS A 1 354 ? 34.859 -0.647 35.655 1.00 82.44 354 LYS A N 1
ATOM 2892 C CA . LYS A 1 354 ? 35.026 -2.030 35.189 1.00 82.44 354 LYS A CA 1
ATOM 2893 C C . LYS A 1 354 ? 33.681 -2.677 34.838 1.00 82.44 354 LYS A C 1
ATOM 2895 O O . LYS A 1 354 ? 33.481 -3.074 33.696 1.00 82.44 354 LYS A O 1
ATOM 2900 N N . ARG A 1 355 ? 32.718 -2.665 35.765 1.00 80.62 355 ARG A N 1
ATOM 2901 C CA . ARG A 1 355 ? 31.399 -3.291 35.558 1.00 80.62 355 ARG A CA 1
ATOM 2902 C C . ARG A 1 355 ? 30.577 -2.589 34.471 1.00 80.62 355 ARG A C 1
ATOM 2904 O O . ARG A 1 355 ? 29.864 -3.228 33.704 1.00 80.62 355 ARG A O 1
ATOM 2911 N N . THR A 1 356 ? 30.709 -1.265 34.367 1.00 85.81 356 THR A N 1
ATOM 2912 C CA . THR A 1 356 ? 30.061 -0.475 33.306 1.00 85.81 356 THR A CA 1
ATOM 2913 C C . THR A 1 356 ? 30.618 -0.840 31.926 1.00 85.81 356 THR A C 1
ATOM 2915 O O . THR A 1 356 ? 29.849 -0.981 30.979 1.00 85.81 356 THR A O 1
ATOM 2918 N N . LYS A 1 357 ? 31.940 -1.035 31.811 1.00 83.50 357 LYS A N 1
ATOM 2919 C CA . LYS A 1 357 ? 32.605 -1.495 30.581 1.00 83.50 357 LYS A CA 1
ATOM 2920 C C . LYS A 1 357 ? 32.156 -2.897 30.172 1.00 83.50 357 LYS A C 1
ATOM 2922 O O . LYS A 1 357 ? 31.759 -3.078 29.027 1.00 83.50 357 LYS A O 1
ATOM 2927 N N . GLU A 1 358 ? 32.175 -3.847 31.106 1.00 83.81 358 GLU A N 1
ATOM 2928 C CA . GLU A 1 358 ? 31.761 -5.240 30.877 1.00 83.81 358 GLU A CA 1
ATOM 2929 C C . GLU A 1 358 ? 30.323 -5.317 30.357 1.00 83.81 358 GLU A C 1
ATOM 2931 O O . GLU A 1 358 ? 30.074 -5.905 29.309 1.00 83.81 358 GLU A O 1
ATOM 2936 N N . LYS A 1 359 ? 29.381 -4.628 31.015 1.00 83.50 359 LYS A N 1
ATOM 2937 C CA . LYS A 1 359 ? 27.975 -4.625 30.586 1.00 83.50 359 LYS A CA 1
ATOM 2938 C C . LYS A 1 359 ? 27.739 -3.895 29.263 1.00 83.50 359 LYS A C 1
ATOM 2940 O O . LYS A 1 359 ? 26.857 -4.296 28.511 1.00 83.50 359 LYS A O 1
ATOM 2945 N N . CYS A 1 360 ? 28.528 -2.867 28.937 1.00 81.44 360 CYS A N 1
ATOM 2946 C CA . CYS A 1 360 ? 28.476 -2.247 27.608 1.00 81.44 360 CYS A CA 1
ATOM 2947 C C . CYS A 1 360 ? 29.003 -3.181 26.506 1.00 81.44 360 CYS A C 1
ATOM 2949 O O . CYS A 1 360 ? 28.466 -3.153 25.404 1.00 81.44 360 CYS A O 1
ATOM 2951 N N . LEU A 1 361 ? 30.035 -3.986 26.786 1.00 80.19 361 LEU A N 1
ATOM 2952 C CA . LEU A 1 361 ? 30.587 -4.964 25.839 1.00 80.19 361 LEU A CA 1
ATOM 2953 C C . LEU A 1 361 ? 29.636 -6.140 25.610 1.00 80.19 361 LEU A C 1
ATOM 2955 O O . LEU A 1 361 ? 29.432 -6.550 24.471 1.00 80.19 361 LEU A O 1
ATOM 2959 N N . GLU A 1 362 ? 29.024 -6.649 26.677 1.00 81.00 362 GLU A N 1
ATOM 2960 C CA . GLU A 1 362 ? 27.990 -7.683 26.597 1.00 81.00 362 GLU A CA 1
ATOM 2961 C C . GLU A 1 362 ? 26.830 -7.204 25.712 1.00 81.00 362 GLU A C 1
ATOM 2963 O O . GLU A 1 362 ? 26.474 -7.860 24.736 1.00 81.00 362 GLU A O 1
ATOM 2968 N N . PHE A 1 363 ? 26.338 -5.985 25.965 1.00 79.06 363 PHE A N 1
ATOM 2969 C CA . PHE A 1 363 ? 25.244 -5.412 25.187 1.00 79.06 363 PHE A CA 1
ATOM 2970 C C . PHE A 1 363 ? 25.642 -5.089 23.735 1.00 79.06 363 PHE A C 1
ATOM 2972 O O . PHE A 1 363 ? 24.847 -5.260 22.815 1.00 79.06 363 PHE A O 1
ATOM 2979 N N . MET A 1 364 ? 26.891 -4.669 23.501 1.00 75.19 364 MET A N 1
ATOM 2980 C CA . MET A 1 364 ? 27.447 -4.509 22.151 1.00 75.19 364 MET A CA 1
ATOM 2981 C C . MET A 1 364 ? 27.482 -5.836 21.386 1.00 75.19 364 MET A C 1
ATOM 2983 O O . MET A 1 364 ? 27.174 -5.858 20.197 1.00 75.19 364 MET A O 1
ATOM 2987 N N . THR A 1 365 ? 27.870 -6.923 22.054 1.00 71.31 365 THR A N 1
ATOM 2988 C CA . THR A 1 365 ? 27.942 -8.262 21.451 1.00 71.31 365 THR A CA 1
ATOM 2989 C C . THR A 1 365 ? 26.552 -8.738 21.037 1.00 71.31 365 THR A C 1
ATOM 2991 O O . THR A 1 365 ? 26.401 -9.320 19.968 1.00 71.31 365 THR A O 1
ATOM 2994 N N . GLU A 1 366 ? 25.532 -8.420 21.836 1.00 70.06 366 GLU A N 1
ATOM 2995 C CA . GLU A 1 366 ? 24.136 -8.729 21.522 1.00 70.06 366 GLU A CA 1
ATOM 2996 C C . GLU A 1 366 ? 23.598 -7.919 20.325 1.00 70.06 366 GLU A C 1
ATOM 2998 O O . GLU A 1 366 ? 22.927 -8.470 19.457 1.00 70.06 366 GLU A O 1
ATOM 3003 N N . LEU A 1 367 ? 23.898 -6.615 20.249 1.00 65.75 367 LEU A N 1
ATOM 3004 C CA . LEU A 1 367 ? 23.383 -5.727 19.194 1.00 65.75 367 LEU A CA 1
ATOM 3005 C C . LEU A 1 367 ? 24.174 -5.785 17.876 1.00 65.75 367 LEU A C 1
ATOM 3007 O O . LEU A 1 367 ? 23.671 -5.363 16.835 1.00 65.75 367 LEU A O 1
ATOM 3011 N N . GLY A 1 368 ? 25.432 -6.229 17.910 1.00 53.91 368 GLY A N 1
ATOM 3012 C CA . GLY A 1 368 ? 26.358 -6.153 16.774 1.00 53.91 368 GLY A CA 1
ATOM 3013 C C . GLY A 1 368 ? 26.904 -4.743 16.491 1.00 53.91 368 GLY A C 1
ATOM 3014 O O . GLY A 1 368 ? 27.673 -4.557 15.549 1.00 53.91 368 GLY A O 1
ATOM 3015 N N . TYR A 1 369 ? 26.544 -3.742 17.302 1.00 67.44 369 TYR A N 1
ATOM 3016 C CA . TYR A 1 369 ? 27.076 -2.376 17.269 1.00 67.44 369 TYR A CA 1
ATOM 3017 C C . TYR A 1 369 ? 27.135 -1.782 18.683 1.00 67.44 369 TYR A C 1
ATOM 3019 O O . TYR A 1 369 ? 26.510 -2.287 19.615 1.00 67.44 369 TYR A O 1
ATOM 3027 N N . PHE A 1 370 ? 27.906 -0.706 18.873 1.00 71.50 370 PHE A N 1
ATOM 3028 C CA . PHE A 1 370 ? 28.066 -0.113 20.202 1.00 71.50 370 PHE A CA 1
ATOM 3029 C C . PHE A 1 370 ? 26.762 0.574 20.674 1.00 71.50 370 PHE A C 1
ATOM 3031 O O . PHE A 1 370 ? 26.265 1.446 19.956 1.00 71.50 370 PHE A O 1
ATOM 3038 N N . PRO A 1 371 ? 26.238 0.258 21.877 1.00 69.44 371 PRO A N 1
ATOM 3039 C CA . PRO A 1 371 ? 24.933 0.731 22.340 1.00 69.44 371 PRO A CA 1
ATOM 3040 C C . PRO A 1 371 ? 24.760 2.256 22.344 1.00 69.44 371 PRO A C 1
ATOM 3042 O O . PRO A 1 371 ? 25.672 3.011 22.701 1.00 69.44 371 PRO A O 1
ATOM 3045 N N . THR A 1 372 ? 23.547 2.713 22.027 1.00 76.62 372 THR A N 1
ATOM 3046 C CA . THR A 1 372 ? 23.121 4.115 22.133 1.00 76.62 372 THR A CA 1
ATOM 3047 C C . THR A 1 372 ? 22.230 4.355 23.357 1.00 76.62 372 THR A C 1
ATOM 3049 O O . THR A 1 372 ? 21.733 3.435 24.010 1.00 76.62 372 THR A O 1
ATOM 3052 N N . GLN A 1 373 ? 21.966 5.631 23.668 1.00 70.19 373 GLN A N 1
ATOM 3053 C CA . GLN A 1 373 ? 21.010 5.979 24.728 1.00 70.19 373 GLN A CA 1
ATOM 3054 C C . GLN A 1 373 ? 19.587 5.494 24.421 1.00 70.19 373 GLN A C 1
ATOM 3056 O O . GLN A 1 373 ? 18.815 5.255 25.348 1.00 70.19 373 GLN A O 1
ATOM 3061 N N . GLN A 1 374 ? 19.224 5.378 23.142 1.00 66.56 374 GLN A N 1
ATOM 3062 C CA . GLN A 1 374 ? 17.891 4.946 22.741 1.00 66.56 374 GLN A CA 1
ATOM 3063 C C . GLN A 1 374 ? 17.731 3.428 22.869 1.00 66.56 374 GLN A C 1
ATOM 3065 O O . GLN A 1 374 ? 16.652 2.979 23.248 1.00 66.56 374 GLN A O 1
ATOM 3070 N N . ASP A 1 375 ? 18.805 2.665 22.649 1.00 71.69 375 ASP A N 1
ATOM 3071 C CA . ASP A 1 375 ? 18.814 1.210 22.844 1.00 71.69 375 ASP A CA 1
ATOM 3072 C C . ASP A 1 375 ? 18.574 0.855 24.318 1.00 71.69 375 ASP A C 1
ATOM 3074 O O . ASP A 1 375 ? 17.742 0.007 24.626 1.00 71.69 375 ASP A O 1
ATOM 3078 N N . LEU A 1 376 ? 19.199 1.594 25.245 1.00 69.31 376 LEU A N 1
ATOM 3079 C CA . LEU A 1 376 ? 18.990 1.404 26.686 1.00 69.31 376 LEU A CA 1
ATOM 3080 C C . LEU A 1 376 ? 17.591 1.793 27.174 1.00 69.31 376 LEU A C 1
ATOM 3082 O O . LEU A 1 376 ? 17.120 1.242 28.162 1.00 69.31 376 LEU A O 1
ATOM 3086 N N . LYS A 1 377 ? 16.918 2.748 26.519 1.00 67.62 377 LYS A N 1
ATOM 3087 C CA . LYS A 1 377 ? 15.556 3.162 26.905 1.00 67.62 377 LYS A CA 1
ATOM 3088 C C . LYS A 1 377 ? 14.493 2.114 26.573 1.00 67.62 377 LYS A C 1
ATOM 3090 O O . LYS A 1 377 ? 13.408 2.178 27.136 1.00 67.62 377 LYS A O 1
ATOM 3095 N N . LYS A 1 378 ? 14.776 1.202 25.640 1.00 62.66 378 LYS A N 1
ATOM 3096 C CA . LYS A 1 378 ? 13.825 0.198 25.140 1.00 62.66 378 LYS A CA 1
ATOM 3097 C C . LYS A 1 378 ? 13.918 -1.147 25.871 1.00 62.66 378 LYS A C 1
ATOM 3099 O O . LYS A 1 378 ? 13.192 -2.067 25.510 1.00 62.66 378 LYS A O 1
ATOM 3104 N N . ARG A 1 379 ? 14.813 -1.281 26.855 1.00 58.16 379 ARG A N 1
ATOM 3105 C CA . ARG A 1 379 ? 15.084 -2.536 27.570 1.00 58.16 379 ARG A CA 1
ATOM 3106 C C . ARG A 1 379 ? 14.655 -2.436 29.034 1.00 58.16 379 ARG A C 1
ATOM 3108 O O . ARG A 1 379 ? 14.878 -1.411 29.675 1.00 58.16 379 ARG A O 1
ATOM 3115 N N . TYR A 1 380 ? 14.064 -3.518 29.540 1.00 56.56 380 TYR A N 1
ATOM 3116 C CA . TYR A 1 380 ? 13.534 -3.653 30.907 1.00 56.56 380 TYR A CA 1
ATOM 3117 C C . TYR A 1 380 ? 14.160 -4.849 31.656 1.00 56.56 380 TYR A C 1
ATOM 3119 O O . TYR A 1 380 ? 13.564 -5.392 32.575 1.00 56.56 380 TYR A O 1
ATOM 3127 N N . ASP A 1 381 ? 15.346 -5.285 31.230 1.00 67.75 381 ASP A N 1
ATOM 3128 C CA . ASP A 1 381 ? 16.053 -6.483 31.701 1.00 67.75 381 ASP A CA 1
ATOM 3129 C C . ASP A 1 381 ? 17.302 -6.124 32.538 1.00 67.75 381 ASP A C 1
ATOM 3131 O O . ASP A 1 381 ? 17.394 -5.046 33.129 1.00 67.75 381 ASP A O 1
ATOM 3135 N N . HIS A 1 382 ? 18.309 -7.005 32.605 1.00 63.62 382 HIS A N 1
ATOM 3136 C CA . HIS A 1 382 ? 19.527 -6.804 33.402 1.00 63.62 382 HIS A CA 1
ATOM 3137 C C . HIS A 1 382 ? 20.379 -5.589 32.983 1.00 63.62 382 HIS A C 1
ATOM 3139 O O . HIS A 1 382 ? 21.253 -5.164 33.757 1.00 63.62 382 HIS A O 1
ATOM 3145 N N . TYR A 1 383 ? 20.103 -4.977 31.822 1.00 69.50 383 TYR A N 1
ATOM 3146 C CA . TYR A 1 383 ? 20.689 -3.703 31.388 1.00 69.50 383 TYR A CA 1
ATOM 3147 C C . TYR A 1 383 ? 20.000 -2.468 31.997 1.00 69.50 383 TYR A C 1
ATOM 3149 O O . TYR A 1 383 ? 20.487 -1.341 31.830 1.00 69.50 383 TYR A O 1
ATOM 3157 N N . GLN A 1 384 ? 18.915 -2.647 32.760 1.00 68.12 384 GLN A N 1
ATOM 3158 C CA . GLN A 1 384 ? 18.242 -1.569 33.479 1.00 68.12 384 GLN A CA 1
ATOM 3159 C C . GLN A 1 384 ? 19.223 -0.850 34.422 1.00 68.12 384 GLN A C 1
ATOM 3161 O O . GLN A 1 384 ? 19.966 -1.449 35.203 1.00 68.12 384 GLN A O 1
ATOM 3166 N N . GLY A 1 385 ? 19.266 0.478 34.307 1.00 72.44 385 GLY A N 1
ATOM 3167 C CA . GLY A 1 385 ? 20.185 1.323 35.070 1.00 72.44 385 GLY A CA 1
ATOM 3168 C C . GLY A 1 385 ? 21.596 1.456 34.483 1.00 72.44 385 GLY A C 1
ATOM 3169 O O . GLY A 1 385 ? 22.357 2.277 34.993 1.00 72.44 385 GLY A O 1
ATOM 3170 N N . LEU A 1 386 ? 21.955 0.758 33.392 1.00 80.31 386 LEU A N 1
ATOM 3171 C CA . LEU A 1 386 ? 23.271 0.910 32.738 1.00 80.31 386 LEU A CA 1
ATOM 3172 C C . LEU A 1 386 ? 23.531 2.354 32.293 1.00 80.31 386 LEU A C 1
ATOM 3174 O O . LEU A 1 386 ? 24.654 2.842 32.383 1.00 80.31 386 LEU A O 1
ATOM 3178 N N . ASN A 1 387 ? 22.479 3.092 31.934 1.00 82.25 387 ASN A N 1
ATOM 3179 C CA . ASN A 1 387 ? 22.568 4.518 31.616 1.00 82.25 387 ASN A CA 1
ATOM 3180 C C . ASN A 1 387 ? 23.121 5.357 32.791 1.00 82.25 387 ASN A C 1
ATOM 3182 O O . ASN A 1 387 ? 23.835 6.332 32.574 1.00 82.25 387 ASN A O 1
ATOM 3186 N N . VAL A 1 388 ? 22.838 4.966 34.040 1.00 81.31 388 VAL A N 1
ATOM 3187 C CA . VAL A 1 388 ? 23.365 5.637 35.240 1.00 81.31 388 VAL A CA 1
ATOM 3188 C C . VAL A 1 388 ? 24.874 5.421 35.347 1.00 81.31 388 VAL A C 1
ATOM 3190 O O . VAL A 1 388 ? 25.616 6.386 35.527 1.00 81.31 388 VAL A O 1
ATOM 3193 N N . GLY A 1 389 ? 25.344 4.183 35.155 1.00 83.69 389 GLY A N 1
ATOM 3194 C CA . GLY A 1 389 ? 26.775 3.872 35.117 1.00 83.69 389 GLY A CA 1
ATOM 3195 C C . GLY A 1 389 ? 27.498 4.581 33.972 1.00 83.69 389 GLY A C 1
ATOM 3196 O O . GLY A 1 389 ? 28.543 5.196 34.178 1.00 83.69 389 GLY A O 1
ATOM 3197 N N . VAL A 1 390 ? 26.898 4.587 32.780 1.00 83.12 390 VAL A N 1
ATOM 3198 C CA . VAL A 1 390 ? 27.428 5.291 31.606 1.00 83.12 390 VAL A CA 1
ATOM 3199 C C . VAL A 1 390 ? 27.571 6.789 31.877 1.00 83.12 390 VAL A C 1
ATOM 3201 O O . VAL A 1 390 ? 28.629 7.350 31.602 1.00 83.12 390 VAL A O 1
ATOM 3204 N N . LYS A 1 391 ? 26.558 7.441 32.462 1.00 83.19 391 LYS A N 1
ATOM 3205 C CA . LYS A 1 391 ? 26.632 8.862 32.842 1.00 83.19 391 LYS A CA 1
ATOM 3206 C C . LYS A 1 391 ? 27.709 9.122 33.896 1.00 83.19 391 LYS A C 1
ATOM 3208 O O . LYS A 1 391 ? 28.523 10.022 33.700 1.00 83.19 391 LYS A O 1
ATOM 3213 N N . LYS A 1 392 ? 27.759 8.307 34.958 1.00 81.94 392 LYS A N 1
ATOM 3214 C CA . LYS A 1 392 ? 28.750 8.422 36.044 1.00 81.94 392 LYS A CA 1
ATOM 3215 C C . LYS A 1 392 ? 30.188 8.392 35.519 1.00 81.94 392 LYS A C 1
ATOM 3217 O O . LYS A 1 392 ? 31.037 9.132 36.001 1.00 81.94 392 LYS A O 1
ATOM 3222 N N . HIS A 1 393 ? 30.454 7.579 34.497 1.00 82.88 393 HIS A N 1
ATOM 3223 C CA . HIS A 1 393 ? 31.792 7.392 33.927 1.00 82.88 393 HIS A CA 1
ATOM 3224 C C . HIS A 1 393 ? 32.065 8.231 32.670 1.00 82.88 393 HIS A C 1
ATOM 3226 O O . HIS A 1 393 ? 32.930 7.884 31.867 1.00 82.88 393 HIS A O 1
ATOM 3232 N N . GLY A 1 394 ? 31.375 9.368 32.507 1.00 77.44 394 GLY A N 1
ATOM 3233 C CA . GLY A 1 394 ? 31.650 10.359 31.455 1.00 77.44 394 GLY A CA 1
ATOM 3234 C C . GLY A 1 394 ? 31.050 10.038 30.083 1.00 77.44 394 GLY A C 1
ATOM 3235 O O . GLY A 1 394 ? 31.530 10.529 29.061 1.00 77.44 394 GLY A O 1
ATOM 3236 N N . GLY A 1 395 ? 30.001 9.218 30.053 1.00 80.81 395 GLY A N 1
ATOM 3237 C CA . GLY A 1 395 ? 29.207 8.929 28.867 1.00 80.81 395 GLY A CA 1
ATOM 3238 C C . GLY A 1 395 ? 29.833 7.911 27.913 1.00 80.81 395 GLY A C 1
ATOM 3239 O O . GLY A 1 395 ? 30.981 7.479 28.048 1.00 80.81 395 GLY A O 1
ATOM 3240 N N . PHE A 1 396 ? 29.063 7.547 26.886 1.00 77.19 396 PHE A N 1
ATOM 3241 C CA . PHE A 1 396 ? 29.479 6.559 25.890 1.00 77.19 396 PHE A CA 1
ATOM 3242 C C . PHE A 1 396 ? 30.769 6.949 25.156 1.00 77.19 396 PHE A C 1
ATOM 3244 O O . PHE A 1 396 ? 31.577 6.079 24.859 1.00 77.19 396 PHE A O 1
ATOM 3251 N N . ALA A 1 397 ? 31.021 8.240 24.918 1.00 71.44 397 ALA A N 1
ATOM 3252 C CA . ALA A 1 397 ? 32.237 8.702 24.243 1.00 71.44 397 ALA A CA 1
ATOM 3253 C C . ALA A 1 397 ? 33.521 8.421 25.048 1.00 71.44 397 ALA A C 1
ATOM 3255 O O . ALA A 1 397 ? 34.546 8.036 24.479 1.00 71.44 397 ALA A O 1
ATOM 3256 N N . ARG A 1 398 ? 33.482 8.586 26.379 1.00 79.81 398 ARG A N 1
ATOM 3257 C CA . ARG A 1 398 ? 34.617 8.253 27.253 1.00 79.81 398 ARG A CA 1
ATOM 3258 C C . ARG A 1 398 ? 34.788 6.741 27.374 1.00 79.81 398 ARG A C 1
ATOM 3260 O O . ARG A 1 398 ? 35.912 6.259 27.267 1.00 79.81 398 ARG A O 1
ATOM 3267 N N . LEU A 1 399 ? 33.694 5.994 27.521 1.00 80.88 399 LEU A N 1
ATOM 3268 C CA . LEU A 1 399 ? 33.738 4.530 27.588 1.00 80.88 399 LEU A CA 1
ATOM 3269 C C . LEU A 1 399 ? 34.278 3.900 26.298 1.00 80.88 399 LEU A C 1
ATOM 3271 O O . LEU A 1 399 ? 35.124 3.018 26.387 1.00 80.88 399 LEU A O 1
ATOM 3275 N N . LYS A 1 400 ? 33.889 4.406 25.121 1.00 74.25 400 LYS A N 1
ATOM 3276 C CA . LYS A 1 400 ? 34.440 3.993 23.816 1.00 74.25 400 LYS A CA 1
ATOM 3277 C C . LYS A 1 400 ? 35.960 4.155 23.753 1.00 74.25 400 LYS A C 1
ATOM 3279 O O . LYS A 1 400 ? 36.662 3.202 23.425 1.00 74.25 400 LYS A O 1
ATOM 3284 N N . ARG A 1 401 ? 36.476 5.327 24.153 1.00 75.31 401 ARG A N 1
ATOM 3285 C CA . ARG A 1 401 ? 37.926 5.587 24.258 1.00 75.31 401 ARG A CA 1
ATOM 3286 C C . ARG A 1 401 ? 38.614 4.594 25.191 1.00 75.31 401 ARG A C 1
ATOM 3288 O O . ARG A 1 401 ? 39.630 4.009 24.838 1.00 75.31 401 ARG A O 1
ATOM 3295 N N . LEU A 1 402 ? 38.039 4.386 26.373 1.00 78.94 402 LEU A N 1
ATOM 3296 C CA . LEU A 1 402 ? 38.593 3.512 27.407 1.00 78.94 402 LEU A CA 1
ATOM 3297 C C . LEU A 1 402 ? 38.504 2.013 27.080 1.00 78.94 402 LEU A C 1
ATOM 3299 O O . LEU A 1 402 ? 39.159 1.216 27.753 1.00 78.94 402 LEU A O 1
ATOM 3303 N N . LEU A 1 403 ? 37.665 1.636 26.117 1.00 75.44 403 LEU A N 1
ATOM 3304 C CA . LEU A 1 403 ? 37.535 0.283 25.581 1.00 75.44 403 LEU A CA 1
ATOM 3305 C C . LEU A 1 403 ? 38.349 0.083 24.296 1.00 75.44 403 LEU A C 1
ATOM 3307 O O . LEU A 1 403 ? 38.334 -1.010 23.745 1.00 75.44 403 LEU A O 1
ATOM 3311 N N . LYS A 1 404 ? 39.047 1.125 23.814 1.00 72.12 404 LYS A N 1
ATOM 3312 C CA . LYS A 1 404 ? 39.763 1.131 22.527 1.00 72.12 404 LYS A CA 1
ATOM 3313 C C . LYS A 1 404 ? 38.877 0.684 21.351 1.00 72.12 404 LYS A C 1
ATOM 3315 O O . LYS A 1 404 ? 39.376 0.173 20.355 1.00 72.12 404 LYS A O 1
ATOM 3320 N N . ILE A 1 405 ? 37.562 0.902 21.456 1.00 64.81 405 ILE A N 1
ATOM 3321 C CA . ILE A 1 405 ? 36.608 0.605 20.385 1.00 64.81 405 ILE A CA 1
ATOM 3322 C C . ILE A 1 405 ? 36.719 1.743 19.377 1.00 64.81 405 ILE A C 1
ATOM 3324 O O . ILE A 1 405 ? 36.178 2.835 19.570 1.00 64.81 405 ILE A O 1
ATOM 3328 N N . THR A 1 406 ? 37.486 1.501 18.321 1.00 52.50 406 THR A N 1
ATOM 3329 C CA . THR A 1 406 ? 37.644 2.403 17.187 1.00 52.50 406 THR A CA 1
ATOM 3330 C C . THR A 1 406 ? 36.387 2.351 16.325 1.00 52.50 406 THR A C 1
ATOM 3332 O O . THR A 1 406 ? 36.237 1.523 15.431 1.00 52.50 406 THR A O 1
ATOM 3335 N N . GLU A 1 407 ? 35.453 3.273 16.563 1.00 51.59 407 GLU A N 1
ATOM 3336 C CA . GLU A 1 407 ? 34.515 3.624 15.501 1.00 51.59 407 GLU A CA 1
ATOM 3337 C C . GLU A 1 407 ? 35.306 4.273 14.364 1.00 51.59 407 GLU A C 1
ATOM 3339 O O . GLU A 1 407 ? 36.151 5.139 14.594 1.00 51.59 407 GLU A O 1
ATOM 3344 N N . LYS A 1 408 ? 34.994 3.877 13.128 1.00 51.31 408 LYS A N 1
ATOM 3345 C CA . LYS A 1 408 ? 35.462 4.486 11.876 1.00 51.31 408 LYS A CA 1
ATOM 3346 C C . LYS A 1 408 ? 34.956 5.934 11.709 1.00 51.31 408 LYS A C 1
ATOM 3348 O O . LYS A 1 408 ? 34.484 6.300 10.640 1.00 51.31 408 LYS A O 1
ATOM 3353 N N . LYS A 1 409 ? 34.995 6.772 12.746 1.00 53.28 409 LYS A N 1
ATOM 3354 C CA . LYS A 1 409 ? 34.793 8.214 12.610 1.00 53.28 409 LYS A CA 1
ATOM 3355 C C . LYS A 1 409 ? 36.145 8.896 12.606 1.00 53.28 409 LYS A C 1
ATOM 3357 O O . LYS A 1 409 ? 36.918 8.801 13.554 1.00 53.28 409 LYS A O 1
ATOM 3362 N N . LYS A 1 410 ? 36.407 9.570 11.491 1.00 58.25 410 LYS A N 1
ATOM 3363 C CA . LYS A 1 410 ? 37.602 10.376 11.282 1.00 58.25 410 LYS A CA 1
ATOM 3364 C C . LYS A 1 410 ? 37.675 11.495 12.342 1.00 58.25 410 LYS A C 1
ATOM 3366 O O . LYS A 1 410 ? 36.620 11.990 12.753 1.00 58.25 410 LYS A O 1
ATOM 3371 N N . PRO A 1 411 ? 38.882 11.860 12.814 1.00 49.91 411 PRO A N 1
ATOM 3372 C CA . PRO A 1 411 ? 39.057 12.821 13.902 1.00 49.91 411 PRO A CA 1
ATOM 3373 C C . PRO A 1 411 ? 38.492 14.207 13.556 1.00 49.91 411 PRO A C 1
ATOM 3375 O O . PRO A 1 411 ? 38.345 14.568 12.388 1.00 49.91 411 PRO A O 1
ATOM 3378 N N . SER A 1 412 ? 38.167 14.993 14.584 1.00 42.97 412 SER A N 1
ATOM 3379 C CA . SER A 1 412 ? 37.743 16.388 14.411 1.00 42.97 412 SER A CA 1
ATOM 3380 C C . SER A 1 412 ? 38.836 17.175 13.681 1.00 42.97 412 SER A C 1
ATOM 3382 O O . SER A 1 412 ? 39.993 17.106 14.080 1.00 42.97 412 SER A O 1
ATOM 3384 N N . GLY A 1 413 ? 38.476 17.884 12.609 1.00 63.31 413 GLY A N 1
ATOM 3385 C CA . GLY A 1 413 ? 39.430 18.576 11.730 1.00 63.31 413 GLY A CA 1
ATOM 3386 C C . GLY A 1 413 ? 39.969 17.736 10.565 1.00 63.31 413 GLY A C 1
ATOM 3387 O O . GLY A 1 413 ? 40.654 18.283 9.716 1.00 63.31 413 GLY A O 1
ATOM 3388 N N . TYR A 1 414 ? 39.627 16.443 10.471 1.00 64.56 414 TYR A N 1
ATOM 3389 C CA . TYR A 1 414 ? 40.003 15.611 9.319 1.00 64.56 414 TYR A CA 1
ATOM 3390 C C . TYR A 1 414 ? 39.354 16.065 8.013 1.00 64.56 414 TYR A C 1
ATOM 3392 O O . TYR A 1 414 ? 39.925 15.833 6.962 1.00 64.56 414 TYR A O 1
ATOM 3400 N N . TRP A 1 415 ? 38.149 16.637 8.074 1.00 69.94 415 TRP A N 1
ATOM 3401 C CA . TRP A 1 415 ? 37.418 17.069 6.888 1.00 69.94 415 TRP A CA 1
ATOM 3402 C C . TRP A 1 415 ? 37.783 18.507 6.527 1.00 69.94 415 TRP A C 1
ATOM 3404 O O . TRP A 1 415 ? 37.415 19.450 7.228 1.00 69.94 415 TRP A O 1
ATOM 3414 N N . ASP A 1 416 ? 38.463 18.635 5.399 1.00 82.31 416 ASP A N 1
ATOM 3415 C CA . ASP A 1 416 ? 38.764 19.862 4.672 1.00 82.31 416 ASP A CA 1
ATOM 3416 C C . ASP A 1 416 ? 38.537 19.618 3.167 1.00 82.31 416 ASP A C 1
ATOM 3418 O O . ASP A 1 416 ? 38.150 18.520 2.751 1.00 82.31 416 ASP A O 1
ATOM 3422 N N . GLU A 1 417 ? 38.748 20.625 2.321 1.00 79.06 417 GLU A N 1
ATOM 3423 C CA . GLU A 1 417 ? 38.550 20.485 0.873 1.00 79.06 417 GLU A CA 1
ATOM 3424 C C . GLU A 1 417 ? 39.412 19.355 0.266 1.00 79.06 417 GLU A C 1
ATOM 3426 O O . GLU A 1 417 ? 38.933 18.552 -0.542 1.00 79.06 417 GLU A O 1
ATOM 3431 N N . LYS A 1 418 ? 40.670 19.230 0.704 1.00 77.25 418 LYS A N 1
ATOM 3432 C CA . LYS A 1 418 ? 41.658 18.281 0.166 1.00 77.25 418 LYS A CA 1
ATOM 3433 C C . LYS A 1 418 ? 41.311 16.833 0.512 1.00 77.25 418 LYS A C 1
ATOM 3435 O O . LYS A 1 418 ? 41.277 15.965 -0.360 1.00 77.25 418 LYS A O 1
ATOM 3440 N N . THR A 1 419 ? 41.043 16.563 1.779 1.00 75.88 419 THR A N 1
ATOM 3441 C CA . THR A 1 419 ? 40.670 15.244 2.311 1.00 75.88 419 THR A CA 1
ATOM 3442 C C . THR A 1 419 ? 39.293 14.806 1.819 1.00 75.88 419 THR A C 1
ATOM 3444 O O . THR A 1 419 ? 39.101 13.629 1.507 1.00 75.88 419 THR A O 1
ATOM 3447 N N . THR A 1 420 ? 38.358 15.747 1.647 1.00 81.69 420 THR A N 1
ATOM 3448 C CA . THR A 1 420 ? 37.040 15.474 1.056 1.00 81.69 420 THR A CA 1
ATOM 3449 C C . THR A 1 420 ? 37.173 15.047 -0.411 1.00 81.69 420 THR A C 1
ATOM 3451 O O . THR A 1 420 ? 36.558 14.054 -0.807 1.00 81.69 420 THR A O 1
ATOM 3454 N N . LEU A 1 421 ? 38.026 15.710 -1.208 1.00 81.69 421 LEU A N 1
ATOM 3455 C CA . LEU A 1 421 ? 38.331 15.293 -2.587 1.00 81.69 421 LEU A CA 1
ATOM 3456 C C . LEU A 1 421 ? 38.992 13.913 -2.647 1.00 81.69 421 LEU A C 1
ATOM 3458 O O . LEU A 1 421 ? 38.628 13.097 -3.491 1.00 81.69 421 LEU A O 1
ATOM 3462 N N . GLN A 1 422 ? 39.945 13.635 -1.756 1.00 73.25 422 GLN A N 1
ATOM 3463 C CA . GLN A 1 422 ? 40.636 12.344 -1.707 1.00 73.25 422 GLN A CA 1
ATOM 3464 C C . GLN A 1 422 ? 39.677 11.192 -1.394 1.00 73.25 422 GLN A C 1
ATOM 3466 O O . GLN A 1 422 ? 39.707 10.161 -2.064 1.00 73.25 422 GLN A O 1
ATOM 3471 N N . GLU A 1 423 ? 38.805 11.362 -0.401 1.00 78.06 423 GLU A N 1
ATOM 3472 C CA . GLU A 1 423 ? 37.814 10.352 -0.024 1.00 78.06 423 GLU A CA 1
ATOM 3473 C C . GLU A 1 423 ? 36.736 10.164 -1.102 1.00 78.06 423 GLU A C 1
ATOM 3475 O O . GLU A 1 423 ? 36.335 9.033 -1.375 1.00 78.06 423 GLU A O 1
ATOM 3480 N N . ALA A 1 424 ? 36.321 11.239 -1.778 1.00 79.94 424 ALA A N 1
ATOM 3481 C CA . ALA A 1 424 ? 35.435 11.154 -2.935 1.00 79.94 424 ALA A CA 1
ATOM 3482 C C . ALA A 1 424 ? 36.099 10.451 -4.135 1.00 79.94 424 ALA A C 1
ATOM 3484 O O . ALA A 1 424 ? 35.448 9.665 -4.823 1.00 79.94 424 ALA A O 1
ATOM 3485 N N . LYS A 1 425 ? 37.399 10.678 -4.369 1.00 78.75 425 LYS A N 1
ATOM 3486 C CA . LYS A 1 425 ? 38.145 10.058 -5.474 1.00 78.75 425 LYS A CA 1
ATOM 3487 C C . LYS A 1 425 ? 38.303 8.552 -5.274 1.00 78.75 425 LYS A C 1
ATOM 3489 O O . LYS A 1 425 ? 38.192 7.810 -6.241 1.00 78.75 425 LYS A O 1
ATOM 3494 N N . LYS A 1 426 ? 38.483 8.093 -4.029 1.00 71.81 426 LYS A N 1
ATOM 3495 C CA . LYS A 1 426 ? 38.472 6.657 -3.692 1.00 71.81 426 LYS A CA 1
ATOM 3496 C C . LYS A 1 426 ? 37.146 6.004 -4.080 1.00 71.81 426 LYS A C 1
ATOM 3498 O O . LYS A 1 426 ? 37.152 5.051 -4.839 1.00 71.81 426 LYS A O 1
ATOM 3503 N N . ILE A 1 427 ? 36.019 6.587 -3.663 1.00 73.56 427 ILE A N 1
ATOM 3504 C CA . ILE A 1 427 ? 34.684 6.067 -4.007 1.00 73.56 427 ILE A CA 1
ATOM 3505 C C . ILE A 1 427 ? 34.453 6.039 -5.521 1.00 73.56 427 ILE A C 1
ATOM 3507 O O . ILE A 1 427 ? 33.913 5.069 -6.044 1.00 73.56 427 ILE A O 1
ATOM 3511 N N . TYR A 1 428 ? 34.877 7.087 -6.229 1.00 70.50 428 TYR A N 1
ATOM 3512 C CA . TYR A 1 428 ? 34.779 7.133 -7.685 1.00 70.50 428 TYR A CA 1
ATOM 3513 C C . TYR A 1 428 ? 35.627 6.048 -8.364 1.00 70.50 428 TYR A C 1
ATOM 3515 O O . TYR A 1 428 ? 35.142 5.389 -9.278 1.00 70.50 428 TYR A O 1
ATOM 3523 N N . ASN A 1 429 ? 36.861 5.831 -7.903 1.00 65.38 429 ASN A N 1
ATOM 3524 C CA . ASN A 1 429 ? 37.742 4.794 -8.440 1.00 65.38 429 ASN A CA 1
ATOM 3525 C C . ASN A 1 429 ? 37.225 3.378 -8.137 1.00 65.38 429 ASN A C 1
ATOM 3527 O O . ASN A 1 429 ? 37.331 2.506 -8.993 1.00 65.38 429 ASN A O 1
ATOM 3531 N N . ASP A 1 430 ? 36.647 3.166 -6.953 1.00 60.19 430 ASP A N 1
ATOM 3532 C CA . ASP A 1 430 ? 36.124 1.864 -6.524 1.00 60.19 430 ASP A CA 1
ATOM 3533 C C . ASP A 1 430 ? 34.854 1.467 -7.297 1.00 60.19 430 ASP A C 1
ATOM 3535 O O . ASP A 1 430 ? 34.656 0.295 -7.610 1.00 60.19 430 ASP A O 1
ATOM 3539 N N . LEU A 1 431 ? 33.980 2.434 -7.605 1.00 58.19 431 LEU A N 1
ATOM 3540 C CA . LEU A 1 431 ? 32.701 2.184 -8.285 1.00 58.19 431 LEU A CA 1
ATOM 3541 C C . LEU A 1 431 ? 32.758 2.399 -9.803 1.00 58.19 431 LEU A C 1
ATOM 3543 O O . LEU A 1 431 ? 31.889 1.913 -10.523 1.00 58.19 431 LEU A O 1
ATOM 3547 N N . GLY A 1 432 ? 33.726 3.170 -10.302 1.00 55.84 432 GLY A N 1
ATOM 3548 C CA . GLY A 1 432 ? 33.797 3.603 -11.702 1.00 55.84 432 GLY A CA 1
ATOM 3549 C C . GLY A 1 432 ? 32.735 4.641 -12.103 1.00 55.84 432 GLY A C 1
ATOM 3550 O O . GLY A 1 432 ? 32.688 5.064 -13.257 1.00 55.84 432 GLY A O 1
ATOM 3551 N N . TYR A 1 433 ? 31.877 5.071 -11.173 1.00 64.94 433 TYR A N 1
ATOM 3552 C CA . TYR A 1 433 ? 30.887 6.135 -11.355 1.00 64.94 433 TYR A CA 1
ATOM 3553 C C . TYR A 1 433 ? 30.683 6.917 -10.052 1.00 64.94 433 TYR A C 1
ATOM 3555 O O . TYR A 1 433 ? 31.065 6.472 -8.972 1.00 64.94 433 TYR A O 1
ATOM 3563 N N . TRP A 1 434 ? 30.074 8.107 -10.137 1.00 78.69 434 TRP A N 1
ATOM 3564 C CA . TRP A 1 434 ? 29.739 8.886 -8.942 1.00 78.69 434 TRP A CA 1
ATOM 3565 C C . TRP A 1 434 ? 28.365 8.483 -8.374 1.00 78.69 434 TRP A C 1
ATOM 3567 O O . TRP A 1 434 ? 27.355 8.746 -9.043 1.00 78.69 434 TRP A O 1
ATOM 3577 N N . PRO A 1 435 ? 28.297 7.903 -7.159 1.00 66.81 435 PRO A N 1
ATOM 3578 C CA . PRO A 1 435 ? 27.049 7.438 -6.558 1.00 66.81 435 PRO A CA 1
ATOM 3579 C C . PRO A 1 435 ? 26.111 8.590 -6.168 1.00 66.81 435 PRO A C 1
ATOM 3581 O O . PRO A 1 435 ? 26.531 9.700 -5.821 1.00 66.81 435 PRO A O 1
ATOM 3584 N N . LYS A 1 436 ? 24.802 8.328 -6.205 1.00 74.94 436 LYS A N 1
ATOM 3585 C CA . LYS A 1 436 ? 23.761 9.247 -5.723 1.00 74.94 436 LYS A CA 1
ATOM 3586 C C . LYS A 1 436 ? 23.819 9.356 -4.197 1.00 74.94 436 LYS A C 1
ATOM 3588 O O . LYS A 1 436 ? 24.268 8.446 -3.508 1.00 74.94 436 LYS A O 1
ATOM 3593 N N . GLN A 1 437 ? 23.278 10.444 -3.642 1.00 67.38 437 GLN A N 1
ATOM 3594 C CA . GLN A 1 437 ? 23.248 10.660 -2.188 1.00 67.38 437 GLN A CA 1
ATOM 3595 C C . GLN A 1 437 ? 22.620 9.481 -1.426 1.00 67.38 437 GLN A C 1
ATOM 3597 O O . GLN A 1 437 ? 23.142 9.081 -0.393 1.00 67.38 437 GLN A O 1
ATOM 3602 N N . LYS A 1 438 ? 21.542 8.889 -1.959 1.00 63.22 438 LYS A N 1
ATOM 3603 C CA . LYS A 1 438 ? 20.896 7.709 -1.368 1.00 63.22 438 LYS A CA 1
ATOM 3604 C C . LYS A 1 438 ? 21.831 6.489 -1.321 1.00 63.22 438 LYS A C 1
ATOM 3606 O O . LYS A 1 438 ? 21.903 5.840 -0.287 1.00 63.22 438 LYS A O 1
ATOM 3611 N N . GLU A 1 439 ? 22.592 6.241 -2.386 1.00 61.53 439 GLU A N 1
ATOM 3612 C CA . GLU A 1 439 ? 23.563 5.138 -2.458 1.00 61.53 439 GLU A CA 1
ATOM 3613 C C . GLU A 1 439 ? 24.722 5.363 -1.473 1.00 61.53 439 GLU A C 1
ATOM 3615 O O . GLU A 1 439 ? 25.116 4.448 -0.758 1.00 61.53 439 GLU A O 1
ATOM 3620 N N . LEU A 1 440 ? 25.208 6.603 -1.333 1.00 69.81 440 LEU A N 1
ATOM 3621 C CA . LEU A 1 440 ? 26.206 6.952 -0.312 1.00 69.81 440 LEU A CA 1
ATOM 3622 C C . LEU A 1 440 ? 25.685 6.718 1.116 1.00 69.81 440 LEU A C 1
ATOM 3624 O O . LEU A 1 440 ? 26.432 6.235 1.968 1.00 69.81 440 LEU A O 1
ATOM 3628 N N . CYS A 1 441 ? 24.414 7.031 1.383 1.00 64.19 441 CYS A N 1
ATOM 3629 C CA . CYS A 1 441 ? 23.774 6.752 2.670 1.00 64.19 441 CYS A CA 1
ATOM 3630 C C . CYS A 1 441 ? 23.657 5.243 2.940 1.00 64.19 441 CYS A C 1
ATOM 3632 O O . CYS A 1 441 ? 23.944 4.808 4.055 1.00 64.19 441 CYS A O 1
ATOM 3634 N N . GLU A 1 442 ? 23.283 4.453 1.930 1.00 59.84 442 GLU A N 1
ATOM 3635 C CA . GLU A 1 442 ? 23.184 2.986 1.999 1.00 59.84 442 GLU A CA 1
ATOM 3636 C C . GLU A 1 442 ? 24.557 2.320 2.197 1.00 59.84 442 GLU A C 1
ATOM 3638 O O . GLU A 1 442 ? 24.673 1.348 2.938 1.00 59.84 442 GLU A O 1
ATOM 3643 N N . MET A 1 443 ? 25.624 2.908 1.647 1.00 58.75 443 MET A N 1
ATOM 3644 C CA . MET A 1 443 ? 27.021 2.523 1.901 1.00 58.75 443 MET A CA 1
ATOM 3645 C C . MET A 1 443 ? 27.553 3.002 3.267 1.00 58.75 443 MET A C 1
ATOM 3647 O O . MET A 1 443 ? 28.735 2.832 3.576 1.00 58.75 443 MET A O 1
ATOM 3651 N N . GLY A 1 444 ? 26.717 3.651 4.085 1.00 64.38 444 GLY A N 1
ATOM 3652 C CA . GLY A 1 444 ? 27.090 4.176 5.399 1.00 64.38 444 GLY A CA 1
ATOM 3653 C C . GLY A 1 444 ? 27.970 5.432 5.362 1.00 64.38 444 GLY A C 1
ATOM 3654 O O . GLY A 1 444 ? 28.419 5.885 6.416 1.00 64.38 444 GLY A O 1
ATOM 3655 N N . ARG A 1 445 ? 28.189 6.041 4.187 1.00 77.00 445 ARG A N 1
ATOM 3656 C CA . ARG A 1 445 ? 29.046 7.224 3.968 1.00 77.00 445 ARG A CA 1
ATOM 3657 C C . ARG A 1 445 ? 28.325 8.553 4.205 1.00 77.00 445 ARG A C 1
ATOM 3659 O O . ARG A 1 445 ? 28.499 9.529 3.474 1.00 77.00 445 ARG A O 1
ATOM 3666 N N . ASN A 1 446 ? 27.521 8.610 5.266 1.00 76.75 446 ASN A N 1
ATOM 3667 C CA . ASN A 1 446 ? 26.829 9.833 5.692 1.00 76.75 446 ASN A CA 1
ATOM 3668 C C . ASN A 1 446 ? 27.814 10.941 6.117 1.00 76.75 446 ASN A C 1
ATOM 3670 O O . ASN A 1 446 ? 27.508 12.127 6.017 1.00 76.75 446 ASN A O 1
ATOM 3674 N N . ASP A 1 447 ? 29.008 10.545 6.564 1.00 79.62 447 ASP A N 1
ATOM 3675 C CA . ASP A 1 447 ? 30.137 11.420 6.877 1.00 79.62 447 ASP A CA 1
ATOM 3676 C C . ASP A 1 447 ? 30.634 12.190 5.642 1.00 79.62 447 ASP A C 1
ATOM 3678 O O . ASP A 1 447 ? 30.782 13.410 5.696 1.00 79.62 447 ASP A O 1
ATOM 3682 N N . LEU A 1 448 ? 30.811 11.495 4.514 1.00 81.06 448 LEU A N 1
ATOM 3683 C CA . LEU A 1 448 ? 31.242 12.088 3.251 1.00 81.06 448 LEU A CA 1
ATOM 3684 C C . LEU A 1 448 ? 30.151 12.979 2.648 1.00 81.06 448 LEU A C 1
ATOM 3686 O O . LEU A 1 448 ? 30.464 14.035 2.112 1.00 81.06 448 LEU A O 1
ATOM 3690 N N . VAL A 1 449 ? 28.872 12.606 2.777 1.00 81.31 449 VAL A N 1
ATOM 3691 C CA . VAL A 1 449 ? 27.744 13.456 2.344 1.00 81.31 449 VAL A CA 1
ATOM 3692 C C . VAL A 1 449 ? 27.768 14.805 3.071 1.00 81.31 449 VAL A C 1
ATOM 3694 O O . VAL A 1 449 ? 27.661 15.854 2.433 1.00 81.31 449 VAL A O 1
ATOM 3697 N N . ALA A 1 450 ? 27.969 14.793 4.392 1.00 78.50 450 ALA A N 1
ATOM 3698 C CA . ALA A 1 450 ? 28.072 16.014 5.186 1.00 78.50 450 ALA A CA 1
ATOM 3699 C C . ALA A 1 450 ? 29.323 16.840 4.832 1.00 78.50 450 ALA A C 1
ATOM 3701 O O . ALA A 1 450 ? 29.233 18.061 4.702 1.00 78.50 450 ALA A O 1
ATOM 3702 N N . ALA A 1 451 ? 30.474 16.187 4.627 1.00 82.44 451 ALA A N 1
ATOM 3703 C CA . ALA A 1 451 ? 31.717 16.856 4.242 1.00 82.44 451 ALA A CA 1
ATOM 3704 C C . ALA A 1 451 ? 31.628 17.497 2.846 1.00 82.44 451 ALA A C 1
ATOM 3706 O O . ALA A 1 451 ? 31.986 18.662 2.673 1.00 82.44 451 ALA A O 1
ATOM 3707 N N . LEU A 1 452 ? 31.059 16.788 1.867 1.00 83.69 452 LEU A N 1
ATOM 3708 C CA . LEU A 1 452 ? 30.822 17.316 0.525 1.00 83.69 452 LEU A CA 1
ATOM 3709 C C . LEU A 1 452 ? 29.909 18.534 0.558 1.00 83.69 452 LEU A C 1
ATOM 3711 O O . LEU A 1 452 ? 30.215 19.519 -0.098 1.00 83.69 452 LEU A O 1
ATOM 3715 N N . SER A 1 453 ? 28.825 18.503 1.336 1.00 81.38 453 SER A N 1
ATOM 3716 C CA . SER A 1 453 ? 27.919 19.651 1.449 1.00 81.38 453 SER A CA 1
ATOM 3717 C C . SER A 1 453 ? 28.578 20.885 2.068 1.00 81.38 453 SER A C 1
ATOM 3719 O O . SER A 1 453 ? 28.121 21.993 1.806 1.00 81.38 453 SER A O 1
ATOM 3721 N N . LYS A 1 454 ? 29.600 20.701 2.911 1.00 80.38 454 LYS A N 1
ATOM 3722 C CA . LYS A 1 454 ? 30.226 21.779 3.682 1.00 80.38 454 LYS A CA 1
ATOM 3723 C C . LYS A 1 454 ? 31.444 22.399 2.994 1.00 80.38 454 LYS A C 1
ATOM 3725 O O . LYS A 1 454 ? 31.649 23.597 3.145 1.00 80.38 454 LYS A O 1
ATOM 3730 N N . TYR A 1 455 ? 32.244 21.605 2.280 1.00 83.81 455 TYR A N 1
ATOM 3731 C CA . TYR A 1 455 ? 33.561 22.041 1.792 1.00 83.81 455 TYR A CA 1
ATOM 3732 C C . TYR A 1 455 ? 33.699 22.122 0.264 1.00 83.81 455 TYR A C 1
ATOM 3734 O O . TYR A 1 455 ? 34.652 22.732 -0.197 1.00 83.81 455 TYR A O 1
ATOM 3742 N N . ILE A 1 456 ? 32.816 21.496 -0.530 1.00 81.50 456 ILE A N 1
ATOM 3743 C CA . ILE A 1 456 ? 32.988 21.426 -2.002 1.00 81.50 456 ILE A CA 1
ATOM 3744 C C . ILE A 1 456 ? 31.670 21.634 -2.756 1.00 81.50 456 ILE A C 1
ATOM 3746 O O . ILE A 1 456 ? 31.572 22.437 -3.670 1.00 81.50 456 ILE A O 1
ATOM 3750 N N . GLY A 1 457 ? 30.641 20.868 -2.412 1.00 75.94 457 GLY A N 1
ATOM 3751 C CA . GLY A 1 457 ? 29.423 20.727 -3.200 1.00 75.94 457 GLY A CA 1
ATOM 3752 C C . GLY A 1 457 ? 29.573 19.706 -4.337 1.00 75.94 457 GLY A C 1
ATOM 3753 O O . GLY A 1 457 ? 30.596 19.597 -5.010 1.00 75.94 457 GLY A O 1
ATOM 3754 N N . VAL A 1 458 ? 28.513 18.933 -4.587 1.00 70.12 458 VAL A N 1
ATOM 3755 C CA . VAL A 1 458 ? 28.534 17.825 -5.567 1.00 70.12 458 VAL A CA 1
ATOM 3756 C C . VAL A 1 458 ? 28.750 18.317 -7.007 1.00 70.12 458 VAL A C 1
ATOM 3758 O O . VAL A 1 458 ? 29.347 17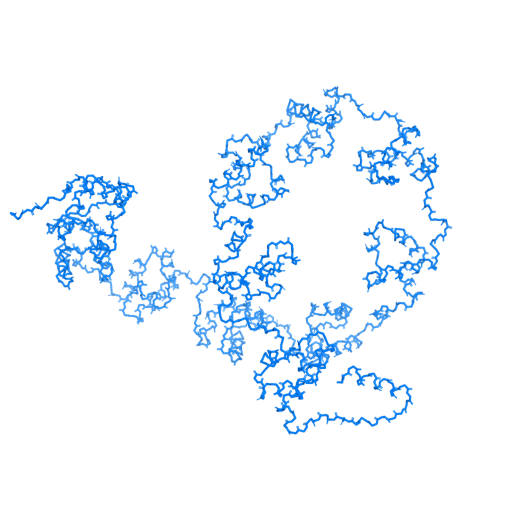.614 -7.821 1.00 70.12 458 VAL A O 1
ATOM 3761 N N . ALA A 1 459 ? 28.289 19.528 -7.334 1.00 61.50 459 ALA A N 1
ATOM 3762 C CA . ALA A 1 459 ? 28.464 20.118 -8.661 1.00 61.50 459 ALA A CA 1
ATOM 3763 C C . ALA A 1 459 ? 29.932 20.469 -8.948 1.00 61.50 459 ALA A C 1
ATOM 3765 O O . ALA A 1 459 ? 30.431 20.200 -10.039 1.00 61.50 459 ALA A O 1
ATOM 3766 N N . GLU A 1 460 ? 30.628 21.028 -7.962 1.00 74.31 460 GLU A N 1
ATOM 3767 C CA . GLU A 1 460 ? 32.036 21.392 -8.080 1.00 74.31 460 GLU A CA 1
ATOM 3768 C C . GLU A 1 460 ? 32.946 20.161 -8.038 1.00 74.31 460 GLU A C 1
ATOM 3770 O O . GLU A 1 460 ? 33.881 20.061 -8.830 1.00 74.31 460 GLU A O 1
ATOM 3775 N N . LEU A 1 461 ? 32.598 19.157 -7.225 1.00 80.38 461 LEU A N 1
ATOM 3776 C CA . LEU A 1 461 ? 33.242 17.845 -7.267 1.00 80.38 461 LEU A CA 1
ATOM 3777 C C . LEU A 1 461 ? 33.169 17.224 -8.673 1.00 80.38 461 LEU A C 1
ATOM 3779 O O . LEU A 1 461 ? 34.175 16.752 -9.199 1.00 80.38 461 LEU A O 1
ATOM 3783 N N . ARG A 1 462 ? 31.989 17.253 -9.309 1.00 71.56 462 ARG A N 1
ATOM 3784 C CA . ARG A 1 462 ? 31.809 16.731 -10.671 1.00 71.56 462 ARG A CA 1
ATOM 3785 C C . ARG A 1 462 ? 32.693 17.453 -11.686 1.00 71.56 462 ARG A C 1
ATOM 3787 O O . ARG A 1 462 ? 33.329 16.771 -12.482 1.00 71.56 462 ARG A O 1
ATOM 3794 N N . LYS A 1 463 ? 32.812 18.787 -11.608 1.00 74.31 463 LYS A N 1
ATOM 3795 C CA . LYS A 1 463 ? 33.766 19.556 -12.434 1.00 74.31 463 LYS A CA 1
ATOM 3796 C C . LYS A 1 463 ? 35.201 19.078 -12.218 1.00 74.31 463 LYS A C 1
ATOM 3798 O O . LYS A 1 463 ? 35.885 18.768 -13.188 1.00 74.31 463 LYS A O 1
ATOM 3803 N N . LYS A 1 464 ? 35.631 18.956 -10.955 1.00 76.69 464 LYS A N 1
ATOM 3804 C CA . LYS A 1 464 ? 36.989 18.518 -10.585 1.00 76.69 464 LYS A CA 1
ATOM 3805 C C . LYS A 1 464 ? 37.299 17.080 -11.030 1.00 76.69 464 LYS A C 1
ATOM 3807 O O . LYS A 1 464 ? 38.460 16.758 -11.249 1.00 76.69 464 LYS A O 1
ATOM 3812 N N . PHE A 1 465 ? 36.288 16.222 -11.187 1.00 73.19 465 PHE A N 1
ATOM 3813 C CA . PHE A 1 465 ? 36.440 14.844 -11.684 1.00 73.19 465 PHE A CA 1
ATOM 3814 C C . PHE A 1 465 ? 36.210 14.709 -13.202 1.00 73.19 465 PHE A C 1
ATOM 3816 O O . PHE A 1 465 ? 36.194 13.592 -13.711 1.00 73.19 465 PHE A O 1
ATOM 3823 N N . GLY A 1 466 ? 36.004 15.812 -13.936 1.00 64.56 466 GLY A N 1
ATOM 3824 C CA . GLY A 1 466 ? 35.707 15.776 -15.376 1.00 64.56 466 GLY A CA 1
ATOM 3825 C C . GLY A 1 466 ? 34.340 15.162 -15.713 1.00 64.56 466 GLY A C 1
ATOM 3826 O O . GLY A 1 466 ? 34.074 14.797 -16.857 1.00 64.56 466 GLY A O 1
ATOM 3827 N N . LEU A 1 467 ? 33.454 15.035 -14.722 1.00 61.00 467 LEU A N 1
ATOM 3828 C CA . LEU A 1 467 ? 32.113 14.485 -14.877 1.00 61.00 467 LEU A CA 1
ATOM 3829 C C . LEU A 1 467 ? 31.157 15.583 -15.347 1.00 61.00 467 LEU A C 1
ATOM 3831 O O . LEU A 1 467 ? 31.126 16.676 -14.777 1.00 61.00 467 LEU A O 1
ATOM 3835 N N . LYS A 1 468 ? 30.310 15.281 -16.344 1.00 52.25 468 LYS A N 1
ATOM 3836 C CA . LYS A 1 468 ? 29.282 16.221 -16.822 1.00 52.25 468 LYS A CA 1
ATOM 3837 C C . LYS A 1 468 ? 28.428 16.716 -15.641 1.00 52.25 468 LYS A C 1
ATOM 3839 O O . LYS A 1 468 ? 27.785 15.933 -14.927 1.00 52.25 468 LYS A O 1
ATOM 3844 N N . VAL A 1 469 ? 28.457 18.029 -15.414 1.00 48.81 469 VAL A N 1
ATOM 3845 C CA . VAL A 1 469 ? 27.689 18.711 -14.367 1.00 48.81 469 VAL A CA 1
ATOM 3846 C C . VAL A 1 469 ? 26.236 18.764 -14.811 1.00 48.81 469 VAL A C 1
ATOM 3848 O O . VAL A 1 469 ? 25.897 19.471 -15.753 1.00 48.81 469 VAL A O 1
ATOM 3851 N N . ILE A 1 470 ? 25.364 18.026 -14.128 1.00 48.59 470 ILE A N 1
ATOM 3852 C CA . ILE A 1 470 ? 23.919 18.098 -14.359 1.00 48.59 470 ILE A CA 1
ATOM 3853 C C . ILE A 1 470 ? 23.373 19.194 -13.445 1.00 48.59 470 ILE A C 1
ATOM 3855 O O . ILE A 1 470 ? 22.819 18.931 -12.381 1.00 48.59 470 ILE A O 1
ATOM 3859 N N . ARG A 1 471 ? 23.582 20.448 -13.840 1.00 40.53 471 ARG A N 1
ATOM 3860 C CA . ARG A 1 471 ? 22.653 21.517 -13.487 1.00 40.53 471 ARG A CA 1
ATOM 3861 C C . ARG A 1 471 ? 22.404 22.295 -14.759 1.00 40.53 471 ARG A C 1
ATOM 3863 O O . ARG A 1 471 ? 23.240 23.056 -15.229 1.00 40.53 471 ARG A O 1
ATOM 3870 N N . VAL A 1 472 ? 21.285 21.948 -15.359 1.00 45.97 472 VAL A N 1
ATOM 3871 C CA . VAL A 1 472 ? 20.812 22.504 -16.605 1.00 45.97 472 VAL A CA 1
ATOM 3872 C C . VAL A 1 472 ? 20.297 23.912 -16.292 1.00 45.97 472 VAL A C 1
ATOM 3874 O O . VAL A 1 472 ? 19.406 24.046 -15.458 1.00 45.97 472 VAL A O 1
ATOM 3877 N N . ALA A 1 473 ? 20.924 24.940 -16.867 1.00 40.62 473 ALA A N 1
ATOM 3878 C CA . ALA A 1 473 ? 20.498 26.331 -16.715 1.00 40.62 473 ALA A CA 1
ATOM 3879 C C . ALA A 1 473 ? 19.047 26.510 -17.202 1.00 40.62 473 ALA A C 1
ATOM 3881 O O . ALA A 1 473 ? 18.616 25.802 -18.120 1.00 40.62 473 ALA A O 1
ATOM 3882 N N . ASP A 1 474 ? 18.307 27.446 -16.598 1.00 35.09 474 ASP A N 1
ATOM 3883 C CA . ASP A 1 474 ? 16.977 27.828 -17.084 1.00 35.09 474 ASP A CA 1
ATOM 3884 C C . ASP A 1 474 ? 17.078 28.216 -18.570 1.00 35.09 474 ASP A C 1
ATOM 3886 O O . ASP A 1 474 ? 17.918 29.028 -18.952 1.00 35.09 474 ASP A O 1
ATOM 3890 N N . GLY A 1 475 ? 16.274 27.563 -19.417 1.00 55.53 475 GLY A N 1
ATOM 3891 C CA . GLY A 1 475 ? 16.269 27.754 -20.876 1.00 55.53 475 GLY A CA 1
ATOM 3892 C C . GLY A 1 475 ? 16.957 26.667 -21.719 1.00 55.53 475 GLY A C 1
ATOM 3893 O O . GLY A 1 475 ? 16.821 26.681 -22.935 1.00 55.53 475 GLY A O 1
ATOM 3894 N N . HIS A 1 476 ? 17.650 25.687 -21.130 1.00 57.06 476 HIS A N 1
ATOM 3895 C CA . HIS A 1 476 ? 18.280 24.597 -21.907 1.00 57.06 476 HIS A CA 1
ATOM 3896 C C . HIS A 1 476 ? 17.288 23.588 -22.494 1.00 57.06 476 HIS A C 1
ATOM 3898 O O . HIS A 1 476 ? 17.581 22.975 -23.517 1.00 57.06 476 HIS A O 1
ATOM 3904 N N . TRP A 1 477 ? 16.148 23.361 -21.836 1.00 62.28 477 TRP A N 1
ATOM 3905 C CA . TRP A 1 477 ? 15.105 22.471 -22.345 1.00 62.28 477 TRP A CA 1
ATOM 3906 C C . TRP A 1 477 ? 14.259 23.217 -23.374 1.00 62.28 477 TRP A C 1
ATOM 3908 O O . TRP A 1 477 ? 13.182 23.715 -23.062 1.00 62.28 477 TRP A O 1
ATOM 3918 N N . THR A 1 478 ? 14.787 23.310 -24.590 1.00 77.44 478 THR A N 1
ATOM 3919 C CA . THR A 1 478 ? 14.065 23.740 -25.783 1.00 77.44 478 THR A CA 1
ATOM 3920 C C . THR A 1 478 ? 13.506 22.511 -26.497 1.00 77.44 478 THR A C 1
ATOM 3922 O O . THR A 1 478 ? 13.938 21.380 -26.262 1.00 77.44 478 THR A O 1
ATOM 3925 N N . GLU A 1 479 ? 12.541 22.705 -27.392 1.00 76.12 479 GLU A N 1
ATOM 3926 C CA . GLU A 1 479 ? 12.001 21.603 -28.194 1.00 76.12 479 GLU A CA 1
ATOM 3927 C C . GLU A 1 479 ? 13.108 20.853 -28.958 1.00 76.12 479 GLU A C 1
ATOM 3929 O O . GLU A 1 479 ? 13.126 19.622 -28.996 1.00 76.12 479 GLU A O 1
ATOM 3934 N N . GLU A 1 480 ? 14.086 21.589 -29.487 1.00 71.81 480 GLU A N 1
ATOM 3935 C CA . GLU A 1 480 ? 15.216 21.045 -30.237 1.00 71.81 480 GLU A CA 1
ATOM 3936 C C . GLU A 1 480 ? 16.156 20.200 -29.363 1.00 71.81 480 GLU A C 1
ATOM 3938 O O . GLU A 1 480 ? 16.581 19.114 -29.770 1.00 71.81 480 GLU A O 1
ATOM 3943 N N . THR A 1 481 ? 16.447 20.634 -28.132 1.00 74.19 481 THR A N 1
ATOM 3944 C CA . THR A 1 481 ? 17.288 19.847 -27.218 1.00 74.19 481 THR A CA 1
ATOM 3945 C C . THR A 1 481 ? 16.564 18.603 -26.714 1.00 74.19 481 THR A C 1
ATOM 3947 O O . THR A 1 481 ? 17.176 17.535 -26.647 1.00 74.19 481 THR A O 1
ATOM 3950 N N . ILE A 1 482 ? 15.256 18.686 -26.447 1.00 78.38 482 ILE A N 1
ATOM 3951 C CA . ILE A 1 482 ? 14.432 17.517 -26.100 1.00 78.38 482 ILE A CA 1
ATOM 3952 C C . ILE A 1 482 ? 14.420 16.520 -27.265 1.00 78.38 482 ILE A C 1
ATOM 3954 O O . ILE A 1 482 ? 14.616 15.322 -27.044 1.00 78.38 482 ILE A O 1
ATOM 3958 N N . LEU A 1 483 ? 14.252 16.994 -28.503 1.00 77.75 483 LEU A N 1
ATOM 3959 C CA . LEU A 1 483 ? 14.241 16.150 -29.696 1.00 77.75 483 LEU A CA 1
ATOM 3960 C C . LEU A 1 483 ? 15.591 15.450 -29.915 1.00 77.75 483 LEU A C 1
ATOM 3962 O O . LEU A 1 483 ? 15.618 14.248 -30.181 1.00 77.75 483 LEU A O 1
ATOM 3966 N N . ASN A 1 484 ? 16.707 16.161 -29.742 1.00 72.25 484 ASN A N 1
ATOM 3967 C CA . ASN A 1 484 ? 18.054 15.595 -29.858 1.00 72.25 484 ASN A CA 1
ATOM 3968 C C . ASN A 1 484 ? 18.342 14.541 -28.778 1.00 72.25 484 ASN A C 1
ATOM 3970 O O . ASN A 1 484 ? 18.883 13.473 -29.072 1.00 72.25 484 ASN A O 1
ATOM 3974 N N . GLU A 1 485 ? 17.931 14.792 -27.536 1.00 78.38 485 GLU A N 1
ATOM 3975 C CA . GLU A 1 485 ? 18.051 13.824 -26.444 1.00 78.38 485 GLU A CA 1
ATOM 3976 C C . GLU A 1 485 ? 17.192 12.575 -26.686 1.00 78.38 485 GLU A C 1
ATOM 3978 O O . GLU A 1 485 ? 17.659 11.452 -26.484 1.00 78.38 485 GLU A O 1
ATOM 3983 N N . CYS A 1 486 ? 15.968 12.746 -27.189 1.00 78.44 486 CYS A N 1
ATOM 3984 C CA . CYS A 1 486 ? 15.119 11.626 -27.583 1.00 78.44 486 CYS A CA 1
ATOM 3985 C C . CYS A 1 486 ? 15.742 10.832 -28.742 1.00 78.44 486 CYS A C 1
ATOM 3987 O O . CYS A 1 486 ? 15.796 9.606 -28.668 1.00 78.44 486 CYS A O 1
ATOM 3989 N N . ARG A 1 487 ? 16.293 11.504 -29.764 1.00 79.06 487 ARG A N 1
ATOM 3990 C CA . ARG A 1 487 ? 16.999 10.867 -30.892 1.00 79.06 487 ARG A CA 1
ATOM 3991 C C . ARG A 1 487 ? 18.185 10.026 -30.417 1.00 79.06 487 ARG A C 1
ATOM 3993 O O . ARG A 1 487 ? 18.343 8.891 -30.852 1.00 79.06 487 ARG A O 1
ATOM 4000 N N . ASN A 1 488 ? 18.966 10.529 -29.463 1.00 71.62 488 ASN A N 1
ATOM 4001 C CA . ASN A 1 488 ? 20.082 9.785 -28.871 1.00 71.62 488 ASN A CA 1
ATOM 4002 C C . ASN A 1 488 ? 19.632 8.504 -28.154 1.00 71.62 488 ASN A C 1
ATOM 4004 O O . ASN A 1 488 ? 20.349 7.503 -28.175 1.00 71.62 488 ASN A O 1
ATOM 4008 N N . ILE A 1 489 ? 18.458 8.518 -27.517 1.00 75.19 489 ILE A N 1
ATOM 4009 C CA . ILE A 1 489 ? 17.889 7.333 -26.864 1.00 75.19 489 ILE A CA 1
ATOM 4010 C C . ILE A 1 489 ? 17.361 6.344 -27.901 1.00 75.19 489 ILE A C 1
ATOM 4012 O O . ILE A 1 489 ? 17.625 5.150 -27.779 1.00 75.19 489 ILE A O 1
ATOM 4016 N N . VAL A 1 490 ? 16.683 6.830 -28.941 1.00 75.00 490 VAL A N 1
ATOM 4017 C CA . VAL A 1 490 ? 16.205 5.996 -30.052 1.00 75.00 490 VAL A CA 1
ATOM 4018 C C . VAL A 1 490 ? 17.375 5.316 -30.762 1.00 75.00 490 VAL A C 1
ATOM 4020 O O . VAL A 1 490 ? 17.329 4.112 -30.976 1.00 75.00 490 VAL A O 1
ATOM 4023 N N . ASN A 1 491 ? 18.470 6.033 -31.019 1.00 68.12 491 ASN A N 1
ATOM 4024 C CA . ASN A 1 491 ? 19.667 5.463 -31.644 1.00 68.12 491 ASN A CA 1
ATOM 4025 C C . ASN A 1 491 ? 20.319 4.355 -30.800 1.00 68.12 491 ASN A C 1
ATOM 4027 O O . ASN A 1 491 ? 20.925 3.441 -31.349 1.00 68.12 491 ASN A O 1
ATOM 4031 N N . LYS A 1 492 ? 20.209 4.426 -29.467 1.00 64.69 492 LYS A N 1
ATOM 4032 C CA . LYS A 1 492 ? 20.764 3.409 -28.558 1.00 64.69 492 LYS A CA 1
ATOM 4033 C C . LYS A 1 492 ? 19.833 2.219 -28.346 1.00 64.69 492 LYS A C 1
ATOM 4035 O O . LYS A 1 492 ? 20.310 1.097 -28.218 1.00 64.69 492 LYS A O 1
ATOM 4040 N N . ASN A 1 493 ? 18.526 2.463 -28.284 1.00 66.50 493 ASN A N 1
ATOM 4041 C CA . ASN A 1 493 ? 17.543 1.478 -27.830 1.00 66.50 493 ASN A CA 1
ATOM 4042 C C . ASN A 1 493 ? 16.598 0.997 -28.944 1.00 66.50 493 ASN A C 1
ATOM 4044 O O . ASN A 1 493 ? 15.736 0.161 -28.686 1.00 66.50 493 ASN A O 1
ATOM 4048 N N . GLY A 1 494 ? 16.707 1.546 -30.154 1.00 60.59 494 GLY A N 1
ATOM 4049 C CA . GLY A 1 494 ? 15.834 1.265 -31.298 1.00 60.59 494 GLY A CA 1
ATOM 4050 C C . GLY A 1 494 ? 14.426 1.868 -31.203 1.00 60.59 494 GLY A C 1
ATOM 4051 O O . GLY A 1 494 ? 13.697 1.865 -32.189 1.00 60.59 494 GLY A O 1
ATOM 4052 N N . ASP A 1 495 ? 14.021 2.390 -30.043 1.00 75.69 495 ASP A N 1
ATOM 4053 C CA . ASP A 1 495 ? 12.715 3.018 -29.827 1.00 75.69 495 ASP A CA 1
ATOM 4054 C C . ASP A 1 495 ? 12.785 4.051 -28.689 1.00 75.69 495 ASP A C 1
ATOM 4056 O O . ASP A 1 495 ? 13.691 4.004 -27.854 1.00 75.69 495 ASP A O 1
ATOM 4060 N N . LEU A 1 496 ? 11.815 4.973 -28.631 1.00 79.56 496 LEU A N 1
ATOM 4061 C CA . LEU A 1 496 ? 11.667 5.925 -27.528 1.00 79.56 496 LEU A CA 1
ATOM 4062 C C . LEU A 1 496 ? 10.912 5.258 -26.357 1.00 79.56 496 LEU A C 1
ATOM 4064 O O . LEU A 1 496 ? 9.713 4.987 -26.496 1.00 79.56 496 LEU A O 1
ATOM 4068 N N . PRO A 1 497 ? 11.560 4.999 -25.203 1.00 77.25 497 PRO A N 1
ATOM 4069 C CA . PRO A 1 497 ? 10.944 4.311 -24.070 1.00 77.25 497 PRO A CA 1
ATOM 4070 C C . PRO A 1 497 ? 9.772 5.088 -23.456 1.00 77.25 497 PRO A C 1
ATOM 4072 O O . PRO A 1 497 ? 9.641 6.299 -23.620 1.00 77.25 497 PRO A O 1
ATOM 4075 N N . THR A 1 498 ? 8.918 4.387 -22.704 1.00 80.38 498 THR A N 1
ATOM 4076 C CA . THR A 1 498 ? 7.825 5.009 -21.935 1.00 80.38 498 THR A CA 1
ATOM 4077 C C . THR A 1 498 ? 8.366 5.827 -20.757 1.00 80.38 498 THR A C 1
ATOM 4079 O O . THR A 1 498 ? 9.533 5.697 -20.395 1.00 80.38 498 THR A O 1
ATOM 4082 N N . LYS A 1 499 ? 7.510 6.607 -20.079 1.00 80.25 499 LYS A N 1
ATOM 4083 C CA . LYS A 1 499 ? 7.876 7.330 -18.844 1.00 80.25 499 LYS A CA 1
ATOM 4084 C C . LYS A 1 499 ? 8.572 6.446 -17.806 1.00 80.25 499 LYS A C 1
ATOM 4086 O O . LYS A 1 499 ? 9.580 6.855 -17.238 1.00 80.25 499 LYS A O 1
ATOM 4091 N N . SER A 1 500 ? 8.052 5.236 -17.581 1.00 71.06 500 SER A N 1
ATOM 4092 C CA . SER A 1 500 ? 8.675 4.266 -16.670 1.00 71.06 500 SER A CA 1
ATOM 4093 C C . SER A 1 500 ? 10.034 3.811 -17.195 1.00 71.06 500 SER A C 1
ATOM 4095 O O . SER A 1 500 ? 11.007 3.836 -16.451 1.00 71.06 500 SER A O 1
ATOM 4097 N N . GLY A 1 501 ? 10.127 3.495 -18.491 1.00 70.19 501 GLY A N 1
ATOM 4098 C CA . GLY A 1 501 ? 11.382 3.078 -19.118 1.00 70.19 501 GLY A CA 1
ATOM 4099 C C . GLY A 1 501 ? 12.465 4.163 -19.092 1.00 70.19 501 GLY A C 1
ATOM 4100 O O . GLY A 1 501 ? 13.621 3.870 -18.813 1.00 70.19 501 GLY A O 1
ATOM 4101 N N . LEU A 1 502 ? 12.112 5.436 -19.300 1.00 73.19 502 LEU A N 1
ATOM 4102 C CA . LEU A 1 502 ? 13.051 6.547 -19.114 1.00 73.19 502 LEU A CA 1
ATOM 4103 C C . LEU A 1 502 ? 13.445 6.719 -17.642 1.00 73.19 502 LEU A C 1
ATOM 4105 O O . LEU A 1 502 ? 14.600 7.025 -17.362 1.00 73.19 502 LEU A O 1
ATOM 4109 N N . GLY A 1 503 ? 12.531 6.467 -16.701 1.00 62.72 503 GLY A N 1
ATOM 4110 C CA . GLY A 1 503 ? 12.836 6.432 -15.269 1.00 62.72 503 GLY A CA 1
ATOM 4111 C C . GLY A 1 503 ? 13.835 5.332 -14.890 1.00 62.72 503 GLY A C 1
ATOM 4112 O O . GLY A 1 503 ? 14.773 5.592 -14.138 1.00 62.72 503 GLY A O 1
ATOM 4113 N N . GLU A 1 504 ? 13.687 4.134 -15.459 1.00 63.34 504 GLU A N 1
ATOM 4114 C CA . GLU A 1 504 ? 14.617 3.004 -15.297 1.00 63.34 504 GLU A CA 1
ATOM 4115 C C . GLU A 1 504 ? 16.000 3.305 -15.892 1.00 63.34 504 GLU A C 1
ATOM 4117 O O . GLU A 1 504 ? 17.020 2.940 -15.313 1.00 63.34 504 GLU A O 1
ATOM 4122 N N . LEU A 1 505 ? 16.049 4.074 -16.983 1.00 60.41 505 LEU A N 1
ATOM 4123 C CA . LEU A 1 505 ? 17.286 4.597 -17.577 1.00 60.41 505 LEU A CA 1
ATOM 4124 C C . LEU A 1 505 ? 17.856 5.817 -16.829 1.00 60.41 505 LEU A C 1
ATOM 4126 O O . LEU A 1 505 ? 18.836 6.420 -17.269 1.00 60.41 505 LEU A O 1
ATOM 4130 N N . GLY A 1 506 ? 17.244 6.217 -15.710 1.00 59.91 506 GLY A N 1
ATOM 4131 C CA . GLY A 1 506 ? 17.667 7.365 -14.910 1.00 59.91 506 GLY A CA 1
ATOM 4132 C C . GLY A 1 506 ? 17.415 8.727 -15.565 1.00 59.91 506 GLY A C 1
ATOM 4133 O O . GLY A 1 506 ? 17.947 9.726 -15.085 1.00 59.91 506 GLY A O 1
ATOM 4134 N N . ARG A 1 507 ? 16.603 8.779 -16.627 1.00 72.38 507 ARG A N 1
ATOM 4135 C CA . ARG A 1 507 ? 16.233 9.968 -17.412 1.00 72.38 507 ARG A CA 1
ATOM 4136 C C . ARG A 1 507 ? 14.843 10.504 -17.063 1.00 72.38 507 ARG A C 1
ATOM 4138 O O . ARG A 1 507 ? 14.056 10.884 -17.931 1.00 72.38 507 ARG A O 1
ATOM 4145 N N . SER A 1 508 ? 14.528 10.543 -15.769 1.00 70.94 508 SER A N 1
ATOM 4146 C CA . SER A 1 508 ? 13.277 11.131 -15.266 1.00 70.94 508 SER A CA 1
ATOM 4147 C C . SER A 1 508 ? 13.168 12.632 -15.562 1.00 70.94 508 SER A C 1
ATOM 4149 O O . SER A 1 508 ? 12.062 13.163 -15.634 1.00 70.94 508 SER A O 1
ATOM 4151 N N . ASP A 1 509 ? 14.308 13.303 -15.744 1.00 73.12 509 ASP A N 1
ATOM 4152 C CA . ASP A 1 509 ? 14.415 14.688 -16.199 1.00 73.12 509 ASP A CA 1
ATOM 4153 C C . ASP A 1 509 ? 13.816 14.851 -17.601 1.00 73.12 509 ASP A C 1
ATOM 4155 O O . ASP A 1 509 ? 12.851 15.590 -17.770 1.00 73.12 509 ASP A O 1
ATOM 4159 N N . LEU A 1 510 ? 14.307 14.085 -18.578 1.00 76.12 510 LEU A N 1
ATOM 4160 C CA . LEU A 1 510 ? 13.807 14.096 -19.950 1.00 76.12 510 LEU A CA 1
ATOM 4161 C C . LEU A 1 510 ? 12.349 13.634 -20.005 1.00 76.12 510 LEU A C 1
ATOM 4163 O O . LEU A 1 510 ? 11.544 14.228 -20.715 1.00 76.12 510 LEU A O 1
ATOM 4167 N N . ALA A 1 511 ? 11.988 12.628 -19.206 1.00 79.31 511 ALA A N 1
ATOM 4168 C CA . ALA A 1 511 ? 10.619 12.135 -19.129 1.00 79.31 511 ALA A CA 1
ATOM 4169 C C . ALA A 1 511 ? 9.618 13.232 -18.733 1.00 79.31 511 ALA A C 1
ATOM 4171 O O . ALA A 1 511 ? 8.533 13.309 -19.309 1.00 79.31 511 ALA A O 1
ATOM 4172 N N . ALA A 1 512 ? 9.988 14.081 -17.772 1.00 76.62 512 ALA A N 1
ATOM 4173 C CA . ALA A 1 512 ? 9.169 15.210 -17.347 1.00 76.62 512 ALA A CA 1
ATOM 4174 C C . ALA A 1 512 ? 9.118 16.325 -18.404 1.00 76.62 512 ALA A C 1
ATOM 4176 O O . ALA A 1 512 ? 8.083 16.970 -18.557 1.00 76.62 512 ALA A O 1
ATOM 4177 N N . GLN A 1 513 ? 10.208 16.550 -19.145 1.00 82.12 513 GLN A N 1
ATOM 4178 C CA . GLN A 1 513 ? 10.251 17.585 -20.183 1.00 82.12 513 GLN A CA 1
ATOM 4179 C C . GLN A 1 513 ? 9.485 17.190 -21.444 1.00 82.12 513 GLN A C 1
ATOM 4181 O O . GLN A 1 513 ? 8.775 18.029 -21.994 1.00 82.12 513 GLN A O 1
ATOM 4186 N N . ILE A 1 514 ? 9.537 15.915 -21.842 1.00 81.00 514 ILE A N 1
ATOM 4187 C CA . ILE A 1 514 ? 8.690 15.358 -22.904 1.00 81.00 514 ILE A CA 1
ATOM 4188 C C . ILE A 1 514 ? 7.213 15.585 -22.561 1.00 81.00 514 ILE A C 1
ATOM 4190 O O . ILE A 1 514 ? 6.466 16.063 -23.404 1.00 81.00 514 ILE A O 1
ATOM 4194 N N . GLU A 1 515 ? 6.782 15.300 -21.324 1.00 81.62 515 GLU A N 1
ATOM 4195 C CA . GLU A 1 515 ? 5.384 15.512 -20.902 1.00 81.62 515 GLU A CA 1
ATOM 4196 C C . GLU A 1 515 ? 4.950 16.981 -20.949 1.00 81.62 515 GLU A C 1
ATOM 4198 O O . GLU A 1 515 ? 3.803 17.264 -21.281 1.00 81.62 515 GLU A O 1
ATOM 4203 N N . ARG A 1 516 ? 5.850 17.914 -20.625 1.00 76.19 516 ARG A N 1
ATOM 4204 C CA . ARG A 1 516 ? 5.548 19.353 -20.597 1.00 76.19 516 ARG A CA 1
ATOM 4205 C C . ARG A 1 516 ? 5.538 20.005 -21.982 1.00 76.19 516 ARG A C 1
ATOM 4207 O O . ARG A 1 516 ? 4.847 21.000 -22.149 1.00 76.19 516 ARG A O 1
ATOM 4214 N N . ASN A 1 517 ? 6.259 19.446 -22.955 1.00 73.94 517 ASN A N 1
ATOM 4215 C CA . ASN A 1 517 ? 6.476 20.043 -24.280 1.00 73.94 517 ASN A CA 1
ATOM 4216 C C . ASN A 1 517 ? 5.815 19.232 -25.414 1.00 73.94 517 ASN A C 1
ATOM 4218 O O . ASN A 1 517 ? 6.423 19.001 -26.451 1.00 73.94 517 ASN A O 1
ATOM 4222 N N . GLY A 1 518 ? 4.582 18.753 -25.212 1.00 71.25 518 GLY A N 1
ATOM 4223 C CA . GLY A 1 518 ? 3.786 18.097 -26.268 1.00 71.25 518 GLY A CA 1
ATOM 4224 C C . GLY A 1 518 ? 3.630 16.575 -26.144 1.00 71.25 518 GLY A C 1
ATOM 4225 O O . GLY A 1 518 ? 2.803 15.984 -26.837 1.00 71.25 518 GLY A O 1
ATOM 4226 N N . GLY A 1 519 ? 4.349 15.935 -25.220 1.00 79.44 519 GLY A N 1
ATOM 4227 C CA . GLY A 1 519 ? 4.150 14.536 -24.842 1.00 79.44 519 GLY A CA 1
ATOM 4228 C C . GLY A 1 519 ? 4.880 13.511 -25.716 1.00 79.44 519 GLY A C 1
ATOM 4229 O O . GLY A 1 519 ? 5.462 13.808 -26.757 1.00 79.44 519 GLY A O 1
ATOM 4230 N N . TYR A 1 520 ? 4.843 12.244 -25.288 1.00 80.75 520 TYR A N 1
ATOM 4231 C CA . TYR A 1 520 ? 5.578 11.154 -25.952 1.00 80.75 520 TYR A CA 1
ATOM 4232 C C . TYR A 1 520 ? 5.101 10.889 -27.378 1.00 80.75 520 TYR A C 1
ATOM 4234 O O . TYR A 1 520 ? 5.889 10.438 -28.198 1.00 80.75 520 TYR A O 1
ATOM 4242 N N . TYR A 1 521 ? 3.828 11.136 -27.685 1.00 75.94 521 TYR A N 1
ATOM 4243 C CA . TYR A 1 521 ? 3.321 10.971 -29.046 1.00 75.94 521 TYR A CA 1
ATOM 4244 C C . TYR A 1 521 ? 3.971 11.983 -30.001 1.00 75.94 521 TYR A C 1
ATOM 4246 O O . TYR A 1 521 ? 4.506 11.577 -31.026 1.00 75.94 521 TYR A O 1
ATOM 4254 N N . TYR A 1 522 ? 4.005 13.260 -29.607 1.00 80.25 522 TYR A N 1
ATOM 4255 C CA . TYR A 1 522 ? 4.574 14.359 -30.387 1.00 80.25 522 TYR A CA 1
ATOM 4256 C C . TYR A 1 522 ? 6.045 14.121 -30.747 1.00 80.25 522 TYR A C 1
ATOM 4258 O O . TYR A 1 522 ? 6.423 14.126 -31.917 1.00 80.25 522 TYR A O 1
ATOM 4266 N N . PHE A 1 523 ? 6.876 13.810 -29.748 1.00 82.44 523 PHE A N 1
ATOM 4267 C CA . PHE A 1 523 ? 8.294 13.547 -29.994 1.00 82.44 523 PHE A CA 1
ATOM 4268 C C . PHE A 1 523 ? 8.542 12.220 -30.725 1.00 82.44 523 PHE A C 1
ATOM 4270 O O . PHE A 1 523 ? 9.527 12.117 -31.446 1.00 82.44 523 PHE A O 1
ATOM 4277 N N . ARG A 1 524 ? 7.666 11.210 -30.605 1.00 82.44 524 ARG A N 1
ATOM 4278 C CA . ARG A 1 524 ? 7.762 9.982 -31.421 1.00 82.44 524 ARG A CA 1
ATOM 4279 C C . ARG A 1 524 ? 7.478 10.261 -32.890 1.00 82.44 524 ARG A C 1
ATOM 4281 O O . ARG A 1 524 ? 8.232 9.791 -33.732 1.00 82.44 524 ARG A O 1
ATOM 4288 N N . GLU A 1 525 ? 6.450 11.051 -33.182 1.00 79.81 525 GLU A N 1
ATOM 4289 C CA . GLU A 1 525 ? 6.090 11.449 -34.545 1.00 79.81 525 GLU A CA 1
ATOM 4290 C C . GLU A 1 525 ? 7.213 12.267 -35.201 1.00 79.81 525 GLU A C 1
ATOM 4292 O O . GLU A 1 525 ? 7.662 11.927 -36.293 1.00 79.81 525 GLU A O 1
ATOM 4297 N N . LYS A 1 526 ? 7.778 13.252 -34.487 1.00 79.94 526 LYS A N 1
ATOM 4298 C CA . LYS A 1 526 ? 8.950 14.030 -34.941 1.00 79.94 526 LYS A CA 1
ATOM 4299 C C . LYS A 1 526 ? 10.221 13.191 -35.142 1.00 79.94 526 LYS A C 1
ATOM 4301 O O . LYS A 1 526 ? 11.135 13.623 -35.840 1.00 79.94 526 LYS A O 1
ATOM 4306 N N . LEU A 1 527 ? 10.296 12.010 -34.527 1.00 76.50 527 LEU A N 1
ATOM 4307 C CA . LEU A 1 527 ? 11.390 11.047 -34.693 1.00 76.50 527 LEU A CA 1
ATOM 4308 C C . LEU A 1 527 ? 11.067 9.940 -35.708 1.00 76.50 527 LEU A C 1
ATOM 4310 O O . LEU A 1 527 ? 11.862 9.015 -35.850 1.00 76.50 527 LEU A O 1
ATOM 4314 N N . GLY A 1 528 ? 9.923 10.011 -36.400 1.00 74.19 528 GLY A N 1
ATOM 4315 C CA . GLY A 1 528 ? 9.505 9.009 -37.386 1.00 74.19 528 GLY A CA 1
ATOM 4316 C C . GLY A 1 528 ? 9.100 7.658 -36.781 1.00 74.19 528 GLY A C 1
ATOM 4317 O O . GLY A 1 528 ? 9.071 6.650 -37.482 1.00 74.19 528 GLY A O 1
ATOM 4318 N N . LEU A 1 529 ? 8.805 7.608 -35.478 1.00 72.62 529 LEU A N 1
ATOM 4319 C CA . LEU A 1 529 ? 8.396 6.396 -34.768 1.00 72.62 529 LEU A CA 1
ATOM 4320 C C . LEU A 1 529 ? 6.870 6.271 -34.714 1.00 72.62 529 LEU A C 1
ATOM 4322 O O . LEU A 1 529 ? 6.156 7.248 -34.491 1.00 72.62 529 LEU A O 1
ATOM 4326 N N . SER A 1 530 ? 6.354 5.041 -34.806 1.00 59.62 530 SER A N 1
ATOM 4327 C CA . SER A 1 530 ? 4.913 4.786 -34.700 1.00 59.62 530 SER A CA 1
ATOM 4328 C C . SER A 1 530 ? 4.359 5.200 -33.324 1.00 59.62 530 SER A C 1
ATOM 4330 O O . SER A 1 530 ? 4.911 4.876 -32.260 1.00 59.62 530 SER A O 1
ATOM 4332 N N . GLY A 1 531 ? 3.268 5.972 -33.337 1.00 56.12 531 GLY A N 1
ATOM 4333 C CA . GLY A 1 531 ? 2.615 6.496 -32.138 1.00 56.12 531 GLY A CA 1
ATOM 4334 C C . GLY A 1 531 ? 1.839 5.412 -31.385 1.00 56.12 531 GLY A C 1
ATOM 4335 O O . GLY A 1 531 ? 1.071 4.664 -31.981 1.00 56.12 531 GLY A O 1
ATOM 4336 N N . ARG A 1 532 ? 2.026 5.311 -30.060 1.00 57.47 532 ARG A N 1
ATOM 4337 C CA . ARG A 1 532 ? 1.432 4.224 -29.250 1.00 57.47 532 ARG A CA 1
ATOM 4338 C C . ARG A 1 532 ? 0.112 4.576 -28.535 1.00 57.47 532 ARG A C 1
ATOM 4340 O O . ARG A 1 532 ? -0.540 3.647 -28.076 1.00 57.47 532 ARG A O 1
ATOM 4347 N N . LYS A 1 533 ? -0.276 5.862 -28.434 1.00 56.59 533 LYS A N 1
ATOM 4348 C CA . LYS A 1 533 ? -1.612 6.418 -28.061 1.00 56.59 533 LYS A CA 1
ATOM 4349 C C . LYS A 1 533 ? -1.541 7.961 -27.998 1.00 56.59 533 LYS A C 1
ATOM 4351 O O . LYS A 1 533 ? -0.502 8.485 -27.598 1.00 56.59 533 LYS A O 1
ATOM 4356 N N . LYS A 1 534 ? -2.618 8.675 -28.372 1.00 58.19 534 LYS A N 1
ATOM 4357 C CA . LYS A 1 534 ? -2.748 10.147 -28.229 1.00 58.19 534 LYS A CA 1
ATOM 4358 C C . LYS A 1 534 ? -2.948 10.522 -26.741 1.00 58.19 534 LYS A C 1
ATOM 4360 O O . LYS A 1 534 ? -3.497 9.728 -25.979 1.00 58.19 534 LYS A O 1
ATOM 4365 N N . GLN A 1 535 ? -2.451 11.684 -26.305 1.00 52.22 535 GLN A N 1
ATOM 4366 C CA . GLN A 1 535 ? -2.351 12.072 -24.883 1.00 52.22 535 GLN A CA 1
ATOM 4367 C C . GLN A 1 535 ? -3.663 12.578 -24.240 1.00 52.22 535 GLN A C 1
ATOM 4369 O O . GLN A 1 535 ? -4.626 12.902 -24.932 1.00 52.22 535 GLN A O 1
ATOM 4374 N N . TYR A 1 536 ? -3.678 12.693 -22.903 1.00 40.22 536 TYR A N 1
ATOM 4375 C CA . TYR A 1 536 ? -4.763 13.316 -22.124 1.00 40.22 536 TYR A CA 1
ATOM 4376 C C . TYR A 1 536 ? -4.987 14.772 -22.576 1.00 40.22 536 TYR A C 1
ATOM 4378 O O . TYR A 1 536 ? -4.025 15.534 -22.639 1.00 40.22 536 TYR A O 1
ATOM 4386 N N . LYS A 1 537 ? -6.242 15.142 -22.884 1.00 61.06 537 LYS A N 1
ATOM 4387 C CA . LYS A 1 537 ? -6.677 16.433 -23.476 1.00 61.06 537 LYS A CA 1
ATOM 4388 C C . LYS A 1 537 ? -6.261 16.715 -24.930 1.00 61.06 537 LYS A C 1
ATOM 4390 O O . LYS A 1 537 ? -6.357 17.852 -25.373 1.00 61.06 537 LYS A O 1
ATOM 4395 N N . PHE A 1 538 ? -5.818 15.711 -25.691 1.00 68.56 538 PHE A N 1
ATOM 4396 C CA . PHE A 1 538 ? -5.590 15.882 -27.134 1.00 68.56 538 PHE A CA 1
ATOM 4397 C C . PHE A 1 538 ? -6.885 16.216 -27.894 1.00 68.56 538 PHE A C 1
ATOM 4399 O O . PHE A 1 538 ? -6.879 17.046 -28.800 1.00 68.56 538 PHE A O 1
ATOM 4406 N N . TRP A 1 539 ? -7.988 15.576 -27.507 1.00 72.69 539 TRP A N 1
ATOM 4407 C CA . TRP A 1 539 ? -9.303 15.801 -28.090 1.00 72.69 539 TRP A CA 1
ATOM 4408 C C . TRP A 1 539 ? -9.852 17.145 -27.605 1.00 72.69 539 TRP A C 1
ATOM 4410 O O . TRP A 1 539 ? -10.315 17.265 -26.476 1.00 72.69 539 TRP A O 1
ATOM 4420 N N . THR A 1 540 ? -9.705 18.164 -28.449 1.00 82.62 540 THR A N 1
ATOM 4421 C CA . THR A 1 540 ? -10.434 19.438 -28.382 1.00 82.62 540 THR A CA 1
ATOM 4422 C C . THR A 1 540 ? -11.411 19.496 -29.549 1.00 82.62 540 THR A C 1
ATOM 4424 O O . THR A 1 540 ? -11.353 18.645 -30.443 1.00 82.62 540 THR A O 1
ATOM 4427 N N . LYS A 1 541 ? -12.297 20.494 -29.591 1.00 79.19 541 LYS A N 1
ATOM 4428 C CA . LYS A 1 541 ? -13.225 20.667 -30.715 1.00 79.19 541 LYS A CA 1
ATOM 4429 C C . LYS A 1 541 ? -12.467 20.781 -32.049 1.00 79.19 541 LYS A C 1
ATOM 4431 O O . LYS A 1 541 ? -12.787 20.076 -33.000 1.00 79.19 541 LYS A O 1
ATOM 4436 N N . GLU A 1 542 ? -11.397 21.568 -32.078 1.00 80.00 542 GLU A N 1
ATOM 4437 C CA . GLU A 1 542 ? -10.554 21.817 -33.254 1.00 80.00 542 GLU A CA 1
ATOM 4438 C C . GLU A 1 542 ? -9.792 20.556 -33.683 1.00 80.00 542 GLU A C 1
ATOM 4440 O O . GLU A 1 542 ? -9.840 20.164 -34.846 1.00 80.00 542 GLU A O 1
ATOM 4445 N N . ASN A 1 543 ? -9.148 19.862 -32.737 1.00 78.38 543 ASN A N 1
ATOM 4446 C CA . ASN A 1 543 ? -8.371 18.654 -33.038 1.00 78.38 543 ASN A CA 1
ATOM 4447 C C . ASN A 1 543 ? -9.255 17.463 -33.433 1.00 78.38 543 ASN A C 1
ATOM 4449 O O . ASN A 1 543 ? -8.840 16.614 -34.218 1.00 78.38 543 ASN A O 1
ATOM 4453 N N . THR A 1 544 ? -10.474 17.392 -32.893 1.00 80.62 544 THR A N 1
ATOM 4454 C CA . THR A 1 544 ? -11.452 16.353 -33.248 1.00 80.62 544 THR A CA 1
ATOM 4455 C C . THR A 1 544 ? -11.934 16.531 -34.686 1.00 80.62 544 THR A C 1
ATOM 4457 O O . THR A 1 544 ? -12.018 15.546 -35.415 1.00 80.62 544 THR A O 1
ATOM 4460 N N . TYR A 1 545 ? -12.189 17.774 -35.113 1.00 83.00 545 TYR A N 1
ATOM 4461 C CA . TYR A 1 545 ? -12.495 18.083 -36.510 1.00 83.00 545 TYR A CA 1
ATOM 4462 C C . TYR A 1 545 ? -11.301 17.795 -37.426 1.00 83.00 545 TYR A C 1
ATOM 4464 O O . TYR A 1 545 ? -11.452 17.081 -38.410 1.00 83.00 545 TYR A O 1
ATOM 4472 N N . ALA A 1 546 ? -10.103 18.270 -37.072 1.00 80.69 546 ALA A N 1
ATOM 4473 C CA . ALA A 1 546 ? -8.906 18.101 -37.895 1.00 80.69 546 ALA A CA 1
ATOM 4474 C C . ALA A 1 546 ? -8.553 16.624 -38.146 1.00 80.69 546 ALA A C 1
ATOM 4476 O O . ALA A 1 546 ? -8.229 16.252 -39.271 1.00 80.69 546 ALA A O 1
ATOM 4477 N N . GLU A 1 547 ? -8.651 15.761 -37.128 1.00 81.31 547 GLU A N 1
ATOM 4478 C CA . GLU A 1 547 ? -8.405 14.325 -37.320 1.00 81.31 547 GLU A CA 1
ATOM 4479 C C . GLU A 1 547 ? -9.524 13.634 -38.112 1.00 81.31 547 GLU A C 1
ATOM 4481 O O . GLU A 1 547 ? -9.244 12.714 -38.877 1.00 81.31 547 GLU A O 1
ATOM 4486 N N . ALA A 1 548 ? -10.780 14.077 -37.984 1.00 79.31 548 ALA A N 1
ATOM 4487 C CA . ALA A 1 548 ? -11.865 13.576 -38.828 1.00 79.31 548 ALA A CA 1
ATOM 4488 C C . ALA A 1 548 ? -11.678 13.987 -40.300 1.00 79.31 548 ALA A C 1
ATOM 4490 O O . ALA A 1 548 ? -11.865 13.155 -41.186 1.00 79.31 548 ALA A O 1
ATOM 4491 N N . ASN A 1 549 ? -11.233 15.222 -40.549 1.00 80.06 549 ASN A N 1
ATOM 4492 C CA . ASN A 1 549 ? -10.928 15.744 -41.881 1.00 80.06 549 ASN A CA 1
ATOM 4493 C C . ASN A 1 549 ? -9.772 14.998 -42.543 1.00 80.06 549 ASN A C 1
ATOM 4495 O O . ASN A 1 549 ? -9.858 14.563 -43.682 1.00 80.06 549 ASN A O 1
ATOM 4499 N N . LYS A 1 550 ? -8.695 14.778 -41.789 1.00 80.69 550 LYS A N 1
ATOM 4500 C CA . LYS A 1 550 ? -7.530 14.037 -42.268 1.00 80.69 550 LYS A CA 1
ATOM 4501 C C . LYS A 1 550 ? -7.882 12.600 -42.662 1.00 80.69 550 LYS A C 1
ATOM 4503 O O . LYS A 1 550 ? -7.328 12.067 -43.618 1.00 80.69 550 LYS A O 1
ATOM 4508 N N . LEU A 1 551 ? -8.785 11.957 -41.918 1.00 76.81 551 LEU A N 1
ATOM 4509 C CA . LEU A 1 551 ? -9.285 10.626 -42.268 1.00 76.81 551 LEU A CA 1
ATOM 4510 C C . LEU A 1 551 ? -10.192 10.656 -43.497 1.00 76.81 551 LEU A C 1
ATOM 4512 O O . LEU A 1 551 ? -10.113 9.738 -44.305 1.00 76.81 551 LEU A O 1
ATOM 4516 N N . TYR A 1 552 ? -11.008 11.700 -43.647 1.00 76.06 552 TYR A N 1
ATOM 4517 C CA . TYR A 1 552 ? -11.814 11.924 -44.842 1.00 76.06 552 TYR A CA 1
ATOM 4518 C C . TYR A 1 552 ? -10.940 12.036 -46.095 1.00 76.06 552 TYR A C 1
ATOM 4520 O O . TYR A 1 552 ? -11.114 11.265 -47.032 1.00 76.06 552 TYR A O 1
ATOM 4528 N N . GLU A 1 553 ? -9.935 12.913 -46.069 1.00 76.00 553 GLU A N 1
ATOM 4529 C CA . GLU A 1 553 ? -8.984 13.098 -47.172 1.00 76.00 553 GLU A CA 1
ATOM 4530 C C . GLU A 1 553 ? -8.222 11.807 -47.507 1.00 76.00 553 GLU A C 1
ATOM 4532 O O . GLU A 1 553 ? -7.951 11.524 -48.671 1.00 76.00 553 GLU A O 1
ATOM 4537 N N . ALA A 1 554 ? -7.883 11.002 -46.494 1.00 73.56 554 ALA A N 1
ATOM 4538 C CA . ALA A 1 554 ? -7.149 9.755 -46.688 1.00 73.56 554 ALA A CA 1
ATOM 4539 C C . ALA A 1 554 ? -8.004 8.608 -47.257 1.00 73.56 554 ALA A C 1
ATOM 4541 O O . ALA A 1 554 ? -7.461 7.731 -47.928 1.00 73.56 554 ALA A O 1
ATOM 4542 N N . LEU A 1 555 ? -9.305 8.573 -46.952 1.00 66.94 555 LEU A N 1
ATOM 4543 C CA . LEU A 1 555 ? -10.213 7.485 -47.338 1.00 66.94 555 LEU A CA 1
ATOM 4544 C C . LEU A 1 555 ? -11.115 7.846 -48.527 1.00 66.94 555 LEU A C 1
ATOM 4546 O O . LEU A 1 555 ? -11.690 6.952 -49.139 1.00 66.94 555 LEU A O 1
ATOM 4550 N N . GLY A 1 556 ? -11.253 9.134 -48.849 1.00 64.75 556 GLY A N 1
ATOM 4551 C CA . GLY A 1 556 ? -12.186 9.635 -49.863 1.00 64.75 556 GLY A CA 1
ATOM 4552 C C . GLY A 1 556 ? -13.658 9.600 -49.433 1.00 64.75 556 GLY A C 1
ATOM 4553 O O . GLY A 1 556 ? -14.533 9.884 -50.238 1.00 64.75 556 GLY A O 1
ATOM 4554 N N . HIS A 1 557 ? -13.948 9.236 -48.182 1.00 69.38 557 HIS A N 1
ATOM 4555 C CA . HIS A 1 557 ? -15.278 9.281 -47.580 1.00 69.38 557 HIS A CA 1
ATOM 4556 C C . HIS A 1 557 ? -15.167 9.403 -46.057 1.00 69.38 557 HIS A C 1
ATOM 4558 O O . HIS A 1 557 ? -14.133 9.108 -45.451 1.00 69.38 557 HIS A O 1
ATOM 4564 N N . PHE A 1 558 ? -16.259 9.777 -45.386 1.00 70.69 558 PHE A N 1
ATOM 4565 C CA . PHE A 1 558 ? -16.232 9.904 -43.929 1.00 70.69 558 PHE A CA 1
ATOM 4566 C C . PHE A 1 558 ? -16.146 8.522 -43.244 1.00 70.69 558 PHE A C 1
ATOM 4568 O O . PHE A 1 558 ? -16.970 7.650 -43.541 1.00 70.69 558 PHE A O 1
ATOM 4575 N N . PRO A 1 559 ? -15.198 8.310 -42.307 1.00 64.44 559 PRO A N 1
ATOM 4576 C CA . PRO A 1 559 ? -14.843 6.983 -41.798 1.00 64.44 559 PRO A CA 1
ATOM 4577 C C . PRO A 1 559 ? -16.004 6.249 -41.106 1.00 64.44 559 PRO A C 1
ATOM 4579 O O . PRO A 1 559 ? -16.748 6.822 -40.300 1.00 64.44 559 PRO A O 1
ATOM 4582 N N . THR A 1 560 ? -16.132 4.950 -41.388 1.00 66.75 560 THR A N 1
ATOM 4583 C CA . THR A 1 560 ? -17.075 4.023 -40.740 1.00 66.75 560 THR A CA 1
ATOM 4584 C C . THR A 1 560 ? -16.532 3.478 -39.412 1.00 66.75 560 THR A C 1
ATOM 4586 O O . THR A 1 560 ? -15.342 3.558 -39.110 1.00 66.75 560 THR A O 1
ATOM 4589 N N . GLU A 1 561 ? -17.403 2.892 -38.582 1.00 57.62 561 GLU A N 1
ATOM 4590 C CA . GLU A 1 561 ? -17.011 2.329 -37.277 1.00 57.62 561 GLU A CA 1
ATOM 4591 C C . GLU A 1 561 ? -15.993 1.175 -37.405 1.00 57.62 561 GLU A C 1
ATOM 4593 O O . GLU A 1 561 ? -15.088 1.049 -36.576 1.00 57.62 561 GLU A O 1
ATOM 4598 N N . ASP A 1 562 ? -16.092 0.371 -38.469 1.00 58.31 562 ASP A N 1
ATOM 4599 C CA . ASP A 1 562 ? -15.154 -0.721 -38.755 1.00 58.31 562 ASP A CA 1
ATOM 4600 C C . ASP A 1 562 ? -13.780 -0.192 -39.203 1.00 58.31 562 ASP A C 1
ATOM 4602 O O . ASP A 1 562 ? -12.739 -0.673 -38.751 1.00 58.31 562 ASP A O 1
ATOM 4606 N N . GLU A 1 563 ? -13.756 0.872 -40.007 1.00 65.25 563 GLU A N 1
ATOM 4607 C CA . GLU A 1 563 ? -12.521 1.537 -40.439 1.00 65.25 563 GLU A CA 1
ATOM 4608 C C . GLU A 1 563 ? -11.817 2.239 -39.281 1.00 65.25 563 GLU A C 1
ATOM 4610 O O . GLU A 1 563 ? -10.602 2.110 -39.127 1.00 65.25 563 GLU A O 1
ATOM 4615 N N . LEU A 1 564 ? -12.564 2.888 -38.383 1.00 70.19 564 LEU A N 1
ATOM 4616 C CA . LEU A 1 564 ? -11.998 3.441 -37.149 1.00 70.19 564 LEU A CA 1
ATOM 4617 C C . LEU A 1 564 ? -11.348 2.354 -36.282 1.00 70.19 564 LEU A C 1
ATOM 4619 O O . LEU A 1 564 ? -10.309 2.595 -35.657 1.00 70.19 564 LEU A O 1
ATOM 4623 N N . SER A 1 565 ? -11.919 1.146 -36.272 1.00 61.50 565 SER A N 1
ATOM 4624 C CA . SER A 1 565 ? -11.352 -0.010 -35.574 1.00 61.50 565 SER A CA 1
ATOM 4625 C C . SER A 1 565 ? -10.077 -0.528 -36.255 1.00 61.50 565 SER A C 1
ATOM 4627 O O . SER A 1 565 ? -9.047 -0.694 -35.592 1.00 61.50 565 SER A O 1
ATOM 4629 N N . LYS A 1 566 ? -10.093 -0.692 -37.586 1.00 64.50 566 LYS A N 1
ATOM 4630 C CA . LYS A 1 566 ? -8.942 -1.132 -38.401 1.00 64.50 566 LYS A CA 1
ATOM 4631 C C . LYS A 1 566 ? -7.764 -0.156 -38.344 1.00 64.50 566 LYS A C 1
ATOM 4633 O O . LYS A 1 566 ? -6.621 -0.588 -38.185 1.00 64.50 566 LYS A O 1
ATOM 4638 N N . HIS A 1 567 ? -8.033 1.150 -38.367 1.00 58.88 567 HIS A N 1
ATOM 4639 C CA . HIS A 1 567 ? -7.022 2.203 -38.230 1.00 58.88 567 HIS A CA 1
ATOM 4640 C C . HIS A 1 567 ? -6.599 2.471 -36.772 1.00 58.88 567 HIS A C 1
ATOM 4642 O O . HIS A 1 567 ? -5.711 3.286 -36.529 1.00 58.88 567 HIS A O 1
ATOM 4648 N N . LYS A 1 568 ? -7.161 1.742 -35.791 1.00 60.62 568 LYS A N 1
ATOM 4649 C CA . LYS A 1 568 ? -6.866 1.852 -34.347 1.00 60.62 568 LYS A CA 1
ATOM 4650 C C . LYS A 1 568 ? -7.170 3.236 -33.745 1.00 60.62 568 LYS A C 1
ATOM 4652 O O . LYS A 1 568 ? -6.514 3.648 -32.786 1.00 60.62 568 LYS A O 1
ATOM 4657 N N . ILE A 1 569 ? -8.186 3.934 -34.257 1.00 63.88 569 ILE A N 1
ATOM 4658 C CA . ILE A 1 569 ? -8.634 5.262 -33.793 1.00 63.88 569 ILE A CA 1
ATOM 4659 C C . ILE A 1 569 ? -10.045 5.147 -33.195 1.00 63.88 569 ILE A C 1
ATOM 4661 O O . ILE A 1 569 ? -10.991 5.825 -33.586 1.00 63.88 569 ILE A O 1
ATOM 4665 N N . SER A 1 570 ? -10.204 4.282 -32.191 1.00 59.31 570 SER A N 1
ATOM 4666 C CA . SER A 1 570 ? -11.499 4.073 -31.522 1.00 59.31 570 SER A CA 1
ATOM 4667 C C . SER A 1 570 ? -11.952 5.267 -30.668 1.00 59.31 570 SER A C 1
ATOM 4669 O O . SER A 1 570 ? -13.107 5.338 -30.260 1.00 59.31 570 SER A O 1
ATOM 4671 N N . THR A 1 571 ? -11.048 6.206 -30.372 1.00 71.56 571 THR A N 1
ATOM 4672 C CA . THR A 1 571 ? -11.299 7.353 -29.484 1.00 71.56 571 THR A CA 1
ATOM 4673 C C . THR A 1 571 ? -11.905 8.565 -30.197 1.00 71.56 571 THR A C 1
ATOM 4675 O O . THR A 1 571 ? -12.408 9.456 -29.519 1.00 71.56 571 THR A O 1
ATOM 4678 N N . LEU A 1 572 ? -11.906 8.606 -31.538 1.00 76.75 572 LEU A N 1
ATOM 4679 C CA . LEU A 1 572 ? -12.531 9.699 -32.302 1.00 76.75 572 LEU A CA 1
ATOM 4680 C C . LEU A 1 572 ? -14.050 9.739 -32.078 1.00 76.75 572 LEU A C 1
ATOM 4682 O O . LEU A 1 572 ? -14.623 10.804 -31.879 1.00 76.75 572 LEU A O 1
ATOM 4686 N N . ALA A 1 573 ? -14.695 8.570 -32.022 1.00 72.31 573 ALA A N 1
ATOM 4687 C CA . ALA A 1 573 ? -16.134 8.464 -31.779 1.00 72.31 573 ALA A CA 1
ATOM 4688 C C . ALA A 1 573 ? -16.552 8.958 -30.382 1.00 72.31 573 ALA A C 1
ATOM 4690 O O . ALA A 1 573 ? -17.690 9.384 -30.183 1.00 72.31 573 ALA A O 1
ATOM 4691 N N . GLU A 1 574 ? -15.645 8.887 -29.407 1.00 71.38 574 GLU A N 1
ATOM 4692 C CA . GLU A 1 574 ? -15.855 9.403 -28.055 1.00 71.38 574 GLU A CA 1
ATOM 4693 C C . GLU A 1 574 ? -15.672 10.925 -28.009 1.00 71.38 574 GLU A C 1
ATOM 4695 O O . GLU A 1 574 ? -16.549 11.623 -27.505 1.00 71.38 574 GLU A O 1
ATOM 4700 N N . ALA A 1 575 ? -14.626 11.443 -28.657 1.00 79.19 575 ALA A N 1
ATOM 4701 C CA . ALA A 1 575 ? -14.393 12.878 -28.808 1.00 79.19 575 ALA A CA 1
ATOM 4702 C C . ALA A 1 575 ? -15.512 13.595 -29.589 1.00 79.19 575 ALA A C 1
ATOM 4704 O O . ALA A 1 575 ? -15.940 14.689 -29.221 1.00 79.19 575 ALA A O 1
ATOM 4705 N N . ALA A 1 576 ? -16.051 12.953 -30.631 1.00 77.88 576 ALA A N 1
ATOM 4706 C CA . ALA A 1 576 ? -17.184 13.466 -31.400 1.00 77.88 576 ALA A CA 1
ATOM 4707 C C . ALA A 1 576 ? -18.452 13.608 -30.540 1.00 77.88 576 ALA A C 1
ATOM 4709 O O . ALA A 1 576 ? -19.190 14.583 -30.680 1.00 77.88 576 ALA A O 1
ATOM 4710 N N . ARG A 1 577 ? -18.695 12.662 -29.618 1.00 75.56 577 ARG A N 1
ATOM 4711 C CA . ARG A 1 577 ? -19.805 12.744 -28.653 1.00 75.56 577 ARG A CA 1
ATOM 4712 C C . ARG A 1 577 ? -19.631 13.900 -27.674 1.00 75.56 577 ARG A C 1
ATOM 4714 O O . ARG A 1 577 ? -20.611 14.561 -27.357 1.00 75.56 577 ARG A O 1
ATOM 4721 N N . GLU A 1 578 ? -18.407 14.140 -27.218 1.00 76.75 578 GLU A N 1
ATOM 4722 C CA . GLU A 1 578 ? -18.106 15.176 -26.227 1.00 76.75 578 GLU A CA 1
ATOM 4723 C C . GLU A 1 578 ? -18.174 16.600 -26.804 1.00 76.75 578 GLU A C 1
ATOM 4725 O O . GLU A 1 578 ? -18.700 17.497 -26.148 1.00 76.75 578 GLU A O 1
ATOM 4730 N N . HIS A 1 579 ? -17.684 16.821 -28.029 1.00 81.25 579 HIS A N 1
ATOM 4731 C CA . HIS A 1 579 ? -17.523 18.176 -28.584 1.00 81.25 579 HIS A CA 1
ATOM 4732 C C . HIS A 1 579 ? -18.512 18.563 -29.687 1.00 81.25 579 HIS A C 1
ATOM 4734 O O . HIS A 1 579 ? -18.689 19.756 -29.943 1.00 81.25 579 HIS A O 1
ATOM 4740 N N . PHE A 1 580 ? -19.146 17.586 -30.339 1.00 72.06 580 PHE A N 1
ATOM 4741 C CA . PHE A 1 580 ? -20.022 17.820 -31.491 1.00 72.06 580 PHE A CA 1
ATOM 4742 C C . PHE A 1 580 ? -21.419 17.212 -31.332 1.00 72.06 580 PHE A C 1
ATOM 4744 O O . PHE A 1 580 ? -22.231 17.375 -32.226 1.00 72.06 580 PHE A O 1
ATOM 4751 N N . GLY A 1 581 ? -21.727 16.539 -30.215 1.00 67.88 581 GLY A N 1
ATOM 4752 C CA . GLY A 1 581 ? -23.025 15.877 -30.002 1.00 67.88 581 GLY A CA 1
ATOM 4753 C C . GLY A 1 581 ? -23.115 14.464 -30.594 1.00 67.88 581 GLY A C 1
ATOM 4754 O O . GLY A 1 581 ? -24.078 13.740 -30.346 1.00 67.88 581 GLY A O 1
ATOM 4755 N N . GLY A 1 582 ? -22.071 14.015 -31.296 1.00 72.56 582 GLY A N 1
ATOM 4756 C CA . GLY A 1 582 ? -21.953 12.670 -31.845 1.00 72.56 582 GLY A CA 1
ATOM 4757 C C . GLY A 1 582 ? -21.273 12.637 -33.212 1.00 72.56 582 GLY A C 1
ATOM 4758 O O . GLY A 1 582 ? -20.974 13.659 -33.822 1.00 72.56 582 GLY A O 1
ATOM 4759 N N . MET A 1 583 ? -21.052 11.424 -33.721 1.00 68.00 583 MET A N 1
ATOM 4760 C CA . MET A 1 583 ? -20.417 11.204 -35.030 1.00 68.00 583 MET A CA 1
ATOM 4761 C C . MET A 1 583 ? -21.253 11.716 -36.209 1.00 68.00 583 MET A C 1
ATOM 4763 O O . MET A 1 583 ? -20.696 12.015 -37.258 1.00 68.00 583 MET A O 1
ATOM 4767 N N . ARG A 1 584 ? -22.577 11.826 -36.046 1.00 64.75 584 ARG A N 1
ATOM 4768 C CA . ARG A 1 584 ? -23.484 12.339 -37.081 1.00 64.75 584 ARG A CA 1
ATOM 4769 C C . ARG A 1 584 ? -23.250 13.825 -37.353 1.00 64.75 584 ARG A C 1
ATOM 4771 O O . ARG A 1 584 ? -23.163 14.222 -38.508 1.00 64.75 584 ARG A O 1
ATOM 4778 N N . ASP A 1 585 ? -23.132 14.617 -36.297 1.00 69.81 585 ASP A N 1
ATOM 4779 C CA . ASP A 1 585 ? -22.977 16.067 -36.405 1.00 69.81 585 ASP A CA 1
ATOM 4780 C C . ASP A 1 585 ? -21.550 16.435 -36.829 1.00 69.81 585 ASP A C 1
ATOM 4782 O O . ASP A 1 585 ? -21.357 17.336 -37.641 1.00 69.81 585 ASP A O 1
ATOM 4786 N N . LEU A 1 586 ? -20.550 15.663 -36.380 1.00 76.88 586 LEU A N 1
ATOM 4787 C CA . LEU A 1 586 ? -19.182 15.767 -36.891 1.00 76.88 586 LEU A CA 1
ATOM 4788 C C . LEU A 1 586 ? -19.091 15.399 -38.383 1.00 76.88 586 LEU A C 1
ATOM 4790 O O . LEU A 1 586 ? -18.426 16.101 -39.137 1.00 76.88 586 LEU A O 1
ATOM 4794 N N . ARG A 1 587 ? -19.785 14.335 -38.820 1.00 75.56 587 ARG A N 1
ATOM 4795 C CA . ARG A 1 587 ? -19.884 13.946 -40.239 1.00 75.56 587 ARG A CA 1
ATOM 4796 C C . ARG A 1 587 ? -20.487 15.063 -41.077 1.00 75.56 587 ARG A C 1
ATOM 4798 O O . ARG A 1 587 ? -19.922 15.401 -42.107 1.00 75.56 587 ARG A O 1
ATOM 4805 N N . LYS A 1 588 ? -21.603 15.637 -40.622 1.00 71.38 588 LYS A N 1
ATOM 4806 C CA . LYS A 1 588 ? -22.270 16.748 -41.303 1.00 71.38 588 LYS A CA 1
ATOM 4807 C C . LYS A 1 588 ? -21.299 17.908 -41.547 1.00 71.38 588 LYS A C 1
ATOM 4809 O O . LYS A 1 588 ? -21.142 18.314 -42.686 1.00 71.38 588 LYS A O 1
ATOM 4814 N N . LEU A 1 589 ? -20.588 18.349 -40.507 1.00 76.12 589 LEU A N 1
ATOM 4815 C CA . LEU A 1 589 ? -19.642 19.465 -40.607 1.00 76.12 589 LEU A CA 1
ATOM 4816 C C . LEU A 1 589 ? -18.463 19.192 -41.551 1.00 76.12 589 LEU A C 1
ATOM 4818 O O . LEU A 1 589 ? -18.036 20.095 -42.258 1.00 76.12 589 LEU A O 1
ATOM 4822 N N . VAL A 1 590 ? -17.919 17.970 -41.551 1.00 75.62 590 VAL A N 1
ATOM 4823 C CA . VAL A 1 590 ? -16.790 17.610 -42.428 1.00 75.62 590 VAL A CA 1
ATOM 4824 C C . VAL A 1 590 ? -17.236 17.500 -43.889 1.00 75.62 590 VAL A C 1
ATOM 4826 O O . VAL A 1 590 ? -16.531 17.988 -44.765 1.00 75.62 590 VAL A O 1
ATOM 4829 N N . LEU A 1 591 ?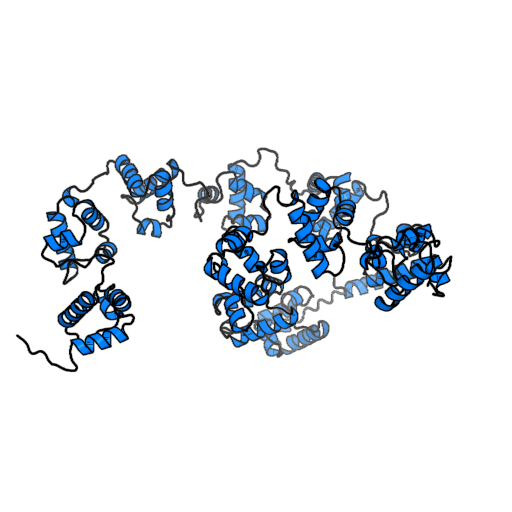 -18.411 16.919 -44.153 1.00 67.06 591 LEU A N 1
ATOM 4830 C CA . LEU A 1 591 ? -18.964 16.798 -45.508 1.00 67.06 591 LEU A CA 1
ATOM 4831 C C . LEU A 1 591 ? -19.410 18.150 -46.084 1.00 67.06 591 LEU A C 1
ATOM 4833 O O . LEU A 1 591 ? -19.130 18.431 -47.243 1.00 67.06 591 LEU A O 1
ATOM 4837 N N . GLU A 1 592 ? -20.034 19.012 -45.271 1.00 70.38 592 GLU A N 1
ATOM 4838 C CA . GLU A 1 592 ? -20.369 20.395 -45.654 1.00 70.38 592 GLU A CA 1
ATOM 4839 C C . GLU A 1 592 ? -19.116 21.203 -46.021 1.00 70.38 592 GLU A C 1
ATOM 4841 O O . GLU A 1 592 ? -19.160 22.035 -46.918 1.00 70.38 592 GLU A O 1
ATOM 4846 N N . ALA A 1 593 ? -17.980 20.945 -45.365 1.00 73.81 593 ALA A N 1
ATOM 4847 C CA . ALA A 1 593 ? -16.717 21.609 -45.677 1.00 73.81 593 ALA A CA 1
ATOM 4848 C C . ALA A 1 593 ? -16.035 21.105 -46.965 1.00 73.81 593 ALA A C 1
ATOM 4850 O O . ALA A 1 593 ? -15.097 21.749 -47.429 1.00 73.81 593 ALA A O 1
ATOM 4851 N N . HIS A 1 594 ? -16.476 19.969 -47.518 1.00 69.06 594 HIS A N 1
ATOM 4852 C CA . HIS A 1 594 ? -15.945 19.373 -48.753 1.00 69.06 594 HIS A CA 1
ATOM 4853 C C . HIS A 1 594 ? -16.937 19.455 -49.926 1.00 69.06 594 HIS A C 1
ATOM 4855 O O . HIS A 1 594 ? -16.667 18.860 -50.964 1.00 69.06 594 HIS A O 1
ATOM 4861 N N . ASP A 1 595 ? -18.065 20.166 -49.770 1.00 56.53 595 ASP A N 1
ATOM 4862 C CA . ASP A 1 595 ? -19.181 20.206 -50.737 1.00 56.53 595 ASP A CA 1
ATOM 4863 C C . ASP A 1 595 ? -19.714 18.806 -51.134 1.00 56.53 595 ASP A C 1
ATOM 4865 O O . ASP A 1 595 ? -20.318 18.625 -52.187 1.00 56.53 595 ASP A O 1
ATOM 4869 N N . ASP A 1 596 ? -19.536 17.809 -50.259 1.00 47.22 596 ASP A N 1
ATOM 4870 C CA . ASP A 1 596 ? -19.857 16.386 -50.494 1.00 47.22 596 ASP A CA 1
ATOM 4871 C C . ASP A 1 596 ? -21.056 15.924 -49.631 1.00 47.22 596 ASP A C 1
ATOM 4873 O O . ASP A 1 596 ? -21.200 14.764 -49.233 1.00 47.22 596 ASP A O 1
ATOM 4877 N N . TYR A 1 597 ? -21.906 16.878 -49.235 1.00 43.41 597 TYR A N 1
ATOM 4878 C CA . TYR A 1 597 ? -23.099 16.622 -48.433 1.00 43.41 597 TYR A CA 1
ATOM 4879 C C . TYR A 1 597 ? -24.293 16.292 -49.335 1.00 43.41 597 TYR A C 1
ATOM 4881 O O . TYR A 1 597 ? -24.990 17.194 -49.797 1.00 43.41 597 TYR A O 1
ATOM 4889 N N . ASP A 1 598 ? -24.577 15.001 -49.518 1.00 45.31 598 ASP A N 1
ATOM 4890 C CA . ASP A 1 598 ? -25.820 14.535 -50.142 1.00 45.31 598 ASP A CA 1
ATOM 4891 C C . ASP A 1 598 ? -26.592 13.599 -49.182 1.00 45.31 598 ASP A C 1
ATOM 4893 O O . ASP A 1 598 ? -26.177 12.475 -48.888 1.00 45.31 598 ASP A O 1
ATOM 4897 N N . GLU A 1 599 ? -27.715 14.071 -48.617 1.00 50.81 599 GLU A N 1
ATOM 4898 C CA . GLU A 1 599 ? -28.717 13.173 -48.021 1.00 50.81 599 GLU A CA 1
ATOM 4899 C C . GLU A 1 599 ? -29.491 12.554 -49.193 1.00 50.81 599 GLU A C 1
ATOM 4901 O O . GLU A 1 599 ? -30.452 13.182 -49.633 1.00 50.81 599 GLU A O 1
ATOM 4906 N N . ASP A 1 600 ? -29.106 11.353 -49.661 1.00 53.94 600 ASP A N 1
ATOM 4907 C CA . ASP A 1 600 ? -29.770 10.650 -50.779 1.00 53.94 600 ASP A CA 1
ATOM 4908 C C . ASP A 1 600 ? -31.308 10.774 -50.666 1.00 53.94 600 ASP A C 1
ATOM 4910 O O . ASP A 1 600 ? -31.928 10.144 -49.788 1.00 53.94 600 ASP A O 1
ATOM 4914 N N . PRO A 1 601 ? -31.946 11.608 -51.516 1.00 57.72 601 PRO A N 1
ATOM 4915 C CA . PRO A 1 601 ? -33.369 11.911 -51.422 1.00 57.72 601 PRO A CA 1
ATOM 4916 C C . PRO A 1 601 ? -34.244 10.660 -51.548 1.00 57.72 601 PRO A C 1
ATOM 4918 O O . PRO A 1 601 ? -35.362 10.638 -51.027 1.00 57.72 601 PRO A O 1
ATOM 4921 N N . GLN A 1 602 ? -33.725 9.602 -52.182 1.00 60.44 602 GLN A N 1
ATOM 4922 C CA . GLN A 1 602 ? -34.436 8.349 -52.425 1.00 60.44 602 GLN A CA 1
ATOM 4923 C C . GLN A 1 602 ? -34.702 7.571 -51.127 1.00 60.44 602 GLN A C 1
ATOM 4925 O O . GLN A 1 602 ? -35.700 6.865 -51.026 1.00 60.44 602 GLN A O 1
ATOM 4930 N N . LEU A 1 603 ? -33.905 7.759 -50.065 1.00 64.19 603 LEU A N 1
ATOM 4931 C CA . LEU A 1 603 ? -34.120 7.091 -48.769 1.00 64.19 603 LEU A CA 1
ATOM 4932 C C . LEU A 1 603 ? -35.343 7.617 -47.992 1.00 64.19 603 LEU A C 1
ATOM 4934 O O . LEU A 1 603 ? -35.775 7.000 -47.009 1.00 64.19 603 LEU A O 1
ATOM 4938 N N . LYS A 1 604 ? -35.923 8.745 -48.424 1.00 65.00 604 LYS A N 1
ATOM 4939 C CA . LYS A 1 604 ? -37.219 9.244 -47.935 1.00 65.00 604 LYS A CA 1
ATOM 4940 C C . LYS A 1 604 ? -38.400 8.623 -48.686 1.00 65.00 604 LYS A C 1
ATOM 4942 O O . LYS A 1 604 ? -39.511 8.679 -48.167 1.00 65.00 604 LYS A O 1
ATOM 4947 N N . ASP A 1 605 ? -38.177 8.008 -49.847 1.00 76.56 605 ASP A N 1
ATOM 4948 C CA . ASP A 1 605 ? -39.217 7.341 -50.629 1.00 76.56 605 ASP A CA 1
ATOM 4949 C C . ASP A 1 605 ? -39.446 5.905 -50.128 1.00 76.56 605 ASP A C 1
ATOM 4951 O O . ASP A 1 605 ? -38.553 5.058 -50.142 1.00 76.56 605 ASP A O 1
ATOM 4955 N N . LEU A 1 606 ? -40.672 5.617 -49.683 1.00 75.94 606 LEU A N 1
ATOM 4956 C CA . LEU A 1 606 ? -41.061 4.293 -49.198 1.00 75.94 606 LEU A CA 1
ATOM 4957 C C . LEU A 1 606 ? -40.950 3.222 -50.295 1.00 75.94 606 LEU A C 1
ATOM 4959 O O . LEU A 1 606 ? -40.600 2.083 -49.987 1.00 75.94 606 LEU A O 1
ATOM 4963 N N . LYS A 1 607 ? -41.209 3.575 -51.560 1.00 78.25 607 LYS A N 1
ATOM 4964 C CA . LYS A 1 607 ? -41.152 2.647 -52.699 1.00 78.25 607 LYS A CA 1
ATOM 4965 C C . LYS A 1 607 ? -39.726 2.139 -52.917 1.00 78.25 607 LYS A C 1
ATOM 4967 O O . LYS A 1 607 ? -39.500 0.935 -52.997 1.00 78.25 607 LYS A O 1
ATOM 4972 N N . TYR A 1 608 ? -38.760 3.053 -52.894 1.00 81.00 608 TYR A N 1
ATOM 4973 C CA . TYR A 1 608 ? -37.341 2.725 -52.993 1.00 81.00 608 TYR A CA 1
ATOM 4974 C C . TYR A 1 608 ? -36.892 1.790 -51.860 1.00 81.00 608 TYR A C 1
ATOM 4976 O O . TYR A 1 608 ? -36.266 0.760 -52.106 1.00 81.00 608 TYR A O 1
ATOM 4984 N N . ILE A 1 609 ? -37.276 2.091 -50.614 1.00 79.06 609 ILE A N 1
ATOM 4985 C CA . ILE A 1 609 ? -36.959 1.252 -49.445 1.00 79.06 609 ILE A CA 1
ATOM 4986 C C . ILE A 1 609 ? -37.545 -0.162 -49.587 1.00 79.06 609 ILE A C 1
ATOM 4988 O O . ILE A 1 609 ? -36.881 -1.148 -49.258 1.00 79.06 609 ILE A O 1
ATOM 4992 N N . GLN A 1 610 ? -38.782 -0.271 -50.074 1.00 80.25 610 GLN A N 1
ATOM 4993 C CA . GLN A 1 610 ? -39.449 -1.547 -50.329 1.00 80.25 610 GLN A CA 1
ATOM 4994 C C . GLN A 1 610 ? -38.711 -2.385 -51.381 1.00 80.25 610 GLN A C 1
ATOM 4996 O O . GLN A 1 610 ? -38.495 -3.580 -51.168 1.00 80.25 610 GLN A O 1
ATOM 5001 N N . ASP A 1 611 ? -38.287 -1.763 -52.479 1.00 80.38 611 ASP A N 1
ATOM 5002 C CA . ASP A 1 611 ? -37.583 -2.445 -53.565 1.00 80.38 611 ASP A CA 1
ATOM 5003 C C . ASP A 1 611 ? -36.169 -2.878 -53.146 1.00 80.38 611 ASP A C 1
ATOM 5005 O O . ASP A 1 611 ? -35.758 -4.000 -53.444 1.00 80.38 611 ASP A O 1
ATOM 5009 N N . GLN A 1 612 ? -35.463 -2.069 -52.345 1.00 80.00 612 GLN A N 1
ATOM 5010 C CA . GLN A 1 612 ? -34.184 -2.474 -51.747 1.00 80.00 612 GLN A CA 1
ATOM 5011 C C . GLN A 1 612 ? -34.341 -3.690 -50.820 1.00 80.00 612 GLN A C 1
ATOM 5013 O O . GLN A 1 612 ? -33.525 -4.608 -50.859 1.00 80.00 612 GLN A O 1
ATOM 5018 N N . LEU A 1 613 ? -35.403 -3.748 -50.007 1.00 79.38 613 LEU A N 1
ATOM 5019 C CA . LEU A 1 613 ? -35.648 -4.900 -49.130 1.00 79.38 613 LEU A CA 1
ATOM 5020 C C . LEU A 1 613 ? -36.000 -6.177 -49.906 1.00 79.38 613 LEU A C 1
ATOM 5022 O O . LEU A 1 613 ? -35.583 -7.257 -49.483 1.00 79.38 613 LEU A O 1
ATOM 5026 N N . LYS A 1 614 ? -36.724 -6.072 -51.029 1.00 80.75 614 LYS A N 1
ATOM 5027 C CA . LYS A 1 614 ? -36.980 -7.200 -51.946 1.00 80.75 614 LYS A CA 1
ATOM 5028 C C . LYS A 1 614 ? -35.707 -7.692 -52.607 1.00 80.75 614 LYS A C 1
ATOM 5030 O O . LYS A 1 614 ? -35.423 -8.881 -52.533 1.00 80.75 614 LYS A O 1
ATOM 5035 N N . LYS A 1 615 ? -34.902 -6.775 -53.137 1.00 79.75 615 LYS A N 1
ATOM 5036 C CA . LYS A 1 615 ? -33.617 -7.108 -53.747 1.00 79.75 615 LYS A CA 1
ATOM 5037 C C . LYS A 1 615 ? -32.698 -7.838 -52.765 1.00 79.75 615 LYS A C 1
ATOM 5039 O O . LYS A 1 615 ? -32.196 -8.905 -53.084 1.00 79.75 615 LYS A O 1
ATOM 5044 N N . ILE A 1 616 ? -32.569 -7.341 -51.531 1.00 73.00 616 ILE A N 1
ATOM 5045 C CA . ILE A 1 616 ? -31.764 -8.008 -50.491 1.00 73.00 616 ILE A CA 1
ATOM 5046 C C . ILE A 1 616 ? -32.331 -9.394 -50.149 1.00 73.00 616 ILE A C 1
ATOM 5048 O O . ILE A 1 616 ? -31.560 -10.321 -49.901 1.00 73.00 616 ILE A O 1
ATOM 5052 N N . LYS A 1 617 ? -33.661 -9.547 -50.118 1.00 74.19 617 LYS A N 1
ATOM 5053 C CA . LYS A 1 617 ? -34.325 -10.831 -49.857 1.00 74.19 617 LYS A CA 1
ATOM 5054 C C . LYS A 1 617 ? -33.999 -11.859 -50.948 1.00 74.19 617 LYS A C 1
ATOM 5056 O O . LYS A 1 617 ? -33.645 -12.984 -50.610 1.00 74.19 617 LYS A O 1
ATOM 5061 N N . GLU A 1 618 ? -34.089 -11.458 -52.212 1.00 74.88 618 GLU A N 1
ATOM 5062 C CA . GLU A 1 618 ? -33.811 -12.304 -53.380 1.00 74.88 618 GLU A CA 1
ATOM 5063 C C . GLU A 1 618 ? -32.318 -12.640 -53.500 1.00 74.88 618 GLU A C 1
ATOM 5065 O O . GLU A 1 618 ? -31.961 -13.806 -53.610 1.00 74.88 618 GLU A O 1
ATOM 5070 N N . GLU A 1 619 ? -31.426 -11.653 -53.376 1.00 70.31 619 GLU A N 1
ATOM 5071 C CA . GLU A 1 619 ? -29.969 -11.846 -53.493 1.00 70.31 619 GLU A CA 1
ATOM 5072 C C . GLU A 1 619 ? -29.371 -12.739 -52.394 1.00 70.31 619 GLU A C 1
ATOM 5074 O O . GLU A 1 619 ? -28.262 -13.250 -52.545 1.00 70.31 619 GLU A O 1
ATOM 5079 N N . ASN A 1 620 ? -30.078 -12.909 -51.274 1.00 62.25 620 ASN A N 1
ATOM 5080 C CA . ASN A 1 620 ? -29.626 -13.709 -50.135 1.00 62.25 620 ASN A CA 1
ATOM 5081 C C . ASN A 1 620 ? -30.487 -14.969 -49.906 1.00 62.25 620 ASN A C 1
ATOM 5083 O O . ASN A 1 620 ? -30.403 -15.546 -48.819 1.00 62.25 620 ASN A O 1
ATOM 5087 N N . ASP A 1 621 ? -31.317 -15.371 -50.882 1.00 64.56 621 ASP A N 1
ATOM 5088 C CA . ASP A 1 621 ? -32.217 -16.540 -50.821 1.00 64.56 621 ASP A CA 1
ATOM 5089 C C . ASP A 1 621 ? -33.022 -16.620 -49.506 1.00 64.56 621 ASP A C 1
ATOM 5091 O O . ASP A 1 621 ? -33.085 -17.642 -48.815 1.00 64.56 621 ASP A O 1
ATOM 5095 N N . MET A 1 622 ? -33.616 -15.495 -49.099 1.00 58.00 622 MET A N 1
ATOM 5096 C CA . MET A 1 622 ? -34.304 -15.382 -47.813 1.00 58.00 622 MET A CA 1
ATOM 5097 C C . MET A 1 622 ? -35.816 -15.597 -47.950 1.00 58.00 622 MET A C 1
ATOM 5099 O O . MET A 1 622 ? -36.499 -14.901 -48.696 1.00 58.00 622 MET A O 1
ATOM 5103 N N . ASN A 1 623 ? -36.384 -16.478 -47.121 1.00 56.31 623 ASN A N 1
ATOM 5104 C CA . ASN A 1 623 ? -37.836 -16.719 -47.101 1.00 56.31 623 ASN A CA 1
ATOM 5105 C C . ASN A 1 623 ? -38.652 -15.513 -46.581 1.00 56.31 623 ASN A C 1
ATOM 5107 O O . ASN A 1 623 ? -39.786 -15.295 -47.007 1.00 56.31 623 ASN A O 1
ATOM 5111 N N . LEU A 1 624 ? -38.070 -14.691 -45.700 1.00 59.66 624 LEU A N 1
ATOM 5112 C CA . LEU A 1 624 ? -38.684 -13.483 -45.126 1.00 59.66 624 LEU A CA 1
ATOM 5113 C C . LEU A 1 624 ? -37.791 -12.263 -45.347 1.00 59.66 624 LEU A C 1
ATOM 5115 O O . LEU A 1 624 ? -36.574 -12.406 -45.487 1.00 59.66 624 LEU A O 1
ATOM 5119 N N . PHE A 1 625 ? -38.368 -11.058 -45.295 1.00 65.69 625 PHE A N 1
ATOM 5120 C CA . PHE A 1 625 ? -37.560 -9.839 -45.344 1.00 65.69 625 PHE A CA 1
ATOM 5121 C C . PHE A 1 625 ? -36.501 -9.832 -44.228 1.00 65.69 625 PHE A C 1
ATOM 5123 O O . PHE A 1 625 ? -36.747 -10.320 -43.114 1.00 65.69 625 PHE A O 1
ATOM 5130 N N . PRO A 1 626 ? -35.308 -9.268 -44.476 1.00 64.62 626 PRO A N 1
ATOM 5131 C CA . PRO A 1 626 ? -34.222 -9.265 -43.504 1.00 64.62 626 PRO A CA 1
ATOM 5132 C C . PRO A 1 626 ? -34.584 -8.453 -42.250 1.00 64.62 626 PRO A C 1
ATOM 5134 O O . PRO A 1 626 ? -35.241 -7.410 -42.299 1.00 64.62 626 PRO A O 1
ATOM 5137 N N . GLY A 1 627 ? -34.198 -8.960 -41.076 1.00 64.06 627 GLY A N 1
ATOM 5138 C CA . GLY A 1 627 ? -34.377 -8.272 -39.792 1.00 64.06 627 GLY A CA 1
ATOM 5139 C C . GLY A 1 627 ? -33.332 -7.175 -39.570 1.00 64.06 627 GLY A C 1
ATOM 5140 O O . GLY A 1 627 ? -32.293 -7.155 -40.227 1.00 64.06 627 GLY A O 1
ATOM 5141 N N . GLN A 1 628 ? -33.547 -6.298 -38.581 1.00 56.47 628 GLN A N 1
ATOM 5142 C CA . GLN A 1 628 ? -32.625 -5.186 -38.287 1.00 56.47 628 GLN A CA 1
ATOM 5143 C C . GLN A 1 628 ? -31.176 -5.660 -38.053 1.00 56.47 628 GLN A C 1
ATOM 5145 O O . GLN A 1 628 ? -30.228 -5.002 -38.473 1.00 56.47 628 GLN A O 1
ATOM 5150 N N . MET A 1 629 ? -30.989 -6.806 -37.390 1.00 51.62 629 MET A N 1
ATOM 5151 C CA . MET A 1 629 ? -29.656 -7.369 -37.141 1.00 51.62 629 MET A CA 1
ATOM 5152 C C . MET A 1 629 ? -29.017 -7.971 -38.393 1.00 51.62 629 MET A C 1
ATOM 5154 O O . MET A 1 629 ? -27.797 -7.920 -38.522 1.00 51.62 629 MET A O 1
ATOM 5158 N N . THR A 1 630 ? -29.818 -8.515 -39.308 1.00 59.00 630 THR A N 1
ATOM 5159 C CA . THR A 1 630 ? -29.336 -9.049 -40.585 1.00 59.00 630 THR A CA 1
ATOM 5160 C C . THR A 1 630 ? -28.908 -7.909 -41.501 1.00 59.00 630 THR A C 1
ATOM 5162 O O . THR A 1 630 ? -27.769 -7.900 -41.949 1.00 59.00 630 THR A O 1
ATOM 5165 N N . LEU A 1 631 ? -29.748 -6.879 -41.653 1.00 62.62 631 LEU A N 1
ATOM 5166 C CA . LEU A 1 631 ? -29.416 -5.669 -42.413 1.00 62.62 631 LEU A CA 1
ATOM 5167 C C . LEU A 1 631 ? -28.142 -4.990 -41.890 1.00 62.62 631 LEU A C 1
ATOM 5169 O O . LEU A 1 631 ? -27.295 -4.582 -42.676 1.00 62.62 631 LEU A O 1
ATOM 5173 N N . LYS A 1 632 ? -27.955 -4.937 -40.561 1.00 61.66 632 LYS A N 1
ATOM 5174 C CA . LYS A 1 632 ? -26.751 -4.349 -39.954 1.00 61.66 632 LYS A CA 1
ATOM 5175 C C . LYS A 1 632 ? -25.493 -5.160 -40.280 1.00 61.66 632 LYS A C 1
ATOM 5177 O O . LYS A 1 632 ? -24.446 -4.576 -40.525 1.00 61.66 632 LYS A O 1
ATOM 5182 N N . LYS A 1 633 ? -25.586 -6.494 -40.270 1.00 55.59 633 LYS A N 1
ATOM 5183 C CA . LYS A 1 633 ? -24.464 -7.386 -40.614 1.00 55.59 633 LYS A CA 1
ATOM 5184 C C . LYS A 1 633 ? -24.105 -7.337 -42.097 1.00 55.59 633 LYS A C 1
ATOM 5186 O O . LYS A 1 633 ? -22.937 -7.491 -42.421 1.00 55.59 633 LYS A O 1
ATOM 5191 N N . LEU A 1 634 ? -25.094 -7.104 -42.955 1.00 54.81 634 LEU A N 1
ATOM 5192 C CA . LEU A 1 634 ? -24.918 -6.933 -44.397 1.00 54.81 634 LEU A CA 1
ATOM 5193 C C . LEU A 1 634 ? -24.462 -5.512 -44.787 1.00 54.81 634 LEU A C 1
ATOM 5195 O O . LEU A 1 634 ? -24.309 -5.226 -45.965 1.00 54.81 634 LEU A O 1
ATOM 5199 N N . GLY A 1 635 ? -24.234 -4.619 -43.816 1.00 56.53 635 GLY A N 1
ATOM 5200 C CA . GLY A 1 635 ? -23.706 -3.274 -44.062 1.00 56.53 635 GLY A CA 1
ATOM 5201 C C . GLY A 1 635 ? -24.758 -2.193 -44.336 1.00 56.53 635 GLY A C 1
ATOM 5202 O O . GLY A 1 635 ? -24.407 -1.020 -44.398 1.00 56.53 635 GLY A O 1
ATOM 5203 N N . TYR A 1 636 ? -26.051 -2.524 -44.386 1.00 69.50 636 TYR A N 1
ATOM 5204 C CA . TYR A 1 636 ? -27.146 -1.587 -44.687 1.00 69.50 636 TYR A CA 1
ATOM 5205 C C . TYR A 1 636 ? -27.589 -0.752 -43.467 1.00 69.50 636 TYR A C 1
ATOM 5207 O O . TYR A 1 636 ? -28.766 -0.708 -43.095 1.00 69.50 636 TYR A O 1
ATOM 5215 N N . SER A 1 637 ? -26.636 -0.094 -42.801 1.00 62.75 637 SER A N 1
ATOM 5216 C CA . SER A 1 637 ? -26.893 0.706 -41.590 1.00 62.75 637 SER A CA 1
ATOM 5217 C C . SER A 1 637 ? -27.659 2.004 -41.875 1.00 62.75 637 SER A C 1
ATOM 5219 O O . SER A 1 637 ? -28.470 2.436 -41.046 1.00 62.75 637 SER A O 1
ATOM 5221 N N . ASP A 1 638 ? -27.466 2.582 -43.059 1.00 63.81 638 ASP A N 1
ATOM 5222 C CA . ASP A 1 638 ? -28.152 3.806 -43.486 1.00 63.81 638 ASP A CA 1
ATOM 5223 C C . ASP A 1 638 ? -29.621 3.532 -43.829 1.00 63.81 638 ASP A C 1
ATOM 5225 O O . ASP A 1 638 ? -30.510 4.252 -43.370 1.00 63.81 638 ASP A O 1
ATOM 5229 N N . LEU A 1 639 ? -29.899 2.394 -44.478 1.00 72.19 639 LEU A N 1
ATOM 5230 C CA . LEU A 1 639 ? -31.255 1.899 -44.741 1.00 72.19 639 LEU A CA 1
ATOM 5231 C C . LEU A 1 639 ? -32.045 1.675 -43.438 1.00 72.19 639 LEU A C 1
ATOM 5233 O O . LEU A 1 639 ? -33.193 2.101 -43.316 1.00 72.19 639 LEU A O 1
ATOM 5237 N N . ILE A 1 640 ? -31.422 1.069 -42.415 1.00 69.06 640 ILE A N 1
ATOM 5238 C CA . ILE A 1 640 ? -32.040 0.885 -41.085 1.00 69.06 640 ILE A CA 1
ATOM 5239 C C . ILE A 1 640 ? -32.397 2.232 -40.451 1.00 69.06 640 ILE A C 1
ATOM 5241 O O . ILE A 1 640 ? -33.445 2.370 -39.810 1.00 69.06 640 ILE A O 1
ATOM 5245 N N . SER A 1 641 ? -31.504 3.209 -40.588 1.00 67.75 641 SER A N 1
ATOM 5246 C CA . SER A 1 641 ? -31.676 4.537 -40.008 1.00 67.75 641 SER A CA 1
ATOM 5247 C C . SER A 1 641 ? -32.808 5.296 -40.703 1.00 67.75 641 SER A C 1
ATOM 5249 O O . SER A 1 641 ? -33.647 5.879 -40.017 1.00 67.75 641 SER A O 1
ATOM 5251 N N . ALA A 1 642 ? -32.901 5.203 -42.033 1.00 70.06 642 ALA A N 1
ATOM 5252 C CA . ALA A 1 642 ? -33.989 5.770 -42.828 1.00 70.06 642 ALA A CA 1
ATOM 5253 C C . ALA A 1 642 ? -35.352 5.142 -42.484 1.00 70.06 642 ALA A C 1
ATOM 5255 O O . ALA A 1 642 ? -36.300 5.863 -42.173 1.00 70.06 642 ALA A O 1
ATOM 5256 N N . ILE A 1 643 ? -35.432 3.807 -42.412 1.00 73.44 643 ILE A N 1
ATOM 5257 C CA . ILE A 1 643 ? -36.653 3.070 -42.036 1.00 73.44 643 ILE A CA 1
ATOM 5258 C C . ILE A 1 643 ? -37.183 3.510 -40.663 1.00 73.44 643 ILE A C 1
ATOM 5260 O O . ILE A 1 643 ? -38.387 3.688 -40.478 1.00 73.44 643 ILE A O 1
ATOM 5264 N N . LYS A 1 644 ? -36.293 3.705 -39.681 1.00 69.50 644 LYS A N 1
ATOM 5265 C CA . LYS A 1 644 ? -36.680 4.169 -38.338 1.00 69.50 644 LYS A CA 1
ATOM 5266 C C . LYS A 1 644 ? -37.113 5.628 -38.312 1.00 69.50 644 LYS A C 1
ATOM 5268 O O . LYS A 1 644 ? -37.998 5.973 -37.536 1.00 69.50 644 LYS A O 1
ATOM 5273 N N . ARG A 1 645 ? -36.444 6.476 -39.091 1.00 59.16 645 ARG A N 1
ATOM 5274 C CA . ARG A 1 645 ? -36.615 7.930 -39.042 1.00 59.16 645 ARG A CA 1
ATOM 5275 C C . ARG A 1 645 ? -37.831 8.404 -39.830 1.00 59.16 645 ARG A C 1
ATOM 5277 O O . ARG A 1 645 ? -38.482 9.341 -39.384 1.00 59.16 645 ARG A O 1
ATOM 5284 N N . TYR A 1 646 ? -38.123 7.770 -40.964 1.00 67.81 646 TYR A N 1
ATOM 5285 C CA . TYR A 1 646 ? -39.139 8.243 -41.907 1.00 67.81 646 TYR A CA 1
ATOM 5286 C C . TYR A 1 646 ? -40.332 7.292 -42.056 1.00 67.81 646 TYR A C 1
ATOM 5288 O O . TYR A 1 646 ? -41.436 7.755 -42.311 1.00 67.81 646 TYR A O 1
ATOM 5296 N N . HIS A 1 647 ? -40.147 5.987 -41.826 1.00 70.31 647 HIS A N 1
ATOM 5297 C CA . HIS A 1 647 ? -41.125 4.962 -42.232 1.00 70.31 647 HIS A CA 1
ATOM 5298 C C . HIS A 1 647 ? -41.688 4.134 -41.070 1.00 70.31 647 HIS A C 1
ATOM 5300 O O . HIS A 1 647 ? -42.115 2.999 -41.252 1.00 70.31 647 HIS A O 1
ATOM 5306 N N . GLY A 1 648 ? -41.661 4.672 -39.845 1.00 57.06 648 GLY A N 1
ATOM 5307 C CA . GLY A 1 648 ? -42.310 4.048 -38.680 1.00 57.06 648 GLY A CA 1
ATOM 5308 C C . GLY A 1 648 ? -41.642 2.766 -38.157 1.00 57.06 648 GLY A C 1
ATOM 5309 O O . GLY A 1 648 ? -42.171 2.115 -37.255 1.00 57.06 648 GLY A O 1
ATOM 5310 N N . GLY A 1 649 ? -40.459 2.416 -38.671 1.00 67.88 649 GLY A N 1
ATOM 5311 C CA . GLY A 1 649 ? -39.708 1.226 -38.276 1.00 67.88 649 GLY A CA 1
ATOM 5312 C C . GLY A 1 649 ? -39.996 -0.013 -39.131 1.00 67.88 649 GLY A C 1
ATOM 5313 O O . GLY A 1 649 ? -40.924 -0.069 -39.929 1.00 67.88 649 GLY A O 1
ATOM 5314 N N . LEU A 1 650 ? -39.166 -1.046 -38.956 1.00 66.94 650 LEU A N 1
ATOM 5315 C CA . LEU A 1 650 ? -39.113 -2.196 -39.870 1.00 66.94 650 LEU A CA 1
ATOM 5316 C C . LEU A 1 650 ? -40.417 -3.010 -39.926 1.00 66.94 650 LEU A C 1
ATOM 5318 O O . LEU A 1 650 ? -40.713 -3.599 -40.958 1.00 66.94 650 LEU A O 1
ATOM 5322 N N . ASN A 1 651 ? -41.205 -3.027 -38.848 1.00 65.81 651 ASN A N 1
ATOM 5323 C CA . ASN A 1 651 ? -42.500 -3.712 -38.835 1.00 65.81 651 ASN A CA 1
ATOM 5324 C C . ASN A 1 651 ? -43.551 -2.985 -39.683 1.00 65.81 651 ASN A C 1
ATOM 5326 O O . ASN A 1 651 ? -44.281 -3.651 -40.402 1.00 65.81 651 ASN A O 1
ATOM 5330 N N . ALA A 1 652 ? -43.577 -1.649 -39.662 1.00 67.50 652 ALA A N 1
ATOM 5331 C CA . ALA A 1 652 ? -44.493 -0.870 -40.496 1.00 67.50 652 ALA A CA 1
ATOM 5332 C C . ALA A 1 652 ? -44.173 -1.056 -41.989 1.00 67.50 652 ALA A C 1
ATOM 5334 O O . ALA A 1 652 ? -45.067 -1.238 -42.811 1.00 67.50 652 ALA A O 1
ATOM 5335 N N . VAL A 1 653 ? -42.881 -1.114 -42.332 1.00 74.75 653 VAL A N 1
ATOM 5336 C CA . VAL A 1 653 ? -42.447 -1.405 -43.706 1.00 74.75 653 VAL A CA 1
ATOM 5337 C C . VAL A 1 653 ? -42.796 -2.846 -44.117 1.00 74.75 653 VAL A C 1
ATOM 5339 O O . VAL A 1 653 ? -43.233 -3.061 -45.244 1.00 74.75 653 VAL A O 1
ATOM 5342 N N . ARG A 1 654 ? -42.688 -3.837 -43.219 1.00 71.94 654 ARG A N 1
ATOM 5343 C CA . ARG A 1 654 ? -43.107 -5.232 -43.486 1.00 71.94 654 ARG A CA 1
ATOM 5344 C C . ARG A 1 654 ? -44.609 -5.370 -43.706 1.00 71.94 654 ARG A C 1
ATOM 5346 O O . ARG A 1 654 ? -45.010 -6.020 -44.666 1.00 71.94 654 ARG A O 1
ATOM 5353 N N . GLU A 1 655 ? -45.412 -4.717 -42.869 1.00 70.88 655 GLU A N 1
ATOM 5354 C CA . GLU A 1 655 ? -46.868 -4.659 -43.035 1.00 70.88 655 GLU A CA 1
ATOM 5355 C C . GLU A 1 655 ? -47.236 -4.031 -44.385 1.00 70.88 655 GLU A C 1
ATOM 5357 O O . GLU A 1 655 ? -48.063 -4.580 -45.108 1.00 70.88 655 GLU A O 1
ATOM 5362 N N . SER A 1 656 ? -46.547 -2.956 -44.792 1.00 74.12 656 SER A N 1
ATOM 5363 C CA . SER A 1 656 ? -46.756 -2.327 -46.107 1.00 74.12 656 SER A CA 1
ATOM 5364 C C . SER A 1 656 ? -46.391 -3.225 -47.304 1.00 74.12 656 SER A C 1
ATOM 5366 O O . SER A 1 656 ? -46.824 -2.963 -48.422 1.00 74.12 656 SER A O 1
ATOM 5368 N N . LEU A 1 657 ? -45.607 -4.284 -47.073 1.00 71.31 657 LEU A N 1
ATOM 5369 C CA . LEU A 1 657 ? -45.208 -5.293 -48.058 1.00 71.31 657 LEU A CA 1
ATOM 5370 C C . LEU A 1 657 ? -46.030 -6.592 -47.958 1.00 71.31 657 LEU A C 1
ATOM 5372 O O . LEU A 1 657 ? -45.772 -7.529 -48.712 1.00 71.31 657 LEU A O 1
ATOM 5376 N N . GLY A 1 658 ? -47.001 -6.660 -47.040 1.00 63.06 658 GLY A N 1
ATOM 5377 C CA . GLY A 1 658 ? -47.852 -7.831 -46.823 1.00 63.06 658 GLY A CA 1
ATOM 5378 C C . GLY A 1 658 ? -47.244 -8.940 -45.951 1.00 63.06 658 GLY A C 1
ATOM 5379 O O . GLY A 1 658 ? -47.844 -10.008 -45.844 1.00 63.06 658 GLY A O 1
ATOM 5380 N N . GLU A 1 659 ? -46.089 -8.726 -45.304 1.00 64.88 659 GLU A N 1
ATOM 5381 C CA . GLU A 1 659 ? -45.527 -9.679 -44.328 1.00 64.88 659 GLU A CA 1
ATOM 5382 C C . GLU A 1 659 ? -46.054 -9.405 -42.905 1.00 64.88 659 GLU A C 1
ATOM 5384 O O . GLU A 1 659 ? -46.175 -8.256 -42.474 1.00 64.88 659 GLU A O 1
ATOM 5389 N N . LYS A 1 660 ? -46.335 -10.472 -42.136 1.00 55.94 660 LYS A N 1
ATOM 5390 C CA . LYS A 1 660 ? -46.800 -10.358 -40.740 1.00 55.94 660 LYS A CA 1
ATOM 5391 C C . LYS A 1 660 ? -45.710 -9.726 -39.844 1.00 55.94 660 LYS A C 1
ATOM 5393 O O . LYS A 1 660 ? -44.538 -10.097 -39.960 1.00 55.94 660 LYS A O 1
ATOM 5398 N N . PRO A 1 661 ? -46.061 -8.803 -38.927 1.00 55.84 661 PRO A N 1
ATOM 5399 C CA . PRO A 1 661 ? -45.094 -8.128 -38.062 1.00 55.84 661 PRO A CA 1
ATOM 5400 C C . PRO A 1 661 ? -44.459 -9.084 -37.043 1.00 55.84 661 PRO A C 1
ATOM 5402 O O . PRO A 1 661 ? -45.117 -9.964 -36.493 1.00 55.84 661 PRO A O 1
ATOM 5405 N N . VAL A 1 662 ? -43.179 -8.863 -36.723 1.00 55.75 662 VAL A N 1
ATOM 5406 C CA . VAL A 1 662 ? -42.492 -9.564 -35.625 1.00 55.75 662 VAL A CA 1
ATOM 5407 C C . VAL A 1 662 ? -42.848 -8.858 -34.312 1.00 55.75 662 VAL A C 1
ATOM 5409 O O . VAL A 1 662 ? -42.663 -7.642 -34.210 1.00 55.75 662 VAL A O 1
ATOM 5412 N N . ALA A 1 663 ? -43.380 -9.575 -33.316 1.00 52.44 663 ALA A N 1
ATOM 5413 C CA . ALA A 1 663 ? -43.882 -8.979 -32.070 1.00 52.44 663 ALA A CA 1
ATOM 5414 C C . ALA A 1 663 ? -42.872 -8.022 -31.390 1.00 52.44 663 ALA A C 1
ATOM 5416 O O . ALA A 1 663 ? -41.665 -8.276 -31.347 1.00 52.44 663 ALA A O 1
ATOM 5417 N N . LYS A 1 664 ? -43.376 -6.895 -30.855 1.00 48.69 664 LYS A N 1
ATOM 5418 C CA . LYS A 1 664 ? -42.574 -5.860 -30.174 1.00 48.69 664 LYS A CA 1
ATOM 5419 C C . LYS A 1 664 ? -41.931 -6.394 -28.886 1.00 48.69 664 LYS A C 1
ATOM 5421 O O . LYS A 1 664 ? -42.500 -7.218 -28.176 1.00 48.69 664 LYS A O 1
ATOM 5426 N N . ASN A 1 665 ? -40.762 -5.843 -28.549 1.00 37.53 665 ASN A N 1
ATOM 5427 C CA . ASN A 1 665 ? -40.045 -6.107 -27.299 1.00 37.53 665 ASN A CA 1
ATOM 5428 C C . ASN A 1 665 ? -40.968 -6.001 -26.069 1.00 37.53 665 ASN A C 1
ATOM 5430 O O . ASN A 1 665 ? -41.432 -4.911 -25.746 1.00 37.53 665 ASN A O 1
ATOM 5434 N N . GLY A 1 666 ? -41.134 -7.104 -25.331 1.00 49.94 666 GLY A N 1
ATOM 5435 C CA . GLY A 1 666 ? -41.570 -7.076 -23.929 1.00 49.94 666 GLY A CA 1
ATOM 5436 C C . GLY A 1 666 ? -42.937 -7.677 -23.596 1.00 49.94 666 GLY A C 1
ATOM 5437 O O . GLY A 1 666 ? -43.193 -7.882 -22.414 1.00 49.94 666 GLY A O 1
ATOM 5438 N N . THR A 1 667 ? -43.767 -8.043 -24.570 1.00 51.28 667 THR A N 1
ATOM 5439 C CA . THR A 1 667 ? -45.077 -8.683 -24.331 1.00 51.28 667 THR A CA 1
ATOM 5440 C C . THR A 1 667 ? -45.099 -10.091 -24.915 1.00 51.28 667 THR A C 1
ATOM 5442 O O . THR A 1 667 ? -45.662 -10.324 -25.980 1.00 51.28 667 THR A O 1
ATOM 5445 N N . TRP A 1 668 ? -44.444 -11.030 -24.232 1.00 61.22 668 TRP A N 1
ATOM 5446 C CA . TRP A 1 668 ? -44.519 -12.453 -24.567 1.00 61.22 668 TRP A CA 1
ATOM 5447 C C . TRP A 1 668 ? -45.641 -13.090 -23.743 1.00 61.22 668 TRP A C 1
ATOM 5449 O O . TRP A 1 668 ? -45.510 -13.234 -22.528 1.00 61.22 668 TRP A O 1
ATOM 5459 N N . ASN A 1 669 ? -46.757 -13.408 -24.397 1.00 70.38 669 ASN A N 1
ATOM 5460 C CA . ASN A 1 669 ? -47.843 -14.200 -23.820 1.00 70.38 669 ASN A CA 1
ATOM 5461 C C . ASN A 1 669 ? -47.526 -15.696 -24.045 1.00 70.38 669 ASN A C 1
ATOM 5463 O O . ASN A 1 669 ? -47.204 -16.032 -25.187 1.00 70.38 669 ASN A O 1
ATOM 5467 N N . PRO A 1 670 ? -47.605 -16.574 -23.020 1.00 71.75 670 PRO A N 1
ATOM 5468 C CA . PRO A 1 670 ? -47.479 -18.025 -23.183 1.00 71.75 670 PRO A CA 1
ATOM 5469 C C . PRO A 1 670 ? -48.225 -18.581 -24.410 1.00 71.75 670 PRO A C 1
ATOM 5471 O O . PRO A 1 670 ? -47.589 -19.182 -25.271 1.00 71.75 670 PRO A O 1
ATOM 5474 N N . ASP A 1 671 ? -49.511 -18.265 -24.586 1.00 64.31 671 ASP A N 1
ATOM 5475 C CA . ASP A 1 671 ? -50.325 -18.800 -25.694 1.00 64.31 671 ASP A CA 1
ATOM 5476 C C . ASP A 1 671 ? -49.797 -18.376 -27.072 1.00 64.31 671 ASP A C 1
ATOM 5478 O O . ASP A 1 671 ? -49.778 -19.151 -28.031 1.00 64.31 671 ASP A O 1
ATOM 5482 N N . TYR A 1 672 ? -49.303 -17.139 -27.165 1.00 68.50 672 TYR A N 1
ATOM 5483 C CA . TYR A 1 672 ? -48.679 -16.620 -28.380 1.00 68.50 672 TYR A CA 1
ATOM 5484 C C . TYR A 1 672 ? -47.347 -17.320 -28.667 1.00 68.50 672 TYR A C 1
ATOM 5486 O O . TYR A 1 672 ? -47.079 -17.682 -29.808 1.00 68.50 672 TYR A O 1
ATOM 5494 N N . VAL A 1 673 ? -46.520 -17.538 -27.638 1.00 72.25 673 VAL A N 1
ATOM 5495 C CA . VAL A 1 673 ? -45.234 -18.239 -27.775 1.00 72.25 673 VAL A CA 1
ATOM 5496 C C . VAL A 1 673 ? -45.456 -19.690 -28.204 1.00 72.25 673 VAL A C 1
ATOM 5498 O O . VAL A 1 673 ? -44.747 -20.159 -29.088 1.00 72.25 673 VAL A O 1
ATOM 5501 N N . LEU A 1 674 ? -46.455 -20.378 -27.646 1.00 72.31 674 LEU A N 1
ATOM 5502 C CA . LEU A 1 674 ? -46.816 -21.740 -28.043 1.00 72.31 674 LEU A CA 1
ATOM 5503 C C . LEU A 1 674 ? -47.309 -21.802 -29.496 1.00 72.31 674 LEU A C 1
ATOM 5505 O O . LEU A 1 674 ? -46.818 -22.618 -30.273 1.00 72.31 674 LEU A O 1
ATOM 5509 N N . THR A 1 675 ? -48.203 -20.890 -29.889 1.00 64.75 675 THR A N 1
ATOM 5510 C CA . THR A 1 675 ? -48.712 -20.792 -31.271 1.00 64.75 675 THR A CA 1
ATOM 5511 C C . THR A 1 675 ? -47.582 -20.532 -32.270 1.00 64.75 675 THR A C 1
ATOM 5513 O O . THR A 1 675 ? -47.512 -21.158 -33.327 1.00 64.75 675 THR A O 1
ATOM 5516 N N . GLU A 1 676 ? -46.665 -19.627 -31.929 1.00 68.56 676 GLU A N 1
ATOM 5517 C CA . GLU A 1 676 ? -45.532 -19.263 -32.779 1.00 68.56 676 GLU A CA 1
ATOM 5518 C C . GLU A 1 676 ? -44.514 -20.405 -32.905 1.00 68.56 676 GLU A C 1
ATOM 5520 O O . GLU A 1 676 ? -43.956 -20.628 -33.977 1.00 68.56 676 GLU A O 1
ATOM 5525 N N . VAL A 1 677 ? -44.299 -21.173 -31.836 1.00 74.19 677 VAL A N 1
ATOM 5526 C CA . VAL A 1 677 ? -43.447 -22.368 -31.860 1.00 74.19 677 VAL A CA 1
ATOM 5527 C C . VAL A 1 677 ? -44.044 -23.463 -32.744 1.00 74.19 677 VAL A C 1
ATOM 5529 O O . VAL A 1 677 ? -43.328 -23.993 -33.593 1.00 74.19 677 VAL A O 1
ATOM 5532 N N . ILE A 1 678 ? -45.339 -23.762 -32.601 1.00 67.88 678 ILE A N 1
ATOM 5533 C CA . ILE A 1 678 ? -46.034 -24.749 -33.446 1.00 67.88 678 ILE A CA 1
ATOM 5534 C C . ILE A 1 678 ? -45.953 -24.331 -34.920 1.00 67.88 678 ILE A C 1
ATOM 5536 O O . ILE A 1 678 ? -45.644 -25.150 -35.785 1.00 67.88 678 ILE A O 1
ATOM 5540 N N . ARG A 1 679 ? -46.137 -23.036 -35.210 1.00 67.19 679 ARG A N 1
ATOM 5541 C CA . ARG A 1 679 ? -45.962 -22.481 -36.558 1.00 67.19 679 ARG A CA 1
ATOM 5542 C C . ARG A 1 679 ? -44.555 -22.739 -37.105 1.00 67.19 679 ARG A C 1
ATOM 5544 O O . ARG A 1 679 ? -44.429 -23.258 -38.208 1.00 67.19 679 ARG A O 1
ATOM 5551 N N . ILE A 1 680 ? -43.510 -22.430 -36.334 1.00 68.56 680 ILE A N 1
ATOM 5552 C CA . ILE A 1 680 ? -42.110 -22.643 -36.744 1.00 68.56 680 ILE A CA 1
ATOM 5553 C C . ILE A 1 680 ? -41.816 -24.132 -36.983 1.00 68.56 680 ILE A C 1
ATOM 5555 O O . ILE A 1 680 ? -41.099 -24.461 -37.928 1.00 68.56 680 ILE A O 1
ATOM 5559 N N . MET A 1 681 ? -42.351 -25.029 -36.150 1.00 72.19 681 MET A N 1
ATOM 5560 C CA . MET A 1 681 ? -42.174 -26.477 -36.317 1.00 72.19 681 MET A CA 1
ATOM 5561 C C . MET A 1 681 ? -42.814 -26.982 -37.610 1.00 72.19 681 MET A C 1
ATOM 5563 O O . MET A 1 681 ? -42.144 -27.668 -38.381 1.00 72.19 681 MET A O 1
ATOM 5567 N N . ASN A 1 682 ? -44.049 -26.562 -37.894 1.00 64.69 682 ASN A N 1
ATOM 5568 C CA . ASN A 1 682 ? -44.749 -26.917 -39.128 1.00 64.69 682 ASN A CA 1
ATOM 5569 C C . ASN A 1 682 ? -44.040 -26.356 -40.372 1.00 64.69 682 ASN A C 1
ATOM 5571 O O . ASN A 1 682 ? -43.855 -27.070 -41.349 1.00 64.69 682 ASN A O 1
ATOM 5575 N N . GLU A 1 683 ? -43.570 -25.105 -40.327 1.00 58.19 683 GLU A N 1
ATOM 5576 C CA . GLU A 1 683 ? -42.852 -24.462 -41.443 1.00 58.19 683 GLU A CA 1
ATOM 5577 C C . GLU A 1 683 ? -41.514 -25.141 -41.784 1.00 58.19 683 GLU A C 1
ATOM 5579 O O . GLU A 1 683 ? -41.021 -25.005 -42.903 1.00 58.19 683 GLU A O 1
ATOM 5584 N N . ASN A 1 684 ? -40.912 -25.861 -40.833 1.00 66.81 684 ASN A N 1
ATOM 5585 C CA . ASN A 1 684 ? -39.628 -26.543 -41.011 1.00 66.81 684 ASN A CA 1
ATOM 5586 C C . ASN A 1 684 ? -39.758 -28.078 -41.033 1.00 66.81 684 ASN A C 1
ATOM 5588 O O . ASN A 1 684 ? -38.732 -28.762 -41.030 1.00 66.81 684 ASN A O 1
ATOM 5592 N N . ASN A 1 685 ? -40.987 -28.615 -41.065 1.00 71.62 685 ASN A N 1
ATOM 5593 C CA . ASN A 1 685 ? -41.289 -30.050 -40.978 1.00 71.62 685 ASN A CA 1
ATOM 5594 C C . ASN A 1 685 ? -40.568 -30.747 -39.810 1.00 71.62 685 ASN A C 1
ATOM 5596 O O . ASN A 1 685 ? -40.002 -31.832 -39.956 1.00 71.62 685 ASN A O 1
ATOM 5600 N N . TRP A 1 686 ? -40.535 -30.096 -38.649 1.00 71.62 686 TRP A N 1
ATOM 5601 C CA . TRP A 1 686 ? -39.937 -30.658 -37.446 1.00 71.62 686 TRP A CA 1
ATOM 5602 C C . TRP A 1 686 ? -40.986 -31.403 -36.631 1.00 71.62 686 TRP A C 1
ATOM 5604 O O . TRP A 1 686 ? -41.909 -30.786 -36.108 1.00 71.62 686 TRP A O 1
ATOM 5614 N N . GLU A 1 687 ? -40.802 -32.716 -36.490 1.00 68.62 687 GLU A N 1
ATOM 5615 C CA . GLU A 1 687 ? -41.634 -33.549 -35.611 1.00 68.62 687 GLU A CA 1
ATOM 5616 C C . GLU A 1 687 ? -41.439 -33.173 -34.132 1.00 68.62 687 GLU A C 1
ATOM 5618 O O . GLU A 1 687 ? -42.398 -33.186 -33.368 1.00 68.62 687 GLU A O 1
ATOM 5623 N N . ASP A 1 688 ? -40.228 -32.737 -33.761 1.00 72.25 688 ASP A N 1
ATOM 5624 C CA . ASP A 1 688 ? -39.856 -32.364 -32.394 1.00 72.25 688 ASP A CA 1
ATOM 5625 C C . ASP A 1 688 ? -39.240 -30.962 -32.309 1.00 72.25 688 ASP A C 1
ATOM 5627 O O . ASP A 1 688 ? -38.538 -30.498 -33.214 1.00 72.25 688 ASP A O 1
ATOM 5631 N N . TRP A 1 689 ? -39.427 -30.294 -31.165 1.00 78.19 689 TRP A N 1
ATOM 5632 C CA . TRP A 1 689 ? -38.873 -28.958 -30.931 1.00 78.19 689 TRP A CA 1
ATOM 5633 C C . TRP A 1 689 ? -37.333 -28.957 -30.912 1.00 78.19 689 TRP A C 1
ATOM 5635 O O . TRP A 1 689 ? -36.714 -29.515 -29.983 1.00 78.19 689 TRP A O 1
ATOM 5645 N N . PRO A 1 690 ? -36.669 -28.282 -31.874 1.00 69.69 690 PRO A N 1
ATOM 5646 C CA . PRO A 1 690 ? -35.225 -28.358 -31.991 1.00 69.69 690 PRO A CA 1
ATOM 5647 C C . PRO A 1 690 ? -34.513 -27.477 -30.965 1.00 69.69 690 PRO A C 1
ATOM 5649 O O . PRO A 1 690 ? -35.034 -26.496 -30.434 1.00 69.69 690 PRO A O 1
ATOM 5652 N N . GLY A 1 691 ? -33.252 -27.816 -30.701 1.00 69.44 691 GLY A N 1
ATOM 5653 C CA . GLY A 1 691 ? -32.414 -27.058 -29.778 1.00 69.44 691 GLY A CA 1
ATOM 5654 C C . GLY A 1 691 ? -32.125 -25.629 -30.255 1.00 69.44 691 GLY A C 1
ATOM 5655 O O . GLY A 1 691 ? -32.095 -25.328 -31.448 1.00 69.44 691 GLY A O 1
ATOM 5656 N N . GLU A 1 692 ? -31.794 -24.753 -29.304 1.00 70.81 692 GLU A N 1
ATOM 5657 C CA . GLU A 1 692 ? -31.503 -23.324 -29.508 1.00 70.81 692 GLU A CA 1
ATOM 5658 C C . GLU A 1 692 ? -30.517 -23.032 -30.657 1.00 70.81 692 GLU A C 1
ATOM 5660 O O . GLU A 1 692 ? -30.631 -22.022 -31.354 1.00 70.81 692 GLU A O 1
ATOM 5665 N N . LYS A 1 693 ? -29.557 -23.932 -30.895 1.00 68.75 693 LYS A N 1
ATOM 5666 C CA . LYS A 1 693 ? -28.570 -23.800 -31.973 1.00 68.75 693 LYS A CA 1
ATOM 5667 C C . LYS A 1 693 ? -29.206 -23.841 -33.370 1.00 68.75 693 LYS A C 1
ATOM 5669 O O . LYS A 1 693 ? -28.753 -23.108 -34.247 1.00 68.75 693 LYS A O 1
ATOM 5674 N N . ALA A 1 694 ? -30.243 -24.654 -33.573 1.00 67.12 694 ALA A N 1
ATOM 5675 C CA . ALA A 1 694 ? -30.957 -24.741 -34.845 1.00 67.12 694 ALA A CA 1
ATOM 5676 C C . ALA A 1 694 ? -31.772 -23.465 -35.103 1.00 67.12 694 ALA A C 1
ATOM 5678 O O . ALA A 1 694 ? -31.655 -22.867 -36.168 1.00 67.12 694 ALA A O 1
ATOM 5679 N N . LEU A 1 695 ? -32.479 -22.966 -34.085 1.00 63.75 695 LEU A N 1
ATOM 5680 C CA . LEU A 1 695 ? -33.272 -21.732 -34.165 1.00 63.75 695 LEU A CA 1
ATOM 5681 C C . LEU A 1 695 ? -32.408 -20.498 -34.433 1.00 63.75 695 LEU A C 1
ATOM 5683 O O . LEU A 1 695 ? -32.761 -19.645 -35.243 1.00 63.75 695 LEU A O 1
ATOM 5687 N N . ARG A 1 696 ? -31.224 -20.420 -33.811 1.00 60.69 696 ARG A N 1
ATOM 5688 C CA . ARG A 1 696 ? -30.255 -19.349 -34.088 1.00 60.69 696 ARG A CA 1
ATOM 5689 C C . ARG A 1 696 ? -29.747 -19.379 -35.533 1.00 60.69 696 ARG A C 1
ATOM 5691 O O . ARG A 1 696 ? -29.452 -18.313 -36.067 1.00 60.69 696 ARG A O 1
ATOM 5698 N N . LYS A 1 697 ? -29.659 -20.559 -36.162 1.00 61.66 697 LYS A N 1
ATOM 5699 C CA . LYS A 1 697 ? -29.240 -20.715 -37.567 1.00 61.66 697 LYS A CA 1
ATOM 5700 C C . LYS A 1 697 ? -30.297 -20.183 -38.540 1.00 61.66 697 LYS A C 1
ATOM 5702 O O . LYS A 1 697 ? -29.926 -19.567 -39.529 1.00 61.66 697 LYS A O 1
ATOM 5707 N N . ILE A 1 698 ? -31.579 -20.352 -38.217 1.00 53.06 698 ILE A N 1
ATOM 5708 C CA . ILE A 1 698 ? -32.710 -19.842 -39.014 1.00 53.06 698 ILE A CA 1
ATOM 5709 C C . ILE A 1 698 ? -33.201 -18.450 -38.568 1.00 53.06 698 ILE A C 1
ATOM 5711 O O . ILE A 1 698 ? -34.246 -17.983 -39.001 1.00 53.06 698 ILE A O 1
ATOM 5715 N N . GLY A 1 699 ? -32.445 -17.760 -37.706 1.00 50.66 699 GLY A N 1
ATOM 5716 C CA . GLY A 1 699 ? -32.696 -16.360 -37.339 1.00 50.66 699 GLY A CA 1
ATOM 5717 C C . GLY A 1 699 ? -33.666 -16.129 -36.173 1.00 50.66 699 GLY A C 1
ATOM 5718 O O . GLY A 1 699 ? -33.799 -14.991 -35.721 1.00 50.66 699 GLY A O 1
ATOM 5719 N N . TYR A 1 700 ? -34.266 -17.176 -35.602 1.00 62.41 700 TYR A N 1
ATOM 5720 C CA . TYR A 1 700 ? -35.184 -17.089 -34.458 1.00 62.41 700 TYR A CA 1
ATOM 5721 C C . TYR A 1 700 ? -34.434 -17.083 -33.116 1.00 62.41 700 TYR A C 1
ATOM 5723 O O . TYR A 1 700 ? -34.576 -17.968 -32.273 1.00 62.41 700 TYR A O 1
ATOM 5731 N N . THR A 1 701 ? -33.607 -16.058 -32.890 1.00 60.19 701 THR A N 1
ATOM 5732 C CA . THR A 1 701 ? -32.724 -15.978 -31.709 1.00 60.19 701 THR A CA 1
ATOM 5733 C C . THR A 1 701 ? -33.449 -15.675 -30.396 1.00 60.19 701 THR A C 1
ATOM 5735 O O . THR A 1 701 ? -32.867 -15.868 -29.333 1.00 60.19 701 THR A O 1
ATOM 5738 N N . MET A 1 702 ? -34.684 -15.168 -30.462 1.00 66.31 702 MET A N 1
ATOM 5739 C CA . MET A 1 702 ? -35.429 -14.666 -29.298 1.00 66.31 702 MET A CA 1
ATOM 5740 C C . MET A 1 702 ? -36.464 -15.656 -28.751 1.00 66.31 702 MET A C 1
ATOM 5742 O O . MET A 1 702 ? -36.847 -15.540 -27.590 1.00 66.31 702 MET A O 1
ATOM 5746 N N . ILE A 1 703 ? -36.876 -16.648 -29.546 1.00 73.12 703 ILE A N 1
ATOM 5747 C CA . ILE A 1 703 ? -37.846 -17.673 -29.132 1.00 73.12 703 ILE A CA 1
ATOM 5748 C C . ILE A 1 703 ? -37.345 -18.501 -27.931 1.00 73.12 703 ILE A C 1
ATOM 5750 O O . ILE A 1 703 ? -38.111 -18.669 -26.985 1.00 73.12 703 ILE A O 1
ATOM 5754 N N . PRO A 1 704 ? -36.066 -18.933 -27.860 1.00 74.62 704 PRO A N 1
ATOM 5755 C CA . PRO A 1 704 ? -35.552 -19.644 -26.682 1.00 74.62 704 PRO A CA 1
ATOM 5756 C C . PRO A 1 704 ? -35.637 -18.828 -25.384 1.00 74.62 704 PRO A C 1
ATOM 5758 O O . PRO A 1 704 ? -35.879 -19.381 -24.312 1.00 74.62 704 PRO A O 1
ATOM 5761 N N . GLU A 1 705 ? -35.457 -17.508 -25.476 1.00 73.88 705 GLU A N 1
ATOM 5762 C CA . GLU A 1 705 ? -35.572 -16.597 -24.335 1.00 73.88 705 GLU A CA 1
ATOM 5763 C C . GLU A 1 705 ? -37.036 -16.400 -23.924 1.00 73.88 705 GLU A C 1
ATOM 5765 O O . GLU A 1 705 ? -37.355 -16.421 -22.735 1.00 73.88 705 GLU A O 1
ATOM 5770 N N . ALA A 1 706 ? -37.936 -16.262 -24.903 1.00 74.25 706 ALA A N 1
ATOM 5771 C CA . ALA A 1 706 ? -39.372 -16.161 -24.667 1.00 74.25 706 ALA A CA 1
ATOM 5772 C C . ALA A 1 706 ? -39.918 -17.427 -23.985 1.00 74.25 706 ALA A C 1
ATOM 5774 O O . ALA A 1 706 ? -40.623 -17.319 -22.985 1.00 74.25 706 ALA A O 1
ATOM 5775 N N . ILE A 1 707 ? -39.503 -18.615 -24.441 1.00 78.75 707 ILE A N 1
ATOM 5776 C CA . ILE A 1 707 ? -39.850 -19.901 -23.820 1.00 78.75 707 ILE A CA 1
ATOM 5777 C C . ILE A 1 707 ? -39.403 -19.938 -22.357 1.00 78.75 707 ILE A C 1
ATOM 5779 O O . ILE A 1 707 ? -40.200 -20.243 -21.473 1.00 78.75 707 ILE A O 1
ATOM 5783 N N . ARG A 1 708 ? -38.145 -19.577 -22.073 1.00 79.81 708 ARG A N 1
ATOM 5784 C CA . ARG A 1 708 ? -37.612 -19.603 -20.702 1.00 79.81 708 ARG A CA 1
ATOM 5785 C C . ARG A 1 708 ? -38.341 -18.625 -19.781 1.00 79.81 708 ARG A C 1
ATOM 5787 O O . ARG A 1 708 ? -38.517 -18.915 -18.604 1.00 79.81 708 ARG A O 1
ATOM 5794 N N . LYS A 1 709 ? -38.781 -17.483 -20.311 1.00 77.31 709 LYS A N 1
ATOM 5795 C CA . LYS A 1 709 ? -39.511 -16.469 -19.547 1.00 77.31 709 LYS A CA 1
ATOM 5796 C C . LYS A 1 709 ? -40.974 -16.849 -19.293 1.00 77.31 709 LYS A C 1
ATOM 5798 O O . LYS A 1 709 ? -41.464 -16.590 -18.200 1.00 77.31 709 LYS A O 1
ATOM 5803 N N . CYS A 1 710 ? -41.657 -17.438 -20.274 1.00 77.94 710 CYS A N 1
ATOM 5804 C CA . CYS A 1 710 ? -43.073 -17.808 -20.171 1.00 77.94 710 CYS A CA 1
ATOM 5805 C C . CYS A 1 710 ? -43.292 -19.145 -19.448 1.00 77.94 710 CYS A C 1
ATOM 5807 O O . CYS A 1 710 ? -44.257 -19.273 -18.705 1.00 77.94 710 CYS A O 1
ATOM 5809 N N . TYR A 1 711 ? -42.387 -20.111 -19.628 1.00 77.56 711 TYR A N 1
ATOM 5810 C CA . TYR A 1 711 ? -42.541 -21.492 -19.149 1.00 77.56 711 TYR A CA 1
ATOM 5811 C C . TYR A 1 711 ? -41.447 -21.923 -18.157 1.00 77.56 711 TYR A C 1
ATOM 5813 O O . TYR A 1 711 ? -41.399 -23.072 -17.729 1.00 77.56 711 TYR A O 1
ATOM 5821 N N . GLY A 1 712 ? -40.531 -21.021 -17.784 1.00 77.19 712 GLY A N 1
ATOM 5822 C CA . GLY A 1 712 ? -39.475 -21.246 -16.786 1.00 77.19 712 GLY A CA 1
ATOM 5823 C C . GLY A 1 712 ? -38.284 -22.073 -17.284 1.00 77.19 712 GLY A C 1
ATOM 5824 O O . GLY A 1 712 ? -37.133 -21.748 -16.990 1.00 77.19 712 GLY A O 1
ATOM 5825 N N . SER A 1 713 ? -38.521 -23.120 -18.075 1.00 78.94 713 SER A N 1
ATOM 5826 C CA . SER A 1 713 ? -37.465 -23.929 -18.687 1.00 78.94 713 SER A CA 1
ATOM 5827 C C . SER A 1 713 ? -37.888 -24.491 -20.043 1.00 78.94 713 SER A C 1
ATOM 5829 O O . SER A 1 713 ? -39.071 -24.644 -20.335 1.00 78.94 713 SER A O 1
ATOM 5831 N N . THR A 1 714 ? -36.908 -24.841 -20.877 1.00 73.19 714 THR A N 1
ATOM 5832 C CA . THR A 1 714 ? -37.167 -25.524 -22.154 1.00 73.19 714 THR A CA 1
ATOM 5833 C C . THR A 1 714 ? -37.738 -26.928 -21.964 1.00 73.19 714 THR A C 1
ATOM 5835 O O . THR A 1 714 ? -38.383 -27.428 -22.875 1.00 73.19 714 THR A O 1
ATOM 5838 N N . GLN A 1 715 ? -37.507 -27.559 -20.807 1.00 75.88 715 GLN A N 1
ATOM 5839 C CA . GLN A 1 715 ? -38.058 -28.875 -20.479 1.00 75.88 715 GLN A CA 1
ATOM 5840 C C . GLN A 1 715 ? -39.544 -28.777 -20.116 1.00 75.88 715 GLN A C 1
ATOM 5842 O O . GLN A 1 715 ? -40.355 -29.478 -20.703 1.00 75.88 715 GLN A O 1
ATOM 5847 N N . ALA A 1 716 ? -39.905 -27.831 -19.244 1.00 78.12 716 ALA A N 1
ATOM 5848 C CA . ALA A 1 716 ? -41.300 -27.562 -18.888 1.00 78.12 716 ALA A CA 1
ATOM 5849 C C . ALA A 1 716 ? -42.132 -27.126 -20.108 1.00 78.12 716 ALA A C 1
ATOM 5851 O O . ALA A 1 716 ? -43.284 -27.512 -20.255 1.00 78.12 716 ALA A O 1
ATOM 5852 N N . PHE A 1 717 ? -41.536 -26.362 -21.029 1.00 82.56 717 PHE A N 1
ATOM 5853 C CA . PHE A 1 717 ? -42.189 -26.031 -22.296 1.00 82.56 717 PHE A CA 1
ATOM 5854 C C . PHE A 1 717 ? -42.401 -27.247 -23.204 1.00 82.56 717 PHE A C 1
ATOM 5856 O O . PHE A 1 717 ? -43.438 -27.332 -23.848 1.00 82.56 717 PHE A O 1
ATOM 5863 N N . ARG A 1 718 ? -41.443 -28.182 -23.260 1.00 76.62 718 ARG A N 1
ATOM 5864 C CA . ARG A 1 718 ? -41.597 -29.422 -24.036 1.00 76.62 718 ARG A CA 1
ATOM 5865 C C . ARG A 1 718 ? -42.741 -30.273 -23.509 1.00 76.62 718 ARG A C 1
ATOM 5867 O O . ARG A 1 718 ? -43.517 -30.756 -24.308 1.00 76.62 718 ARG A O 1
ATOM 5874 N N . GLU A 1 719 ? -42.899 -30.367 -22.194 1.00 78.75 719 GLU A N 1
ATOM 5875 C CA . GLU A 1 719 ? -44.030 -31.078 -21.586 1.00 78.75 719 GLU A CA 1
ATOM 5876 C C . GLU A 1 719 ? -45.376 -30.464 -22.004 1.00 78.75 719 GLU A C 1
ATOM 5878 O O . GLU A 1 719 ? -46.270 -31.191 -22.425 1.00 78.75 719 GLU A O 1
ATOM 5883 N N . VAL A 1 720 ? -45.489 -29.129 -21.991 1.00 79.81 720 VAL A N 1
ATOM 5884 C CA . VAL A 1 720 ? -46.690 -28.412 -22.463 1.00 79.81 720 VAL A CA 1
ATOM 5885 C C . VAL A 1 720 ? -46.904 -28.584 -23.970 1.00 79.81 720 VAL A C 1
ATOM 5887 O O . VAL A 1 720 ? -48.036 -28.744 -24.418 1.00 79.81 720 VAL A O 1
ATOM 5890 N N . LEU A 1 721 ? -45.833 -28.552 -24.765 1.00 77.31 721 LEU A N 1
ATOM 5891 C CA . LEU A 1 721 ? -45.889 -28.739 -26.213 1.00 77.31 721 LEU A CA 1
ATOM 5892 C C . LEU A 1 721 ? -46.307 -30.169 -26.581 1.00 77.31 721 LEU A C 1
ATOM 5894 O O . LEU A 1 721 ? -47.157 -30.336 -27.447 1.00 77.31 721 LEU A O 1
ATOM 5898 N N . ASP A 1 722 ? -45.776 -31.181 -25.897 1.00 72.94 722 ASP A N 1
ATOM 5899 C CA . ASP A 1 722 ? -46.113 -32.595 -26.095 1.00 72.94 722 ASP A CA 1
ATOM 5900 C C . ASP A 1 722 ? -47.578 -32.881 -25.715 1.00 72.94 722 ASP A C 1
ATOM 5902 O O . ASP A 1 722 ? -48.243 -33.714 -26.336 1.00 72.94 722 ASP A O 1
ATOM 5906 N N . GLU A 1 723 ? -48.102 -32.164 -24.715 1.00 70.12 723 GLU A N 1
ATOM 5907 C CA . GLU A 1 723 ? -49.511 -32.204 -24.314 1.00 70.12 723 GLU A CA 1
ATOM 5908 C C . GLU A 1 723 ? -50.424 -31.523 -25.355 1.00 70.12 723 GLU A C 1
ATOM 5910 O O . GLU A 1 723 ? -51.540 -31.984 -25.592 1.00 70.12 723 GLU A O 1
ATOM 5915 N N . HIS A 1 724 ? -49.931 -30.478 -26.035 1.00 63.88 724 HIS A N 1
ATOM 5916 C CA . HIS A 1 724 ? -50.664 -29.723 -27.062 1.00 63.88 724 HIS A CA 1
ATOM 5917 C C . HIS A 1 724 ? -50.639 -30.369 -28.456 1.00 63.88 724 HIS A C 1
ATOM 5919 O O . HIS A 1 724 ? -51.635 -30.335 -29.175 1.00 63.88 724 HIS A O 1
ATOM 5925 N N . VAL A 1 725 ? -49.501 -30.941 -28.853 1.00 62.88 725 VAL A N 1
ATOM 5926 C CA . VAL A 1 725 ? -49.304 -31.609 -30.152 1.00 62.88 725 VAL A CA 1
ATOM 5927 C C . VAL A 1 725 ? -49.827 -33.052 -30.104 1.00 62.88 725 VAL A C 1
ATOM 5929 O O . VAL A 1 725 ? -50.177 -33.621 -31.136 1.00 62.88 725 VAL A O 1
ATOM 5932 N N . GLY A 1 726 ? -49.995 -33.610 -28.898 1.00 51.72 726 GLY A N 1
ATOM 5933 C CA . GLY A 1 726 ? -50.509 -34.951 -28.654 1.00 51.72 726 GLY A CA 1
ATOM 5934 C C . GLY A 1 726 ? -49.483 -36.011 -29.045 1.00 51.72 726 GLY A C 1
ATOM 5935 O O . GLY A 1 726 ? -48.985 -36.034 -30.167 1.00 51.72 726 GLY A O 1
ATOM 5936 N N . LYS A 1 727 ? -49.168 -36.938 -28.132 1.00 44.66 727 LYS A N 1
ATOM 5937 C CA . LYS A 1 727 ? -48.252 -38.054 -28.421 1.00 44.66 727 LYS A CA 1
ATOM 5938 C C . LYS A 1 727 ? -48.686 -38.808 -29.688 1.00 44.66 727 LYS A C 1
ATOM 5940 O O . LYS A 1 727 ? -49.625 -39.599 -29.650 1.00 44.66 727 LYS A O 1
ATOM 5945 N N . GLY A 1 728 ? -47.972 -38.577 -30.790 1.00 47.72 728 GLY A N 1
ATOM 5946 C CA . GLY A 1 728 ? -47.997 -39.402 -31.996 1.00 47.72 728 GLY A CA 1
ATOM 5947 C C . GLY A 1 728 ? -49.269 -39.351 -32.848 1.00 47.72 728 GLY A C 1
ATOM 5948 O O . GLY A 1 728 ? -49.778 -40.411 -33.211 1.00 47.72 728 GLY A O 1
ATOM 5949 N N . LYS A 1 729 ? -49.760 -38.171 -33.251 1.00 37.59 729 LYS A N 1
ATOM 5950 C CA . LYS A 1 729 ? -50.701 -38.083 -34.385 1.00 37.59 729 LYS A CA 1
ATOM 5951 C C . LYS A 1 729 ? -50.028 -37.524 -35.638 1.00 37.59 729 LYS A C 1
ATOM 5953 O O . LYS A 1 729 ? -49.765 -36.332 -35.737 1.00 37.59 729 LYS A O 1
ATOM 5958 N N . LYS A 1 730 ? -49.813 -38.415 -36.617 1.00 43.84 730 LYS A N 1
ATOM 5959 C CA . LYS A 1 730 ? -49.625 -38.068 -38.032 1.00 43.84 730 LYS A CA 1
ATOM 5960 C C . LYS A 1 730 ? -50.771 -37.150 -38.460 1.00 43.84 730 LYS A C 1
ATOM 5962 O O . LYS A 1 730 ? -51.929 -37.552 -38.360 1.00 43.84 730 LYS A O 1
ATOM 5967 N N . LEU A 1 731 ? -50.451 -35.954 -38.938 1.00 31.67 731 LEU A N 1
ATOM 5968 C CA . LEU A 1 731 ? -51.400 -35.116 -39.661 1.00 31.67 731 LEU A CA 1
ATOM 5969 C C . LEU A 1 731 ? -51.132 -35.295 -41.152 1.00 31.67 731 LEU A C 1
ATOM 5971 O O . LEU A 1 731 ? -50.100 -34.884 -41.678 1.00 31.67 731 LEU A O 1
ATOM 5975 N N . GLU A 1 732 ? -52.056 -36.018 -41.778 1.00 35.38 732 GLU A N 1
ATOM 5976 C CA . GLU A 1 732 ? -52.156 -36.197 -43.217 1.00 35.38 732 GLU A CA 1
ATOM 5977 C C . GLU A 1 732 ? -52.398 -34.855 -43.917 1.00 35.38 732 GLU A C 1
ATOM 5979 O O . GLU A 1 732 ? -53.041 -33.946 -43.393 1.00 35.38 732 GLU A O 1
ATOM 5984 N N . SER A 1 733 ? -51.854 -34.781 -45.126 1.00 35.44 733 SER A N 1
ATOM 5985 C CA . SER A 1 733 ? -52.010 -33.728 -46.122 1.00 35.44 733 SER A CA 1
ATOM 5986 C C . SER A 1 733 ? -53.466 -33.341 -46.386 1.00 35.44 733 SER A C 1
ATOM 5988 O O . SER A 1 733 ? -54.293 -34.209 -46.677 1.00 35.44 733 SER A O 1
ATOM 5990 N N . SER A 1 734 ? -53.744 -32.038 -46.422 1.00 30.77 734 SER A N 1
ATOM 5991 C CA . SER A 1 734 ? -54.811 -31.423 -47.225 1.00 30.77 734 SER A CA 1
ATOM 5992 C C . SER A 1 734 ? -54.420 -30.000 -47.592 1.00 30.77 734 SER A C 1
ATOM 5994 O O . SER A 1 734 ? -54.050 -29.248 -46.662 1.00 30.77 734 SER A O 1
#

Sequence (734 aa):
MTKKNLEIFLEAYVDGKEVEIVEENNIKPQGHWKNWNNIESELKRIIKQQRKFPTSTYLRENGHASLYQGIKQYHGGIEEVRQKLGYETNKKTVGYWSNWENVENELNQIIKKVKHFPTQSELLQLGKSSLGAAIGKHHGGLLSVKEKMGYDAGKKSGYWKDFGNVKDELEKIIEKTGEFPTQTYLTRNGYASLNSGMRHHGGLTRVRKKLGYKELVKPKGYWQEWKHVEKTLKKMIRELGHFPKSIDFKDSKYSSIPNAIKEFHGGMDKVMERMRYERESTPMGYWKDFDNVSKIISELEEKLQHFPSATEMHNAGYSSLPSAIQKYHGGLHTVAEKLGKKTQLREAGYWTLKRTKEKCLEFMTELGYFPTQQDLKKRYDHYQGLNVGVKKHGGFARLKRLLKITEKKKPSGYWDEKTTLQEAKKIYNDLGYWPKQKELCEMGRNDLVAALSKYIGVAELRKKFGLKVIRVADGHWTEETILNECRNIVNKNGDLPTKSGLGELGRSDLAAQIERNGGYYYFREKLGLSGRKKQYKFWTKENTYAEANKLYEALGHFPTEDELSKHKISTLAEAAREHFGGMRDLRKLVLEAHDDYDEDPQLKDLKYIQDQLKKIKEENDMNLFPGQMTLKKLGYSDLISAIKRYHGGLNAVRESLGEKPVAKNGTWNPDYVLTEVIRIMNENNWEDWPGEKALRKIGYTMIPEAIRKCYGSTQAFREVLDEHVGKGKKLESS

Foldseek 3Di:
DDPVVVVVVVVCVVVVDDDDPPPPPVVPPPCQLLDLVSLLVVQVVVCVVVVDRDDLVRCCVVVNPVSQVSCVPRPVGSQSNCVVNVHDGPDDDVCLLLDLVSLVVVQVVVCVVVVHRDDQVRCVVVVNNVSQVSCVPRPVHSQSNCVVNVHDRDDDPCQLLDLVSLVVVQVVVCVVVVDRDDLVRCVVVVVVVSQVSCVSVVGSQNNCVVVVHDGLDDPPCQLLDLVNLLVVQVVVCVVVVHGDDPVNCPDPSRVVNQVSCVPRVVHDVSNCVVNVPDDPPCPDCNLLDLVSLLVVQVVLCVVVVHRDDLVRCCVVVNPCNQVSCVVRVVGPVSSCVVNVHPDPPCPDCNLDLVVLLVLQVVVCVVVVHGDDPVNLVVDDDPSPCSVVSQVVQPHPVNSCVVNVPDDPDDDVVCQAQVNLLVVQVVVCVVVVHRDDPVVCVVVVVVVSVVSCVPHAPPQRSCVVVVHDRPDQPPPCLDPVNLLVVQLVVCVVPVARDACVVCVVVVNVVSSVSLVVPQHPQVSCVVNVHDGPDHDDPCLDLVNLLVVQLVVCVVPVAGDDCVRCVVVVNNCSQVSCCVRQVGPVRSRVVSCVVVVNDDPPPCLLPLVSLLVVQVVVCVVVVHPAGDDPVRCVVVVVPVSQVSCVPRPVGDQSSCVVVVHHGDDDPDDQAPVVLLVVQVVVCVVVVNPARDDLVVCVVNPNNCSLVSCCVHQVHPVSVRVVNCVVVDPDDDDDDD